Protein 4S2B (pdb70)

InterPro domains:
  IPR001585 Transaldolase/Fructose-6-phosphate aldolase [PF00923] (14-313)
  IPR001585 Transaldolase/Fructose-6-phosphate aldolase [PTHR10683] (3-314)
  IPR004730 Transaldolase type 1 [MF_00492] (2-317)
  IPR004730 Transaldolase type 1 [TIGR00874] (4-316)
  IPR004730 Transaldolase type 1 [cd00957] (4-313)
  IPR013785 Aldolase-type TIM barrel [G3DSA:3.20.20.70] (2-316)
  IPR018225 Transaldolase, active site [PS00958] (129-146)
  IPR018225 Transaldolase, active site [PS01054] (31-39)

CATH classification: 3.20.20.70

Nearest PDB structures (foldseek):
  4rz5-assembly1_B  TM=1.002E+00  e=4.740E-56  Escherichia coli K-12
  4rz6-assembly1_B  TM=1.001E+00  e=9.661E-56  Escherichia coli K-12
  3cwn-assembly1_A  TM=1.000E+00  e=1.078E-55  Escherichia coli
  1i2o-assembly1_B  TM=1.001E+00  e=2.321E-55  Escherichia coli
  1i2r-assembly1_B  TM=1.001E+00  e=3.800E-55  Escherichia coli

GO terms:
  GO:0004801 transaldolase activity (F, IDA)
  GO:0004801 transaldolase activity (F, EXP)
  GO:0005829 cytosol (C, IDA)
  GO:0016744 transketolase or transaldolase activity (F, IDA)
  GO:0009052 pentose-phosphate shunt, non-oxidative branch (P, IDA)
  GO:0005829 cytosol (C, HDA)
  GO:0016020 membrane (C, HDA)

B-factor: mean 24.67, std 10.68, range [11.76, 97.44]

Secondary structure (DSSP, 8-state):
-BHHHHHTTTSEEEEESS-HHHHHHH--SEEE--HHHHHHHTTSGGGHHHHHHHHHHHHHH-S-HHHHHHHHHHHHHHHHHHHHHTT-SS-EEEE--GGGTT-HHHHHHHHHHHHHHHHHTT--GGGEEEEEE-SHHHHHHHHHHHHTT--EEEEEE-SHHHHHHHHHTT-SEEEEBSHHHHHHHHHHSS-----GGG-HHHHHHHHHHHHHHHTT---EEEEB--SSHHHHHTTTTSSEEEE-HHHHHHHHT-BS---------SPPPPP-PPPPHHHHHHHHHT-HHHHHHHHHHHHHHHHHHHHHHHHHHTT-/-BHHHHHTTTSEEEEESS-HHHHHHH--SEEE--HHHHHHHTTSGGGHHHHHHHHHHHHHH-S-HHHHHHHHHHHHHHHHHHHHHTT-SS-EEEE--GGGTT-HHHHHHHHHHHHHHHHHTT--GGGEEEEEE-SHHHHHHHHHHHHTT--EEEEEE-SHHHHHHHHHTT-SEEEEBSHHHHHHHHHHSS-----GGG-HHHHHHHHHHHHHHHTT---EEEEB--SSHHHHHTTTTSSEEEE-HHHHHHHHT-BS---------SPPPPP-PPPPHHHHHHHHHT-HHHHHHHHHHHHHHHHHHHHHHHHHHTT-

Foldseek 3Di:
DFQLVQLVVFAQEEAEALDLVLCQVSVGQEYEYALLRLLVVCPVPVCVVLLVVLLVVLVVVDVDLVSSLVSSLLSSQLSSLVSSVVRHVFAYEGEFQLVCQQPLVVLLVRLVVSQVSCVVVPHHQRHYAYEGELDVSVLVSQLVCVVVVHAYEYELADFVLSLQSNLVSLHQAYAYEQALLLVVCCVPDVDNDDQLCRRVSLVVLLVSLQVCVQQVRNYAYEYEYDDAVSVVLLQRNRHHYHDYSVRSV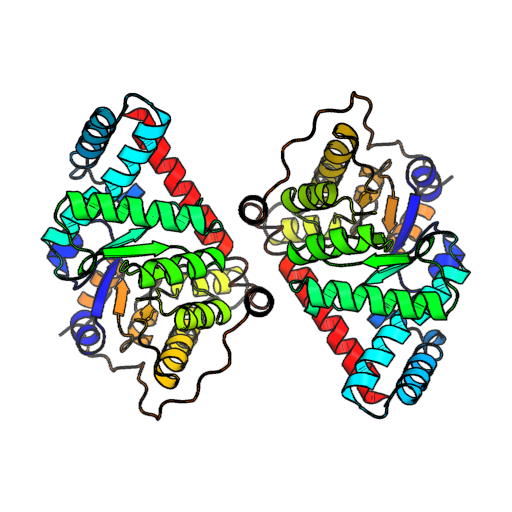VRRVHDDRGDHNHDDDDHHDHDDPRQDSVNSVVRQVVDVSSVVRSVVVSVVSNVSSVVSSVVSSVVD/DFQLVQLVVFAQEEAEALDLVLLQVSVGQEYEYALLRLLVVCPVPVCVVLLVVLLVVLVVVDVDLVSSLVSSLLSSQLSSLVSSVVRHVFAYEGEFQLVCQQPQVVLLVRLVVSQVSCVVVPHHQRHYAYEGELDVSVLNNQLVCVVVVHAHEYELDDFVLSLQSNLVSLHQAYAYEQALLLVCCCVPDVDNDDQLCRRVSLVVLLVSLQVCVQQVRNYAYEYEYDDAVSVVLLQRNRHHYHDYSVRSVVRRPHDDHGDHNHDDDDDHDHDDPRQDSVNSVVRQVVDVSSVVSSVVVSVVSNVSSVVSSVVSSVVD

Structure (mmCIF, N/CA/C/O backbone):
data_4S2B
#
_entry.id   4S2B
#
_cell.length_a   67.308
_cell.length_b   91.699
_cell.length_c   130.987
_cell.angle_alpha   90.00
_cell.angle_beta   90.00
_cell.angle_gamma   90.00
#
_symmetry.space_group_name_H-M   'P 21 21 21'
#
loop_
_entity.id
_entity.type
_entity.pdbx_description
1 polymer 'Transaldolase B'
2 non-polymer 2-deoxy-6-O-phosphono-beta-D-lyxo-hexofuranose
3 non-polymer 'SULFATE ION'
4 water water
#
loop_
_atom_site.group_PDB
_atom_site.id
_atom_site.type_symbol
_atom_site.label_atom_id
_atom_site.label_alt_id
_atom_site.label_comp_id
_atom_site.label_asym_id
_atom_site.label_entity_id
_atom_site.label_seq_id
_atom_site.pdbx_PDB_ins_code
_atom_site.Cartn_x
_atom_site.Cartn_y
_atom_site.Cartn_z
_atom_site.occupancy
_atom_site.B_iso_or_equiv
_atom_site.auth_seq_id
_atom_site.auth_comp_id
_atom_site.auth_asym_id
_atom_site.auth_atom_id
_atom_site.pdbx_PDB_model_num
ATOM 1 N N . THR A 1 22 ? 43.894 -23.292 0.446 1.00 76.05 2 THR A N 1
ATOM 2 C CA . THR A 1 22 ? 42.559 -22.935 -0.124 1.00 59.26 2 THR A CA 1
ATOM 3 C C . THR A 1 22 ? 42.457 -23.232 -1.649 1.00 31.75 2 THR A C 1
ATOM 4 O O . THR A 1 22 ? 43.087 -24.133 -2.216 1.00 37.00 2 THR A O 1
ATOM 8 N N . ASP A 1 23 ? 41.622 -22.468 -2.310 1.00 26.41 3 ASP A N 1
ATOM 9 C CA . ASP A 1 23 ? 41.096 -22.837 -3.611 1.00 23.19 3 ASP A CA 1
ATOM 10 C C . ASP A 1 23 ? 41.595 -21.858 -4.659 1.00 22.22 3 ASP A C 1
ATOM 11 O O . ASP A 1 23 ? 42.146 -20.808 -4.335 1.00 21.42 3 ASP A O 1
ATOM 16 N N . LYS A 1 24 ? 41.350 -22.187 -5.924 1.00 19.41 4 LYS A N 1
ATOM 17 C CA . LYS A 1 24 ? 41.915 -21.395 -7.006 1.00 20.70 4 LYS A CA 1
ATOM 18 C C . LYS A 1 24 ? 41.239 -20.033 -7.163 1.00 18.01 4 LYS A C 1
ATOM 19 O O . LYS A 1 24 ? 41.863 -19.100 -7.636 1.00 20.29 4 LYS A O 1
ATOM 25 N N . LEU A 1 25 ? 39.957 -19.907 -6.768 1.00 17.42 5 LEU A N 1
ATOM 26 C CA . LEU A 1 25 ? 39.306 -18.602 -6.845 1.00 18.80 5 LEU A CA 1
ATOM 27 C C . LEU A 1 25 ? 39.933 -17.641 -5.836 1.00 18.18 5 LEU A C 1
ATOM 28 O O . LEU A 1 25 ? 40.292 -16.513 -6.164 1.00 17.46 5 LEU A O 1
ATOM 33 N N . THR A 1 26 ? 40.076 -18.103 -4.602 1.00 18.64 6 THR A N 1
ATOM 34 C CA . THR A 1 26 ? 40.770 -17.310 -3.604 1.00 20.46 6 THR A CA 1
ATOM 35 C C . THR A 1 26 ? 42.187 -16.950 -4.065 1.00 19.37 6 THR A C 1
ATOM 36 O O . THR A 1 26 ? 42.607 -15.794 -3.961 1.00 21.98 6 THR A O 1
ATOM 40 N N . SER A 1 27 ? 42.894 -17.922 -4.631 1.00 17.80 7 SER A N 1
ATOM 41 C CA . SER A 1 27 ? 44.267 -17.699 -5.077 1.00 17.39 7 SER A CA 1
ATOM 42 C C . SER A 1 27 ? 44.326 -16.665 -6.225 1.00 19.42 7 SER A C 1
ATOM 43 O O . SER A 1 27 ? 45.157 -15.760 -6.221 1.00 19.09 7 SER A O 1
ATOM 46 N N . LEU A 1 28 ? 43.410 -16.788 -7.180 1.00 18.73 8 LEU A N 1
ATOM 47 C CA . LEU A 1 28 ? 43.306 -15.837 -8.286 1.00 16.72 8 LEU A CA 1
ATOM 48 C C . LEU A 1 28 ? 43.108 -14.401 -7.797 1.00 16.44 8 LEU A C 1
ATOM 49 O O . LEU A 1 28 ? 43.649 -13.443 -8.358 1.00 17.59 8 LEU A O 1
ATOM 54 N N . ARG A 1 29 ? 42.326 -14.268 -6.733 1.00 15.67 9 ARG A N 1
ATOM 55 C CA . ARG A 1 29 ? 41.951 -12.969 -6.217 1.00 17.87 9 ARG A CA 1
ATOM 56 C C . ARG A 1 29 ? 43.101 -12.231 -5.531 1.00 19.39 9 ARG A C 1
ATOM 57 O O . ARG A 1 29 ? 42.998 -11.033 -5.263 1.00 19.20 9 ARG A O 1
ATOM 65 N N . GLN A 1 30 ? 44.217 -12.927 -5.304 1.00 18.23 10 GLN A N 1
ATOM 66 C CA . GLN A 1 30 ? 45.438 -12.252 -4.887 1.00 18.68 10 GLN A CA 1
ATOM 67 C C . GLN A 1 30 ? 45.971 -11.310 -5.952 1.00 17.56 10 GLN A C 1
ATOM 68 O O . GLN A 1 30 ? 46.639 -10.312 -5.639 1.00 19.82 10 GLN A O 1
ATOM 74 N N . TYR A 1 31 ? 45.701 -11.659 -7.201 1.00 17.06 11 TYR A N 1
ATOM 75 C CA . TYR A 1 31 ? 46.338 -11.050 -8.356 1.00 17.77 11 TYR A CA 1
ATOM 76 C C . TYR A 1 31 ? 45.418 -10.191 -9.214 1.00 16.84 11 TYR A C 1
ATOM 77 O O . TYR A 1 31 ? 45.880 -9.298 -9.924 1.00 17.75 11 TYR A O 1
ATOM 86 N N . THR A 1 32 ? 44.122 -10.467 -9.135 1.00 16.60 12 THR A N 1
ATOM 87 C CA . THR A 1 32 ? 43.160 -10.002 -10.110 1.00 16.05 12 THR A CA 1
ATOM 88 C C . THR A 1 32 ? 41.878 -9.678 -9.379 1.00 16.59 12 THR A C 1
ATOM 89 O O . THR A 1 32 ? 41.459 -10.434 -8.478 1.00 17.58 12 THR A O 1
ATOM 93 N N . THR A 1 33 ? 41.233 -8.587 -9.769 1.00 15.65 13 THR A N 1
ATOM 94 C CA . THR A 1 33 ? 39.899 -8.259 -9.277 1.00 15.47 13 THR A CA 1
ATOM 95 C C . THR A 1 33 ? 38.862 -9.096 -10.011 1.00 15.59 13 THR A C 1
ATOM 96 O O . THR A 1 33 ? 38.702 -8.973 -11.246 1.00 15.12 13 THR A O 1
ATOM 100 N N . VAL A 1 34 ? 38.158 -9.932 -9.270 1.00 16.05 14 VAL A N 1
ATOM 101 C CA . VAL A 1 34 ? 37.181 -10.814 -9.866 1.00 16.23 14 VAL A CA 1
ATOM 102 C C . VAL A 1 34 ? 35.830 -10.098 -9.958 1.00 15.51 14 VAL A C 1
ATOM 103 O O . VAL A 1 34 ? 35.343 -9.461 -9.010 1.00 19.01 14 VAL A O 1
ATOM 107 N N . VAL A 1 35 ? 35.268 -10.187 -11.157 1.00 14.33 15 VAL A N 1
ATOM 108 C CA . VAL A 1 35 ? 33.994 -9.604 -11.497 1.00 16.34 15 VAL A CA 1
ATOM 109 C C . VAL A 1 35 ? 33.049 -10.732 -11.895 1.00 15.75 15 VAL A C 1
ATOM 110 O O . VAL A 1 35 ? 33.463 -11.705 -12.543 1.00 16.17 15 VAL A O 1
ATOM 114 N N . ALA A 1 36 ? 31.777 -10.604 -11.518 1.00 14.13 16 ALA A N 1
ATOM 115 C CA . ALA A 1 36 ? 30.795 -11.650 -11.839 1.00 14.72 16 ALA A CA 1
ATOM 116 C C . ALA A 1 36 ? 30.039 -11.278 -13.113 1.00 14.31 16 ALA A C 1
ATOM 117 O O . ALA A 1 36 ? 29.478 -10.179 -13.203 1.00 16.13 16 ALA A O 1
ATOM 119 N N . ASP A 1 37 ? 30.007 -12.217 -14.050 1.00 15.27 17 ASP A N 1
ATOM 120 C CA . ASP A 1 37 ? 29.409 -12.002 -15.368 1.00 15.55 17 ASP A CA 1
ATOM 121 C C . ASP A 1 37 ? 28.041 -12.664 -15.400 1.00 15.21 17 ASP A C 1
ATOM 122 O O . ASP A 1 37 ? 27.910 -13.833 -15.766 1.00 16.32 17 ASP A O 1
ATOM 127 N N . THR A 1 38 ? 27.049 -11.946 -14.880 1.00 16.87 18 THR A N 1
ATOM 128 C CA . THR A 1 38 ? 25.713 -12.471 -14.705 1.00 16.93 18 THR A CA 1
ATOM 129 C C . THR A 1 38 ? 24.803 -11.361 -14.179 1.00 18.90 18 THR A C 1
ATOM 130 O O . THR A 1 38 ? 25.251 -10.412 -13.536 1.00 18.50 18 THR A O 1
ATOM 134 N N . GLY A 1 39 ? 23.521 -11.503 -14.483 1.00 20.85 19 GLY A N 1
ATOM 135 C CA . GLY A 1 39 ? 22.481 -10.631 -13.936 1.00 22.31 19 GLY A CA 1
ATOM 136 C C . GLY A 1 39 ? 21.848 -11.178 -12.672 1.00 24.59 19 GLY A C 1
ATOM 137 O O . GLY A 1 39 ? 20.986 -10.532 -12.107 1.00 27.11 19 GLY A O 1
ATOM 138 N N . ASP A 1 40 ? 22.302 -12.360 -12.237 1.00 22.63 20 ASP A N 1
ATOM 139 C CA . ASP A 1 40 ? 21.726 -13.097 -11.105 1.00 24.85 20 ASP A CA 1
ATOM 140 C C . ASP A 1 40 ? 22.312 -12.663 -9.765 1.00 23.39 20 ASP A C 1
ATOM 141 O O . ASP A 1 40 ? 23.495 -12.901 -9.493 1.00 23.68 20 ASP A O 1
ATOM 146 N N . ILE A 1 41 ? 21.468 -12.061 -8.921 1.00 23.60 21 ILE A N 1
ATOM 147 C CA . ILE A 1 41 ? 21.895 -11.628 -7.581 1.00 25.35 21 ILE A CA 1
ATOM 148 C C . ILE A 1 41 ? 22.405 -12.762 -6.681 1.00 22.30 21 ILE A C 1
ATOM 149 O O . ILE A 1 41 ? 23.243 -12.514 -5.823 1.00 26.94 21 ILE A O 1
ATOM 154 N N . ALA A 1 42 ? 21.965 -13.996 -6.913 1.00 28.12 22 ALA A N 1
ATOM 155 C CA . ALA A 1 42 ? 22.446 -15.138 -6.116 1.00 28.37 22 ALA A CA 1
ATOM 156 C C . ALA A 1 42 ? 23.971 -15.288 -6.215 1.00 25.17 22 ALA A C 1
ATOM 157 O O . ALA A 1 42 ? 24.660 -15.582 -5.236 1.00 26.75 22 ALA A O 1
ATOM 159 N N . ALA A 1 43 ? 24.498 -15.055 -7.407 1.00 23.25 23 ALA A N 1
ATOM 160 C CA . ALA A 1 43 ? 25.939 -15.111 -7.622 1.00 22.07 23 ALA A CA 1
ATOM 161 C C . ALA A 1 43 ? 26.669 -14.004 -6.878 1.00 20.31 23 ALA A C 1
ATOM 162 O O . ALA A 1 43 ? 27.813 -14.192 -6.449 1.00 21.70 23 ALA A O 1
ATOM 164 N N . MET A 1 44 ? 26.036 -12.837 -6.767 1.00 20.40 24 MET A N 1
ATOM 165 C CA . MET A 1 44 ? 26.681 -11.704 -6.098 1.00 20.57 24 MET A CA 1
ATOM 166 C C . MET A 1 44 ? 26.810 -12.024 -4.620 1.00 20.36 24 MET A C 1
ATOM 167 O O . MET A 1 44 ? 27.833 -11.741 -4.016 1.00 22.17 24 MET A O 1
ATOM 172 N N . LYS A 1 45 ? 25.779 -12.639 -4.066 1.00 20.17 25 LYS A N 1
ATOM 173 C CA . LYS A 1 45 ? 25.799 -13.036 -2.664 1.00 23.95 25 LYS A CA 1
ATOM 174 C C . LYS A 1 45 ? 26.843 -14.119 -2.409 1.00 24.89 25 LYS A C 1
ATOM 175 O O . LYS A 1 45 ? 27.536 -14.099 -1.404 1.00 27.06 25 LYS A O 1
ATOM 181 N N . LEU A 1 46 ? 26.951 -15.062 -3.337 1.00 24.86 26 LEU A N 1
ATOM 182 C CA . LEU A 1 46 ? 27.831 -16.223 -3.154 1.00 24.73 26 LEU A CA 1
ATOM 183 C C . LEU A 1 46 ? 29.314 -15.863 -3.291 1.00 24.29 26 LEU A C 1
ATOM 184 O O . LEU A 1 46 ? 30.145 -16.279 -2.470 1.00 26.31 26 LEU A O 1
ATOM 189 N N . TYR A 1 47 ? 29.642 -15.104 -4.333 1.00 20.44 27 TYR A N 1
ATOM 190 C CA . TYR A 1 47 ? 31.048 -14.826 -4.655 1.00 20.09 27 TYR A CA 1
ATOM 191 C C . TYR A 1 47 ? 31.513 -13.438 -4.209 1.00 18.47 27 TYR A C 1
ATOM 192 O O . TYR A 1 47 ? 32.705 -13.171 -4.228 1.00 22.15 27 TYR A O 1
ATOM 201 N N . GLN A 1 48 ? 30.585 -12.572 -3.789 1.00 19.61 28 GLN A N 1
ATOM 202 C CA . GLN A 1 48 ? 30.925 -11.219 -3.313 1.00 20.46 28 GLN A CA 1
ATOM 203 C C . GLN A 1 48 ? 31.956 -10.535 -4.227 1.00 18.09 28 GLN A C 1
ATOM 204 O O . GLN A 1 48 ? 33.051 -10.126 -3.803 1.00 20.21 28 GLN A O 1
ATOM 210 N N . PRO A 1 49 ? 31.611 -10.417 -5.514 1.00 18.64 29 PRO A N 1
ATOM 211 C CA . PRO A 1 49 ? 32.541 -9.803 -6.452 1.00 19.03 29 PRO A CA 1
ATOM 212 C C . PRO A 1 49 ? 32.619 -8.292 -6.251 1.00 18.09 29 PRO A C 1
ATOM 213 O O . PRO A 1 49 ? 31.688 -7.669 -5.708 1.00 17.50 29 PRO A O 1
ATOM 217 N N . GLN A 1 50 ? 33.695 -7.710 -6.747 1.00 17.44 30 GLN A N 1
ATOM 218 C CA . GLN A 1 50 ? 33.874 -6.272 -6.662 1.00 16.00 30 GLN A CA 1
ATOM 219 C C . GLN A 1 50 ? 32.935 -5.543 -7.615 1.00 15.77 30 GLN A C 1
ATOM 220 O O . GLN A 1 50 ? 32.313 -4.555 -7.248 1.00 16.04 30 GLN A O 1
ATOM 226 N N . ASP A 1 51 ? 32.894 -6.030 -8.853 1.00 16.28 31 ASP A N 1
ATOM 227 C CA . ASP A 1 51 ? 32.035 -5.500 -9.894 1.00 16.18 31 ASP A CA 1
ATOM 228 C C . ASP A 1 51 ? 31.171 -6.614 -10.455 1.00 15.81 31 ASP A C 1
ATOM 229 O O . ASP A 1 51 ? 31.408 -7.793 -10.206 1.00 16.00 31 ASP A O 1
ATOM 234 N N . ALA A 1 52 ? 30.208 -6.225 -11.301 1.00 15.51 32 ALA A N 1
ATOM 235 C CA . ALA A 1 52 ? 29.454 -7.178 -12.075 1.00 14.48 32 ALA A CA 1
ATOM 236 C C . ALA A 1 52 ? 29.324 -6.671 -13.500 1.00 14.55 32 ALA A C 1
ATOM 237 O O . ALA A 1 52 ? 29.300 -5.446 -13.743 1.00 16.10 32 ALA A O 1
ATOM 239 N N . THR A 1 53 ? 29.163 -7.606 -14.426 1.00 14.67 33 THR A N 1
ATOM 240 C CA . THR A 1 53 ? 28.834 -7.259 -15.818 1.00 14.70 33 THR A CA 1
ATOM 241 C C . THR A 1 53 ? 27.528 -7.921 -16.225 1.00 16.11 33 THR A C 1
ATOM 242 O O . THR A 1 53 ? 27.261 -9.082 -15.871 1.00 15.85 33 THR A O 1
ATOM 246 N N . THR A 1 54 ? 26.736 -7.167 -16.992 1.00 17.17 34 THR A N 1
ATOM 247 C CA . THR A 1 54 ? 25.611 -7.703 -17.714 1.00 17.00 34 THR A CA 1
ATOM 248 C C . THR A 1 54 ? 25.796 -7.429 -19.219 1.00 17.80 34 THR A C 1
ATOM 249 O O . THR A 1 54 ? 26.766 -6.782 -19.640 1.00 17.15 34 THR A O 1
ATOM 253 N N . ASN A 1 55 ? 24.887 -7.995 -20.003 1.00 18.35 35 ASN A N 1
ATOM 254 C CA . ASN A 1 55 ? 24.836 -7.767 -21.433 1.00 15.51 35 ASN A CA 1
ATOM 255 C C . ASN A 1 55 ? 23.399 -8.082 -21.854 1.00 17.46 35 ASN A C 1
ATOM 256 O O . ASN A 1 55 ? 22.614 -8.605 -21.049 1.00 18.97 35 ASN A O 1
ATOM 261 N N . PRO A 1 56 ? 23.041 -7.750 -23.098 1.00 17.85 36 PRO A N 1
ATOM 262 C CA . PRO A 1 56 ? 21.644 -7.908 -23.503 1.00 19.42 36 PRO A CA 1
ATOM 263 C C . PRO A 1 56 ? 21.139 -9.352 -23.400 1.00 18.89 36 PRO A C 1
ATOM 264 O O . PRO A 1 56 ? 19.966 -9.569 -23.097 1.00 23.90 36 PRO A O 1
ATOM 268 N N . SER A 1 57 ? 21.999 -10.316 -23.705 1.00 19.70 37 SER A N 1
ATOM 269 C CA A SER A 1 57 ? 21.659 -11.732 -23.554 0.50 21.56 37 SER A CA 1
ATOM 270 C CA B SER A 1 57 ? 21.661 -11.725 -23.577 0.50 21.27 37 SER A CA 1
ATOM 271 C C . SER A 1 57 ? 21.423 -12.089 -22.112 1.00 21.52 37 SER A C 1
ATOM 272 O O . SER A 1 57 ? 20.480 -12.797 -21.797 1.00 25.97 37 SER A O 1
ATOM 277 N N . LEU A 1 58 ? 22.304 -11.619 -21.225 1.00 20.78 38 LEU A N 1
ATOM 278 C CA . LEU A 1 58 ? 22.137 -11.881 -19.789 1.00 23.06 38 LEU A CA 1
ATOM 279 C C . LEU A 1 58 ? 20.906 -11.211 -19.239 1.00 22.93 38 LEU A C 1
ATOM 280 O O . LEU A 1 58 ? 20.292 -11.735 -18.313 1.00 26.88 38 LEU A O 1
ATOM 285 N N . ILE A 1 59 ? 20.564 -10.034 -19.762 1.00 22.59 39 ILE A N 1
ATOM 286 C CA . ILE A 1 59 ? 19.346 -9.349 -19.324 1.00 25.23 39 ILE A CA 1
ATOM 287 C C . ILE A 1 59 ? 18.123 -10.157 -19.750 1.00 25.49 39 ILE A C 1
ATOM 288 O O . ILE A 1 59 ? 17.202 -10.350 -18.957 1.00 27.90 39 ILE A O 1
ATOM 293 N N . LEU A 1 60 ? 18.132 -10.635 -20.991 1.00 25.84 40 LEU A N 1
ATOM 294 C CA . LEU A 1 60 ? 17.059 -11.483 -21.501 1.00 28.41 40 LEU A CA 1
ATOM 295 C C . LEU A 1 60 ? 16.921 -12.753 -20.653 1.00 27.62 40 LEU A C 1
ATOM 296 O O . LEU A 1 60 ? 15.808 -13.143 -20.292 1.00 33.22 40 LEU A O 1
ATOM 301 N N . ASN A 1 61 ? 18.047 -13.362 -20.289 1.00 27.50 41 ASN A N 1
ATOM 302 C CA . ASN A 1 61 ? 18.024 -14.580 -19.453 1.00 30.90 41 ASN A CA 1
ATOM 303 C C . ASN A 1 61 ? 17.567 -14.295 -18.014 1.00 28.24 41 ASN A C 1
ATOM 304 O O . ASN A 1 61 ? 16.785 -15.055 -17.429 1.00 34.46 41 ASN A O 1
ATOM 309 N N . ALA A 1 62 ? 18.052 -13.194 -17.444 1.00 32.33 42 ALA A N 1
ATOM 310 C CA . ALA A 1 62 ? 17.710 -12.825 -16.056 1.00 31.22 42 ALA A CA 1
ATOM 311 C C . ALA A 1 62 ? 16.235 -12.480 -15.946 1.00 37.35 42 ALA A C 1
ATOM 312 O O . ALA A 1 62 ? 15.619 -12.685 -14.894 1.00 42.51 42 ALA A O 1
ATOM 314 N N . ALA A 1 63 ? 15.670 -11.970 -17.041 1.00 39.40 43 ALA A N 1
ATOM 315 C CA . ALA A 1 63 ? 14.225 -11.716 -17.113 1.00 40.54 43 ALA A CA 1
ATOM 316 C C . ALA A 1 63 ? 13.398 -12.977 -16.924 1.00 42.72 43 ALA A C 1
ATOM 317 O O . ALA A 1 63 ? 12.220 -12.892 -16.574 1.00 60.96 43 ALA A O 1
ATOM 319 N N . GLN A 1 64 ? 13.991 -14.137 -17.185 1.00 43.72 44 GLN A N 1
ATOM 320 C CA . GLN A 1 64 ? 13.291 -15.424 -17.031 1.00 45.20 44 GLN A CA 1
ATOM 321 C C . GLN A 1 64 ? 13.373 -15.993 -15.597 1.00 47.21 44 GLN A C 1
ATOM 322 O O . GLN A 1 64 ? 12.696 -16.948 -15.291 1.00 41.51 44 GLN A O 1
ATOM 328 N N . ILE A 1 65 ? 14.214 -15.401 -14.746 1.00 51.65 45 ILE A N 1
ATOM 329 C CA . ILE A 1 65 ? 14.303 -15.791 -13.339 1.00 44.19 45 ILE A CA 1
ATOM 330 C C . ILE A 1 65 ? 12.966 -15.412 -12.685 1.00 44.88 45 ILE A C 1
ATOM 331 O O . ILE A 1 65 ? 12.622 -14.230 -12.631 1.00 48.70 45 ILE A O 1
ATOM 336 N N . PRO A 1 66 ? 12.207 -16.406 -12.183 1.00 49.14 46 PRO A N 1
ATOM 337 C CA . PRO A 1 66 ? 10.890 -16.093 -11.612 1.00 43.06 46 PRO A CA 1
ATOM 338 C C . PRO A 1 66 ? 10.901 -14.924 -10.613 1.00 41.18 46 PRO A C 1
ATOM 339 O O . PRO A 1 66 ? 10.012 -14.079 -10.654 1.00 44.94 46 PRO A O 1
ATOM 343 N N . GLU A 1 67 ? 11.928 -14.867 -9.763 1.00 40.07 47 GLU A N 1
ATOM 344 C CA A GLU A 1 67 ? 12.020 -13.836 -8.717 0.50 39.78 47 GLU A CA 1
ATOM 345 C CA B GLU A 1 67 ? 12.039 -13.845 -8.717 0.50 39.26 47 GLU A CA 1
ATOM 346 C C . GLU A 1 67 ? 12.249 -12.426 -9.279 1.00 39.62 47 GLU A C 1
ATOM 347 O O . GLU A 1 67 ? 12.117 -11.421 -8.554 1.00 44.22 47 GLU A O 1
ATOM 358 N N . TYR A 1 68 ? 12.582 -12.348 -10.566 1.00 34.72 48 TYR A N 1
ATOM 359 C CA . TYR A 1 68 ? 12.750 -11.066 -11.259 1.00 32.98 48 TYR A CA 1
ATOM 360 C C . TYR A 1 68 ? 11.470 -10.579 -11.956 1.00 32.44 48 TYR A C 1
ATOM 361 O O . TYR A 1 68 ? 11.494 -9.519 -12.587 1.00 35.09 48 TYR A O 1
ATOM 370 N N . ARG A 1 69 ? 10.361 -11.315 -11.845 1.00 33.83 49 ARG A N 1
ATOM 371 C CA . ARG A 1 69 ? 9.101 -10.849 -12.442 1.00 33.90 49 ARG A CA 1
ATOM 372 C C . ARG A 1 69 ? 8.720 -9.450 -11.927 1.00 29.89 49 ARG A C 1
ATOM 373 O O . ARG A 1 69 ? 8.266 -8.613 -12.704 1.00 30.19 49 ARG A O 1
ATOM 381 N N . LYS A 1 70 ? 8.968 -9.197 -10.639 1.00 30.76 50 LYS A N 1
ATOM 382 C CA A LYS A 1 70 ? 8.756 -7.881 -10.035 0.50 34.73 50 LYS A CA 1
ATOM 383 C CA B LYS A 1 70 ? 8.750 -7.879 -10.043 0.50 34.23 50 LYS A CA 1
ATOM 384 C C . LYS A 1 70 ? 9.528 -6.782 -10.766 1.00 31.78 50 LYS A C 1
ATOM 385 O O . LYS A 1 70 ? 9.016 -5.689 -10.966 1.00 31.11 50 LYS A O 1
ATOM 396 N N . LEU A 1 71 ? 10.770 -7.067 -11.152 1.00 30.20 51 LEU A N 1
ATOM 397 C CA . LEU A 1 71 ? 11.587 -6.059 -11.829 1.00 27.52 51 LEU A CA 1
ATOM 398 C C . LEU A 1 71 ? 11.017 -5.724 -13.196 1.00 23.85 51 LEU A C 1
ATOM 399 O O . LEU A 1 71 ? 11.050 -4.561 -13.620 1.00 26.78 51 LEU A O 1
ATOM 404 N N . ILE A 1 72 ? 10.519 -6.754 -13.882 1.00 25.58 52 ILE A N 1
ATOM 405 C CA . ILE A 1 72 ? 9.910 -6.585 -15.193 1.00 26.30 52 ILE A CA 1
ATOM 406 C C . ILE A 1 72 ? 8.627 -5.774 -15.061 1.00 27.95 52 ILE A C 1
ATOM 407 O O . ILE A 1 72 ? 8.410 -4.820 -15.807 1.00 28.60 52 ILE A O 1
ATOM 412 N N . ASP A 1 73 ? 7.777 -6.157 -14.110 1.00 27.03 53 ASP A N 1
ATOM 413 C CA . ASP A 1 73 ? 6.484 -5.496 -13.940 1.00 28.83 53 ASP A CA 1
ATOM 414 C C . ASP A 1 73 ? 6.712 -4.055 -13.515 1.00 27.39 53 ASP A C 1
ATOM 415 O O . ASP A 1 73 ? 6.023 -3.143 -13.968 1.00 28.61 53 ASP A O 1
ATOM 420 N N . ASP A 1 74 ? 7.728 -3.831 -12.685 1.00 25.52 54 ASP A N 1
ATOM 421 C CA . ASP A 1 74 ? 8.050 -2.469 -12.283 1.00 27.42 54 ASP A CA 1
ATOM 422 C C . ASP A 1 74 ? 8.562 -1.636 -13.464 1.00 25.43 54 ASP A C 1
ATOM 423 O O . ASP A 1 74 ? 8.210 -0.459 -13.586 1.00 25.88 54 ASP A O 1
ATOM 428 N N . ALA A 1 75 ? 9.376 -2.234 -14.331 1.00 27.23 55 ALA A N 1
ATOM 429 C CA . ALA A 1 75 ? 9.868 -1.529 -15.528 1.00 24.50 55 ALA A CA 1
ATOM 430 C C . ALA A 1 75 ? 8.721 -1.134 -16.451 1.00 25.14 55 ALA A C 1
ATOM 431 O O . ALA A 1 75 ? 8.689 -0.014 -16.980 1.00 27.64 55 ALA A O 1
ATOM 433 N N . VAL A 1 76 ? 7.784 -2.058 -16.637 1.00 26.66 56 VAL A N 1
ATOM 434 C CA . VAL A 1 76 ? 6.612 -1.836 -17.480 1.00 26.46 56 VAL A CA 1
ATOM 435 C C . VAL A 1 76 ? 5.719 -0.755 -16.870 1.00 28.31 56 VAL A C 1
ATOM 436 O O . VAL A 1 76 ? 5.280 0.172 -17.556 1.00 31.03 56 VAL A O 1
ATOM 440 N N . ALA A 1 77 ? 5.460 -0.856 -15.575 1.00 29.04 57 ALA A N 1
ATOM 441 C CA . ALA A 1 77 ? 4.604 0.136 -14.919 1.00 31.73 57 ALA A CA 1
ATOM 442 C C . ALA A 1 77 ? 5.242 1.529 -14.993 1.00 31.38 57 ALA A C 1
ATOM 443 O O . ALA A 1 77 ? 4.574 2.505 -15.276 1.00 31.10 57 ALA A O 1
ATOM 445 N N . TRP A 1 78 ? 6.551 1.610 -14.773 1.00 29.38 58 TRP A N 1
ATOM 446 C CA . TRP A 1 78 ? 7.278 2.877 -14.890 1.00 30.43 58 TRP A CA 1
ATOM 447 C C . TRP A 1 78 ? 7.186 3.442 -16.302 1.00 25.97 58 TRP A C 1
ATOM 448 O O . TRP A 1 78 ? 6.882 4.626 -16.481 1.00 31.85 58 TRP A O 1
ATOM 459 N N . ALA A 1 79 ? 7.420 2.590 -17.300 1.00 26.25 59 ALA A N 1
ATOM 460 C CA . ALA A 1 79 ? 7.325 2.984 -18.723 1.00 27.55 59 ALA A CA 1
ATOM 461 C C . ALA A 1 79 ? 5.946 3.549 -19.074 1.00 32.73 59 ALA A C 1
ATOM 462 O O . ALA A 1 79 ? 5.823 4.582 -19.771 1.00 34.80 59 ALA A O 1
ATOM 464 N N . LYS A 1 80 ? 4.906 2.878 -18.584 1.00 30.07 60 LYS A N 1
ATOM 465 C CA . LYS A 1 80 ? 3.543 3.296 -18.869 1.00 32.24 60 LYS A CA 1
ATOM 466 C C . LYS A 1 80 ? 3.244 4.668 -18.253 1.00 25.66 60 LYS A C 1
ATOM 467 O O . LYS A 1 80 ? 2.376 5.377 -18.739 1.00 36.28 60 LYS A O 1
ATOM 473 N N . GLN A 1 81 ? 3.977 5.040 -17.205 1.00 32.04 61 GLN A N 1
ATOM 474 C CA . GLN A 1 81 ? 3.859 6.374 -16.613 1.00 35.73 61 GLN A CA 1
ATOM 475 C C . GLN A 1 81 ? 4.695 7.461 -17.302 1.00 34.40 61 GLN A C 1
ATOM 476 O O . GLN A 1 81 ? 4.453 8.645 -17.084 1.00 37.35 61 GLN A O 1
ATOM 482 N N . GLN A 1 82 ? 5.647 7.070 -18.145 1.00 34.29 62 GLN A N 1
ATOM 483 C CA . GLN A 1 82 ? 6.467 8.044 -18.865 1.00 34.59 62 GLN A CA 1
ATOM 484 C C . GLN A 1 82 ? 5.789 8.567 -20.116 1.00 34.84 62 GLN A C 1
ATOM 485 O O . GLN A 1 82 ? 6.039 9.696 -20.519 1.00 45.14 62 GLN A O 1
ATOM 491 N N . SER A 1 83 ? 4.953 7.746 -20.741 1.00 36.46 63 SER A N 1
ATOM 492 C CA . SER A 1 83 ? 4.298 8.134 -21.991 1.00 36.93 63 SER A CA 1
ATOM 493 C C . SER A 1 83 ? 3.132 7.212 -22.296 1.00 46.53 63 SER A C 1
ATOM 494 O O . SER A 1 83 ? 2.994 6.154 -21.668 1.00 47.77 63 SER A O 1
ATOM 497 N N . ASN A 1 84 ? 2.320 7.623 -23.274 1.00 42.84 64 ASN A N 1
ATOM 498 C CA . ASN A 1 84 ? 1.222 6.819 -23.794 1.00 39.25 64 ASN A CA 1
ATOM 499 C C . ASN A 1 84 ? 1.527 6.268 -25.173 1.00 44.13 64 ASN A C 1
ATOM 500 O O . ASN A 1 84 ? 0.619 5.835 -25.888 1.00 51.83 64 ASN A O 1
ATOM 505 N N . ASP A 1 85 ? 2.806 6.277 -25.542 1.00 41.76 65 ASP A N 1
ATOM 506 C CA . ASP A 1 85 ? 3.238 5.809 -26.847 1.00 43.04 65 ASP A CA 1
ATOM 507 C C . ASP A 1 85 ? 3.839 4.410 -26.726 1.00 34.78 65 ASP A C 1
ATOM 508 O O . ASP A 1 85 ? 4.836 4.224 -26.045 1.00 38.94 65 ASP A O 1
ATOM 513 N N . ARG A 1 86 ? 3.231 3.442 -27.406 1.00 37.31 66 ARG A N 1
ATOM 514 C CA . ARG A 1 86 ? 3.680 2.053 -27.353 1.00 36.25 66 ARG A CA 1
ATOM 515 C C . ARG A 1 86 ? 5.173 1.911 -27.694 1.00 36.28 66 ARG A C 1
ATOM 516 O O . ARG A 1 86 ? 5.886 1.254 -26.979 1.00 40.91 66 ARG A O 1
ATOM 524 N N . ALA A 1 87 ? 5.623 2.523 -28.787 1.00 30.98 67 ALA A N 1
ATOM 525 C CA . ALA A 1 87 ? 7.026 2.368 -29.207 1.00 36.88 67 ALA A CA 1
ATOM 526 C C . ALA A 1 87 ? 7.955 2.883 -28.116 1.00 33.05 67 ALA A C 1
ATOM 527 O O . ALA A 1 87 ? 8.953 2.247 -27.762 1.00 36.73 67 ALA A O 1
ATOM 529 N N . GLN A 1 88 ? 7.604 4.039 -27.565 1.00 29.22 68 GLN A N 1
ATOM 530 C CA . GLN A 1 88 ? 8.415 4.628 -26.503 1.00 31.61 68 GLN A CA 1
ATOM 531 C C . GLN A 1 88 ? 8.342 3.827 -25.198 1.00 30.69 68 GLN A C 1
ATOM 532 O O . GLN A 1 88 ? 9.331 3.704 -24.484 1.00 33.75 68 GLN A O 1
ATOM 538 N N . GLN A 1 89 ? 7.173 3.294 -24.879 1.00 35.07 69 GLN A N 1
ATOM 539 C CA . GLN A 1 89 ? 7.023 2.437 -23.697 1.00 28.59 69 GLN A CA 1
ATOM 540 C C . GLN A 1 89 ? 7.913 1.210 -23.814 1.00 30.32 69 GLN A C 1
ATOM 541 O O . GLN A 1 89 ? 8.492 0.760 -22.825 1.00 30.89 69 GLN A O 1
ATOM 547 N N . ILE A 1 90 ? 8.024 0.668 -25.026 1.00 32.14 70 ILE A N 1
ATOM 548 C CA . ILE A 1 90 ? 8.848 -0.512 -25.245 1.00 32.06 70 ILE A CA 1
ATOM 549 C C . ILE A 1 90 ? 10.292 -0.169 -24.908 1.00 32.09 70 ILE A C 1
ATOM 550 O O . ILE A 1 90 ? 10.937 -0.897 -24.150 1.00 32.18 70 ILE A O 1
ATOM 555 N N . VAL A 1 91 ? 10.774 0.954 -25.447 1.00 23.19 71 VAL A N 1
ATOM 556 C CA . VAL A 1 91 ? 12.167 1.352 -25.179 1.00 24.86 71 VAL A CA 1
ATOM 557 C C . VAL A 1 91 ? 12.376 1.702 -23.707 1.00 26.52 71 VAL A C 1
ATOM 558 O O . VAL A 1 91 ? 13.375 1.313 -23.094 1.00 25.81 71 VAL A O 1
ATOM 562 N N . ASP A 1 92 ? 11.431 2.435 -23.141 1.00 26.48 72 ASP A N 1
ATOM 563 C CA . ASP A 1 92 ? 11.529 2.825 -21.736 1.00 27.50 72 ASP A CA 1
ATOM 564 C C . ASP A 1 92 ? 11.530 1.603 -20.807 1.00 24.00 72 ASP A C 1
ATOM 565 O O . ASP A 1 92 ? 12.354 1.519 -19.892 1.00 24.34 72 ASP A O 1
ATOM 570 N N . ALA A 1 93 ? 10.625 0.654 -21.057 1.00 23.73 73 ALA A N 1
ATOM 571 C CA . ALA A 1 93 ? 10.546 -0.544 -20.232 1.00 25.37 73 ALA A CA 1
ATOM 572 C C . ALA A 1 93 ? 11.797 -1.407 -20.346 1.00 25.34 73 ALA A C 1
ATOM 573 O O . ALA A 1 93 ? 12.259 -1.930 -19.349 1.00 24.95 73 ALA A O 1
ATOM 575 N N . THR A 1 94 ? 12.342 -1.566 -21.554 1.00 22.90 74 THR A N 1
ATOM 576 C CA . THR A 1 94 ? 13.519 -2.395 -21.725 1.00 22.19 74 THR A CA 1
ATOM 577 C C . THR A 1 94 ? 14.709 -1.746 -21.040 1.00 22.31 74 THR A C 1
ATOM 578 O O . THR A 1 94 ? 15.467 -2.413 -20.348 1.00 24.12 74 THR A O 1
ATOM 582 N N . ASP A 1 95 ? 14.859 -0.437 -21.204 1.00 21.17 75 ASP A N 1
ATOM 583 C CA . ASP A 1 95 ? 15.964 0.271 -20.554 1.00 22.37 75 ASP A CA 1
ATOM 584 C C . ASP A 1 95 ? 15.806 0.207 -19.034 1.00 21.46 75 ASP A C 1
ATOM 585 O O . ASP A 1 95 ? 16.757 -0.038 -18.310 1.00 22.16 75 ASP A O 1
ATOM 590 N N . LYS A 1 96 ? 14.595 0.427 -18.556 1.00 23.00 76 LYS A N 1
ATOM 591 C CA . LYS A 1 96 ? 14.364 0.412 -17.114 1.00 21.57 76 LYS A CA 1
ATOM 592 C C . LYS A 1 96 ? 14.593 -0.961 -16.523 1.00 21.90 76 LYS A C 1
ATOM 593 O O . LYS A 1 96 ? 15.048 -1.067 -15.389 1.00 22.18 76 LYS A O 1
ATOM 599 N N . LEU A 1 97 ? 14.284 -2.010 -17.277 1.00 21.36 77 LEU A N 1
ATOM 600 C CA . LEU A 1 97 ? 14.531 -3.370 -16.797 1.00 21.85 77 LEU A CA 1
ATOM 601 C C . LEU A 1 97 ? 16.019 -3.586 -16.603 1.00 20.67 77 LEU A C 1
ATOM 602 O O . LEU A 1 97 ? 16.468 -4.124 -15.602 1.00 20.44 77 LEU A O 1
ATOM 607 N N . ALA A 1 98 ? 16.795 -3.182 -17.593 1.00 19.43 78 ALA A N 1
ATOM 608 C CA . ALA A 1 98 ? 18.258 -3.364 -17.508 1.00 17.94 78 ALA A CA 1
ATOM 609 C C . ALA A 1 98 ? 18.828 -2.623 -16.310 1.00 18.72 78 ALA A C 1
ATOM 610 O O . ALA A 1 98 ? 19.702 -3.119 -15.588 1.00 20.34 78 ALA A O 1
ATOM 612 N N . VAL A 1 99 ? 18.328 -1.416 -16.115 1.00 17.68 79 VAL A N 1
ATOM 613 C CA . VAL A 1 99 ? 18.758 -0.579 -15.007 1.00 19.05 79 VAL A CA 1
ATOM 614 C C . VAL A 1 99 ? 18.276 -1.153 -13.684 1.00 19.02 79 VAL A C 1
ATOM 615 O O . VAL A 1 99 ? 19.042 -1.190 -12.720 1.00 18.54 79 VAL A O 1
ATOM 619 N N . ASN A 1 100 ? 17.033 -1.625 -13.644 1.00 19.36 80 ASN A N 1
ATOM 620 C CA . ASN A 1 100 ? 16.478 -2.242 -12.413 1.00 19.94 80 ASN A CA 1
ATOM 621 C C . ASN A 1 100 ? 17.302 -3.439 -11.960 1.00 19.88 80 ASN A C 1
ATOM 622 O O . ASN A 1 100 ? 17.520 -3.651 -10.770 1.00 20.75 80 ASN A O 1
ATOM 627 N N . ILE A 1 101 ? 17.729 -4.248 -12.933 1.00 19.14 81 ILE A N 1
ATOM 628 C CA . ILE A 1 101 ? 18.586 -5.383 -12.652 1.00 17.88 81 ILE A CA 1
ATOM 629 C C . ILE A 1 101 ? 19.926 -4.862 -12.113 1.00 17.32 81 ILE A C 1
ATOM 630 O O . ILE A 1 101 ? 20.419 -5.343 -11.092 1.00 19.88 81 ILE A O 1
ATOM 635 N N . GLY A 1 102 ? 20.474 -3.831 -12.750 1.00 19.35 82 GLY A N 1
ATOM 636 C CA . GLY A 1 102 ? 21.711 -3.212 -12.272 1.00 17.28 82 GLY A CA 1
ATOM 637 C C . GLY A 1 102 ? 21.589 -2.690 -10.836 1.00 17.83 82 GLY A C 1
ATOM 638 O O . GLY A 1 102 ? 22.497 -2.870 -10.028 1.00 19.12 82 GLY A O 1
ATOM 639 N N . LEU A 1 103 ? 20.452 -2.061 -10.525 1.00 18.13 83 LEU A N 1
ATOM 640 C CA . LEU A 1 103 ? 20.197 -1.499 -9.191 1.00 19.00 83 LEU A CA 1
ATOM 641 C C . LEU A 1 103 ? 20.181 -2.603 -8.139 1.00 19.31 83 LEU A C 1
ATOM 642 O O . LEU A 1 103 ? 20.740 -2.445 -7.054 1.00 21.25 83 LEU A O 1
ATOM 647 N N . GLU A 1 104 ? 19.576 -3.739 -8.472 1.00 17.22 84 GLU A N 1
ATOM 648 C CA . GLU A 1 104 ? 19.555 -4.891 -7.531 1.00 19.09 84 GLU A CA 1
ATOM 649 C C . GLU A 1 104 ? 20.961 -5.394 -7.274 1.00 18.09 84 GLU A C 1
ATOM 650 O O . GLU A 1 104 ? 21.334 -5.716 -6.152 1.00 21.11 84 GLU A O 1
ATOM 656 N N . ILE A 1 105 ? 21.761 -5.414 -8.336 1.00 17.68 85 ILE A N 1
ATOM 657 C CA . ILE A 1 105 ? 23.136 -5.867 -8.222 1.00 17.64 85 ILE A CA 1
ATOM 658 C C . ILE A 1 105 ? 23.972 -4.917 -7.378 1.00 15.58 85 ILE A C 1
ATOM 659 O O . ILE A 1 105 ? 24.769 -5.362 -6.571 1.00 19.24 85 ILE A O 1
ATOM 664 N N . LEU A 1 106 ? 23.816 -3.621 -7.595 1.00 16.41 86 LEU A N 1
ATOM 665 C CA . LEU A 1 106 ? 24.579 -2.621 -6.879 1.00 18.01 86 LEU A CA 1
ATOM 666 C C . LEU A 1 106 ? 24.324 -2.646 -5.379 1.00 20.13 86 LEU A C 1
ATOM 667 O O . LEU A 1 106 ? 25.151 -2.201 -4.616 1.00 22.95 86 LEU A O 1
ATOM 672 N N . LYS A 1 107 ? 23.173 -3.167 -4.969 1.00 17.47 87 LYS A N 1
ATOM 673 C CA . LYS A 1 107 ? 22.889 -3.346 -3.542 1.00 18.52 87 LYS A CA 1
ATOM 674 C C . LYS A 1 107 ? 23.837 -4.353 -2.920 1.00 18.83 87 LYS A C 1
ATOM 675 O O . LYS A 1 107 ? 23.995 -4.371 -1.696 1.00 23.46 87 LYS A O 1
ATOM 681 N N . LEU A 1 108 ? 24.451 -5.197 -3.754 1.00 20.48 88 LEU A N 1
ATOM 682 C CA . LEU A 1 108 ? 25.230 -6.353 -3.322 1.00 20.24 88 LEU A CA 1
ATOM 683 C C . LEU A 1 108 ? 26.692 -6.326 -3.770 1.00 21.96 88 LEU A C 1
ATOM 684 O O . LEU A 1 108 ? 27.453 -7.198 -3.368 1.00 25.33 88 LEU A O 1
ATOM 689 N N . VAL A 1 109 ? 27.064 -5.375 -4.634 1.00 19.28 89 VAL A N 1
ATOM 690 C CA . VAL A 1 109 ? 28.447 -5.252 -5.105 1.00 20.00 89 VAL A CA 1
ATOM 691 C C . VAL A 1 109 ? 28.884 -3.823 -4.898 1.00 21.29 89 VAL A C 1
ATOM 692 O O . VAL A 1 109 ? 28.162 -2.893 -5.220 1.00 27.21 89 VAL A O 1
ATOM 696 N N . PRO A 1 110 ? 30.084 -3.636 -4.358 1.00 17.45 90 PRO A N 1
ATOM 697 C CA . PRO A 1 110 ? 30.537 -2.308 -3.980 1.00 21.80 90 PRO A CA 1
ATOM 698 C C . PRO A 1 110 ? 31.100 -1.463 -5.112 1.00 17.85 90 PRO A C 1
ATOM 699 O O . PRO A 1 110 ? 31.293 -0.267 -4.936 1.00 18.39 90 PRO A O 1
ATOM 703 N N . GLY A 1 111 ? 31.395 -2.102 -6.242 1.00 16.43 91 GLY A N 1
ATOM 704 C CA . GLY A 1 111 ? 32.061 -1.438 -7.357 1.00 16.35 91 GLY A CA 1
ATOM 705 C C . GLY A 1 111 ? 31.094 -1.115 -8.469 1.00 16.06 91 GLY A C 1
ATOM 706 O O . GLY A 1 111 ? 30.027 -0.545 -8.243 1.00 18.27 91 GLY A O 1
ATOM 707 N N . ARG A 1 112 ? 31.478 -1.509 -9.671 1.00 14.76 92 ARG A N 1
ATOM 708 C CA . ARG A 1 112 ? 30.734 -1.155 -10.881 1.00 16.17 92 ARG A CA 1
ATOM 709 C C . ARG A 1 112 ? 29.694 -2.160 -11.292 1.00 14.28 92 ARG A C 1
ATOM 710 O O . ARG A 1 112 ? 29.865 -3.381 -11.100 1.00 15.37 92 ARG A O 1
ATOM 718 N N . ILE A 1 113 ? 28.634 -1.642 -11.921 1.00 15.16 93 ILE A N 1
ATOM 719 C CA . ILE A 1 113 ? 27.795 -2.456 -12.799 1.00 14.20 93 ILE A CA 1
ATOM 720 C C . ILE A 1 113 ? 28.054 -2.017 -14.244 1.00 14.21 93 ILE A C 1
ATOM 721 O O . ILE A 1 113 ? 28.086 -0.828 -14.521 1.00 15.33 93 ILE A O 1
ATOM 726 N N . SER A 1 114 ? 28.264 -2.981 -15.131 1.00 14.44 94 SER A N 1
ATOM 727 C CA . SER A 1 114 ? 28.261 -2.719 -16.565 1.00 14.78 94 SER A CA 1
ATOM 728 C C . SER A 1 114 ? 26.888 -3.019 -17.152 1.00 14.73 94 SER A C 1
ATOM 729 O O . SER A 1 114 ? 26.384 -4.129 -17.008 1.00 16.90 94 SER A O 1
ATOM 732 N N . THR A 1 115 ? 26.344 -2.021 -17.844 1.00 14.11 95 THR A N 1
ATOM 733 C CA . THR A 1 115 ? 25.056 -2.112 -18.515 1.00 14.42 95 THR A CA 1
ATOM 734 C C . THR A 1 115 ? 25.294 -1.713 -19.969 1.00 14.54 95 THR A C 1
ATOM 735 O O . THR A 1 115 ? 25.819 -0.647 -20.253 1.00 15.63 95 THR A O 1
ATOM 739 N N . GLU A 1 116 ? 24.887 -2.596 -20.862 1.00 16.51 96 GLU A N 1
ATOM 740 C CA . GLU A 1 116 ? 25.173 -2.477 -22.268 1.00 15.43 96 GLU A CA 1
ATOM 741 C C . GLU A 1 116 ? 24.081 -1.747 -23.058 1.00 15.27 96 GLU A C 1
ATOM 742 O O . GLU A 1 116 ? 22.867 -2.024 -22.905 1.00 18.10 96 GLU A O 1
ATOM 748 N N . VAL A 1 117 ? 24.521 -0.823 -23.913 1.00 17.24 97 VAL A N 1
ATOM 749 C CA . VAL A 1 117 ? 23.628 -0.135 -24.837 1.00 16.71 97 VAL A CA 1
ATOM 750 C C . VAL A 1 117 ? 23.106 -1.073 -25.910 1.00 19.73 97 VAL A C 1
ATOM 751 O O . VAL A 1 117 ? 23.733 -2.085 -26.244 1.00 19.44 97 VAL A O 1
ATOM 755 N N . ASP A 1 118 ? 21.920 -0.730 -26.406 1.00 17.44 98 ASP A N 1
ATOM 756 C CA . ASP A 1 118 ? 21.304 -1.348 -27.557 1.00 17.35 98 ASP A CA 1
ATOM 757 C C . ASP A 1 118 ? 22.336 -1.577 -28.667 1.00 16.41 98 ASP A C 1
ATOM 758 O O . ASP A 1 118 ? 22.862 -0.631 -29.238 1.00 17.43 98 ASP A O 1
ATOM 763 N N . ALA A 1 119 ? 22.624 -2.839 -28.951 1.00 15.69 99 ALA A N 1
ATOM 764 C CA . ALA A 1 119 ? 23.680 -3.169 -29.915 1.00 16.18 99 ALA A CA 1
ATOM 765 C C . ALA A 1 119 ? 23.318 -2.735 -31.325 1.00 15.13 99 ALA A C 1
ATOM 766 O O . ALA A 1 119 ? 24.187 -2.682 -32.192 1.00 16.90 99 ALA A O 1
ATOM 768 N N . ARG A 1 120 ? 22.036 -2.472 -31.579 1.00 15.97 100 ARG A N 1
ATOM 769 C CA . ARG A 1 120 ? 21.642 -1.973 -32.905 1.00 16.73 100 ARG A CA 1
ATOM 770 C C . ARG A 1 120 ? 22.274 -0.614 -33.221 1.00 15.61 100 ARG A C 1
ATOM 771 O O . ARG A 1 120 ? 22.298 -0.199 -34.370 1.00 16.33 100 ARG A O 1
ATOM 779 N N . LEU A 1 121 ? 22.761 0.073 -32.197 1.00 15.54 101 LEU A N 1
ATOM 780 C CA . LEU A 1 121 ? 23.367 1.391 -32.311 1.00 15.14 101 LEU A CA 1
ATOM 781 C C . LEU A 1 121 ? 24.902 1.339 -32.517 1.00 15.10 101 LEU A C 1
ATOM 782 O O . LEU A 1 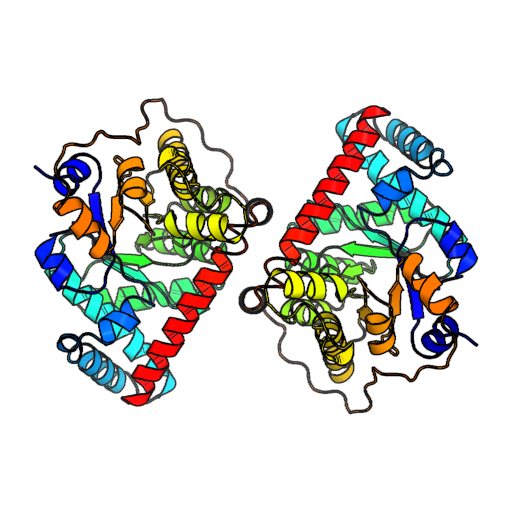121 ? 25.555 2.374 -32.553 1.00 15.68 101 LEU A O 1
ATOM 787 N N . SER A 1 122 ? 25.442 0.140 -32.709 1.00 14.11 102 SER A N 1
ATOM 788 C CA . SER A 1 122 ? 26.892 -0.077 -32.636 1.00 14.64 102 SER A CA 1
ATOM 789 C C . SER A 1 122 ? 27.715 0.674 -33.681 1.00 14.64 102 SER A C 1
ATOM 790 O O . SER A 1 122 ? 28.902 0.915 -33.463 1.00 16.53 102 SER A O 1
ATOM 793 N N . TYR A 1 123 ? 27.083 1.024 -34.810 1.00 15.76 103 TYR A N 1
ATOM 794 C CA . TYR A 1 123 ? 27.795 1.742 -35.866 1.00 15.51 103 TYR A CA 1
ATOM 795 C C . TYR A 1 123 ? 27.344 3.185 -35.965 1.00 16.49 103 TYR A C 1
ATOM 796 O O . TYR A 1 123 ? 27.576 3.826 -36.979 1.00 16.89 103 TYR A O 1
ATOM 805 N N . ASP A 1 124 ? 26.747 3.701 -34.882 1.00 15.33 104 ASP A N 1
ATOM 806 C CA . ASP A 1 124 ? 26.201 5.048 -34.828 1.00 16.05 104 ASP A CA 1
ATOM 807 C C . ASP A 1 124 ? 26.700 5.750 -33.581 1.00 16.37 104 ASP A C 1
ATOM 808 O O . ASP A 1 124 ? 26.205 5.534 -32.462 1.00 17.92 104 ASP A O 1
ATOM 813 N N . THR A 1 125 ? 27.723 6.569 -33.758 1.00 16.82 105 THR A N 1
ATOM 814 C CA . THR A 1 125 ? 28.332 7.262 -32.642 1.00 17.75 105 THR A CA 1
ATOM 815 C C . THR A 1 125 ? 27.316 8.135 -31.896 1.00 17.53 105 THR A C 1
ATOM 816 O O . THR A 1 125 ? 27.226 8.065 -30.666 1.00 16.88 105 THR A O 1
ATOM 820 N N . GLU A 1 126 ? 26.570 8.970 -32.614 1.00 18.01 106 GLU A N 1
ATOM 821 C CA . GLU A 1 126 ? 25.658 9.913 -31.958 1.00 19.85 106 GLU A CA 1
ATOM 822 C C . GLU A 1 126 ? 24.547 9.210 -31.222 1.00 18.84 106 GLU A C 1
ATOM 823 O O . GLU A 1 126 ? 24.220 9.574 -30.082 1.00 19.57 106 GLU A O 1
ATOM 829 N N . ALA A 1 127 ? 23.997 8.165 -31.825 1.00 18.45 107 ALA A N 1
ATOM 830 C CA . ALA A 1 127 ? 22.917 7.417 -31.183 1.00 20.16 107 ALA A CA 1
ATOM 831 C C . ALA A 1 127 ? 23.444 6.694 -29.954 1.00 17.35 107 ALA A C 1
ATOM 832 O O . ALA A 1 127 ? 22.746 6.564 -28.954 1.00 19.28 107 ALA A O 1
ATOM 834 N N . SER A 1 128 ? 24.689 6.240 -30.022 1.00 16.73 108 SER A N 1
ATOM 835 C CA . SER A 1 128 ? 25.310 5.501 -28.907 1.00 16.40 108 SER A CA 1
ATOM 836 C C . SER A 1 128 ? 25.592 6.429 -27.733 1.00 16.05 108 SER A C 1
ATOM 837 O O . SER A 1 128 ? 25.355 6.072 -26.584 1.00 16.55 108 SER A O 1
ATOM 840 N N . ILE A 1 129 ? 26.055 7.636 -28.028 1.00 15.10 109 ILE A N 1
ATOM 841 C CA . ILE A 1 129 ? 26.256 8.652 -26.984 1.00 16.06 109 ILE A CA 1
ATOM 842 C C . ILE A 1 129 ? 24.918 8.967 -26.300 1.00 17.75 109 ILE A C 1
ATOM 843 O O . ILE A 1 129 ? 24.829 9.020 -25.065 1.00 18.16 109 ILE A O 1
ATOM 848 N N . ALA A 1 130 ? 23.866 9.155 -27.091 1.00 16.11 110 ALA A N 1
ATOM 849 C CA . ALA A 1 130 ? 22.550 9.462 -26.542 1.00 19.00 110 ALA A CA 1
ATOM 850 C C . ALA A 1 130 ? 22.042 8.327 -25.678 1.00 17.36 110 ALA A C 1
ATOM 851 O O . ALA A 1 130 ? 21.499 8.561 -24.582 1.00 18.40 110 ALA A O 1
ATOM 853 N N . LYS A 1 131 ? 22.196 7.101 -26.140 1.00 16.66 111 LYS A N 1
ATOM 854 C CA . LYS A 1 131 ? 21.706 5.958 -25.359 1.00 17.96 111 LYS A CA 1
ATOM 855 C C . LYS A 1 131 ? 22.476 5.836 -24.055 1.00 16.24 111 LYS A C 1
ATOM 856 O O . LYS A 1 131 ? 21.885 5.578 -22.998 1.00 18.42 111 LYS A O 1
ATOM 862 N N . ALA A 1 132 ? 23.793 6.029 -24.119 1.00 15.54 112 ALA A N 1
ATOM 863 C CA . ALA A 1 132 ? 24.598 6.003 -22.894 1.00 16.08 112 ALA A CA 1
ATOM 864 C C . ALA A 1 132 ? 24.119 7.037 -21.902 1.00 16.98 112 ALA A C 1
ATOM 865 O O . ALA A 1 132 ? 23.985 6.758 -20.691 1.00 18.19 112 ALA A O 1
ATOM 867 N N . LYS A 1 133 ? 23.868 8.249 -22.396 1.00 17.33 113 LYS A N 1
ATOM 868 C CA . LYS A 1 133 ? 23.402 9.292 -21.507 1.00 19.86 113 LYS A CA 1
ATOM 869 C C . LYS A 1 133 ? 22.033 8.993 -20.929 1.00 19.02 113 LYS A C 1
ATOM 870 O O . LYS A 1 133 ? 21.766 9.354 -19.786 1.00 20.53 113 LYS A O 1
ATOM 876 N N . ARG A 1 134 ? 21.188 8.331 -21.697 1.00 19.09 114 ARG A N 1
ATOM 877 C CA . ARG A 1 134 ? 19.853 7.970 -21.253 1.00 19.10 114 ARG A CA 1
ATOM 878 C C . ARG A 1 134 ? 19.954 6.963 -20.108 1.00 18.17 114 ARG A C 1
ATOM 879 O O . ARG A 1 134 ? 19.294 7.116 -19.066 1.00 20.24 114 ARG A O 1
ATOM 887 N N . LEU A 1 135 ? 20.798 5.956 -20.280 1.00 17.74 115 LEU A N 1
ATOM 888 C CA . LEU A 1 135 ? 20.970 4.930 -19.241 1.00 16.81 115 LEU A CA 1
ATOM 889 C C . LEU A 1 135 ? 21.576 5.546 -17.986 1.00 16.73 115 LEU A C 1
ATOM 890 O O . LEU A 1 135 ? 21.141 5.254 -16.864 1.00 18.12 115 LEU A O 1
ATOM 895 N N . ILE A 1 136 ? 22.558 6.419 -18.167 1.00 17.69 116 ILE A N 1
ATOM 896 C CA . ILE A 1 136 ? 23.136 7.167 -17.053 1.00 18.81 116 ILE A CA 1
ATOM 897 C C . ILE A 1 136 ? 22.085 8.000 -16.316 1.00 19.11 116 ILE A C 1
ATOM 898 O O . ILE A 1 136 ? 22.067 8.043 -15.070 1.00 18.87 116 ILE A O 1
ATOM 903 N N . LYS A 1 137 ? 21.200 8.645 -17.057 1.00 18.55 117 LYS A N 1
ATOM 904 C CA . LYS A 1 137 ? 20.128 9.405 -16.445 1.00 19.48 117 LYS A CA 1
ATOM 905 C C . LYS A 1 137 ? 19.246 8.524 -15.567 1.00 19.17 117 LYS A C 1
ATOM 906 O O . LYS A 1 137 ? 18.900 8.912 -14.448 1.00 21.40 117 LYS A O 1
ATOM 912 N N . LEU A 1 138 ? 18.893 7.340 -16.076 1.00 18.03 118 LEU A N 1
ATOM 913 C CA . LEU A 1 138 ? 18.032 6.423 -15.334 1.00 21.79 118 LEU A CA 1
ATOM 914 C C . LEU A 1 138 ? 18.721 6.021 -14.035 1.00 18.78 118 LEU A C 1
ATOM 915 O O . LEU A 1 138 ? 18.100 6.027 -12.969 1.00 21.95 118 LEU A O 1
ATOM 920 N N . TYR A 1 139 ? 20.016 5.742 -14.108 1.00 17.85 119 TYR A N 1
ATOM 921 C CA . TYR A 1 139 ? 20.760 5.392 -12.895 1.00 17.57 119 TYR A CA 1
ATOM 922 C C . TYR A 1 139 ? 20.853 6.560 -11.919 1.00 17.53 119 TYR A C 1
ATOM 923 O O . TYR A 1 139 ? 20.600 6.405 -10.716 1.00 21.39 119 TYR A O 1
ATOM 932 N N . ASN A 1 140 ? 21.195 7.727 -12.439 1.00 17.79 120 ASN A N 1
ATOM 933 C CA . ASN A 1 140 ? 21.307 8.920 -11.617 1.00 19.22 120 ASN A CA 1
ATOM 934 C C . ASN A 1 140 ? 19.969 9.243 -10.940 1.00 18.15 120 ASN A C 1
ATOM 935 O O . ASN A 1 140 ? 19.922 9.582 -9.746 1.00 20.00 120 ASN A O 1
ATOM 940 N N . ASP A 1 141 ? 18.880 9.124 -11.684 1.00 18.61 121 ASP A N 1
ATOM 941 C CA . ASP A 1 141 ? 17.544 9.403 -11.136 1.00 18.94 121 ASP A CA 1
ATOM 942 C C . ASP A 1 141 ? 17.142 8.416 -10.033 1.00 19.38 121 ASP A C 1
ATOM 943 O O . ASP A 1 141 ? 16.347 8.750 -9.167 1.00 21.16 121 ASP A O 1
ATOM 948 N N . ALA A 1 142 ? 17.695 7.211 -10.094 1.00 18.38 122 ALA A N 1
ATOM 949 C CA . ALA A 1 142 ? 17.549 6.194 -9.061 1.00 19.52 122 ALA A CA 1
ATOM 950 C C . ALA A 1 142 ? 18.528 6.381 -7.885 1.00 19.69 122 ALA A C 1
ATOM 951 O O . ALA A 1 142 ? 18.511 5.580 -6.946 1.00 27.24 122 ALA A O 1
ATOM 953 N N . GLY A 1 143 ? 19.375 7.411 -7.945 1.00 20.45 123 GLY A N 1
ATOM 954 C CA . GLY A 1 143 ? 20.300 7.727 -6.864 1.00 21.93 123 GLY A CA 1
ATOM 955 C C . GLY A 1 143 ? 21.702 7.180 -6.990 1.00 23.86 123 GLY A C 1
ATOM 956 O O . GLY A 1 143 ? 22.487 7.253 -6.045 1.00 26.34 123 GLY A O 1
ATOM 957 N N . ILE A 1 144 ? 22.047 6.667 -8.168 1.00 18.35 124 ILE A N 1
ATOM 958 C CA . ILE A 1 144 ? 23.363 6.083 -8.386 1.00 19.53 124 ILE A CA 1
ATOM 959 C C . ILE A 1 144 ? 24.236 7.046 -9.175 1.00 18.20 124 ILE A C 1
ATOM 960 O O . ILE A 1 144 ? 23.841 7.503 -10.245 1.00 21.20 124 ILE A O 1
ATOM 965 N N . SER A 1 145 ? 25.436 7.295 -8.670 1.00 19.59 125 SER A N 1
ATOM 966 C CA A SER A 1 145 ? 26.387 8.180 -9.322 0.50 21.94 125 SER A CA 1
ATOM 967 C CA B SER A 1 145 ? 26.381 8.183 -9.334 0.50 21.23 125 SER A CA 1
ATOM 968 C C . SER A 1 145 ? 27.174 7.448 -10.401 1.00 18.92 125 SER A C 1
ATOM 969 O O . SER A 1 145 ? 27.257 6.207 -10.417 1.00 17.70 125 SER A O 1
ATOM 974 N N . ASN A 1 146 ? 27.776 8.229 -11.272 1.00 18.08 126 ASN A N 1
ATOM 975 C CA . ASN A 1 146 ? 28.523 7.682 -12.402 1.00 18.26 126 ASN A CA 1
ATOM 976 C C . ASN A 1 146 ? 29.720 6.802 -12.047 1.00 18.81 126 ASN A C 1
ATOM 977 O O . ASN A 1 146 ? 30.130 5.951 -12.847 1.00 18.50 126 ASN A O 1
ATOM 982 N N . ASP A 1 147 ? 30.273 7.000 -10.849 1.00 18.08 127 ASP A N 1
ATOM 983 C CA . ASP A 1 147 ? 31.416 6.228 -10.401 1.00 20.38 127 ASP A CA 1
ATOM 984 C C . ASP A 1 147 ? 31.062 4.760 -10.097 1.00 16.68 127 ASP A C 1
ATOM 985 O O . ASP A 1 147 ? 31.945 3.972 -9.829 1.00 18.43 127 ASP A O 1
ATOM 990 N N . ARG A 1 148 ? 29.776 4.411 -10.153 1.00 17.35 128 ARG A N 1
ATOM 991 C CA . ARG A 1 148 ? 29.320 3.038 -9.972 1.00 17.20 128 ARG A CA 1
ATOM 992 C C . ARG A 1 148 ? 28.909 2.337 -11.271 1.00 14.22 128 ARG A C 1
ATOM 993 O O . ARG A 1 148 ? 28.543 1.169 -11.248 1.00 14.90 128 ARG A O 1
ATOM 1001 N N . ILE A 1 149 ? 28.994 3.030 -12.396 1.00 14.15 129 ILE A N 1
ATOM 1002 C CA . ILE A 1 149 ? 28.413 2.539 -13.657 1.00 16.77 129 ILE A CA 1
ATOM 1003 C C . ILE A 1 149 ? 29.501 2.498 -14.723 1.00 15.20 129 ILE A C 1
ATOM 1004 O O . ILE A 1 149 ? 30.319 3.407 -14.826 1.00 17.26 129 ILE A O 1
ATOM 1009 N N . LEU A 1 150 ? 29.492 1.422 -15.517 1.00 14.98 130 LEU A N 1
ATOM 1010 C CA . LEU A 1 150 ? 30.161 1.426 -16.810 1.00 15.45 130 LEU A CA 1
ATOM 1011 C C . LEU A 1 150 ? 29.104 1.205 -17.879 1.00 15.39 130 LEU A C 1
ATOM 1012 O O . LEU A 1 150 ? 28.332 0.244 -17.812 1.00 14.64 130 LEU A O 1
ATOM 1017 N N . ILE A 1 151 ? 29.083 2.101 -18.857 1.00 15.15 131 ILE A N 1
ATOM 1018 C CA . ILE A 1 151 ? 28.250 1.905 -20.037 1.00 15.63 131 ILE A CA 1
ATOM 1019 C C . ILE A 1 151 ? 29.034 1.071 -21.021 1.00 15.55 131 ILE A C 1
ATOM 1020 O O . ILE A 1 151 ? 30.144 1.426 -21.433 1.00 15.56 131 ILE A O 1
ATOM 1025 N N . LYS A 1 152 ? 28.453 -0.074 -21.346 1.00 15.13 132 LYS A N 1
ATOM 1026 C CA . LYS A 1 152 ? 29.150 -1.101 -22.112 1.00 14.47 132 LYS A CA 1
ATOM 1027 C C . LYS A 1 152 ? 28.695 -0.982 -23.557 1.00 14.06 132 LYS A C 1
ATOM 1028 O O . LYS A 1 152 ? 27.506 -0.856 -23.845 1.00 15.19 132 LYS A O 1
ATOM 1034 N N . LEU A 1 153 ? 29.643 -1.019 -24.470 1.00 14.17 133 LEU A N 1
ATOM 1035 C CA . LEU A 1 153 ? 29.304 -0.857 -25.888 1.00 15.61 133 LEU A CA 1
ATOM 1036 C C . LEU A 1 153 ? 30.383 -1.488 -26.746 1.00 13.38 133 LEU A C 1
ATOM 1037 O O . LEU A 1 153 ? 31.534 -1.671 -26.316 1.00 14.88 133 LEU A O 1
ATOM 1042 N N . ALA A 1 154 ? 30.000 -1.798 -27.984 1.00 14.27 134 ALA A N 1
ATOM 1043 C CA . ALA A 1 154 ? 30.880 -2.501 -28.894 1.00 14.67 134 ALA A CA 1
ATOM 1044 C C . ALA A 1 154 ? 32.006 -1.581 -29.385 1.00 15.04 134 ALA A C 1
ATOM 1045 O O . ALA A 1 154 ? 31.779 -0.431 -29.728 1.00 15.16 134 ALA A O 1
ATOM 1047 N N . SER A 1 155 ? 33.199 -2.150 -29.467 1.00 13.86 135 SER A N 1
ATOM 1048 C CA A SER A 1 155 ? 34.396 -1.411 -29.876 0.50 14.49 135 SER A CA 1
ATOM 1049 C CA B SER A 1 155 ? 34.408 -1.455 -29.891 0.50 14.40 135 SER A CA 1
ATOM 1050 C C . SER A 1 155 ? 34.560 -1.383 -31.407 1.00 13.52 135 SER A C 1
ATOM 1051 O O . SER A 1 155 ? 35.630 -1.681 -31.971 1.00 14.41 135 SER A O 1
ATOM 1056 N N . THR A 1 156 ? 33.500 -0.993 -32.069 1.00 13.92 136 THR A N 1
ATOM 1057 C CA . THR A 1 156 ? 33.624 -0.571 -33.448 1.00 12.98 136 THR A CA 1
ATOM 1058 C C . THR A 1 156 ? 34.297 0.816 -33.402 1.00 14.16 136 THR A C 1
ATOM 1059 O O . THR A 1 156 ? 34.353 1.468 -32.367 1.00 15.61 136 THR A O 1
ATOM 1063 N N . TRP A 1 157 ? 34.741 1.316 -34.546 1.00 13.69 137 TRP A N 1
ATOM 1064 C CA . TRP A 1 157 ? 35.265 2.670 -34.585 1.00 14.25 137 TRP A CA 1
ATOM 1065 C C . TRP A 1 157 ? 34.264 3.645 -33.993 1.00 14.90 137 TRP A C 1
ATOM 1066 O O . TRP A 1 157 ? 34.631 4.545 -33.224 1.00 15.50 137 TRP A O 1
ATOM 1077 N N . GLN A 1 158 ? 33.000 3.477 -34.382 1.00 13.98 138 GLN A N 1
ATOM 1078 C CA . GLN A 1 158 ? 31.954 4.384 -33.964 1.00 15.38 138 GLN A CA 1
ATOM 1079 C C . GLN A 1 158 ? 31.741 4.335 -32.451 1.00 15.80 138 GLN A C 1
ATOM 1080 O O . GLN A 1 158 ? 31.498 5.365 -31.838 1.00 15.38 138 GLN A O 1
ATOM 1086 N N . GLY A 1 159 ? 31.837 3.138 -31.880 1.00 14.70 139 GLY A N 1
ATOM 1087 C CA . GLY A 1 159 ? 31.703 2.963 -30.431 1.00 15.94 139 GLY A CA 1
ATOM 1088 C C . GLY A 1 159 ? 32.865 3.555 -29.668 1.00 14.52 139 GLY A C 1
ATOM 1089 O O . GLY A 1 159 ? 32.695 4.142 -28.596 1.00 15.23 139 GLY A O 1
ATOM 1090 N N . ILE A 1 160 ? 34.059 3.377 -30.209 1.00 14.07 140 ILE A N 1
ATOM 1091 C CA . ILE A 1 160 ? 35.270 3.919 -29.597 1.00 14.89 140 ILE A CA 1
ATOM 1092 C C . ILE A 1 160 ? 35.197 5.451 -29.579 1.00 15.03 140 ILE A C 1
ATOM 1093 O O . ILE A 1 160 ? 35.489 6.078 -28.563 1.00 15.76 140 ILE A O 1
ATOM 1098 N N . ARG A 1 161 ? 34.758 6.052 -30.681 1.00 15.59 141 ARG A N 1
ATOM 1099 C CA . ARG A 1 161 ? 34.563 7.491 -30.737 1.00 16.99 141 ARG A CA 1
ATOM 1100 C C . ARG A 1 161 ? 33.471 7.941 -29.747 1.00 16.78 141 ARG A C 1
ATOM 1101 O O . ARG A 1 161 ? 33.599 8.986 -29.109 1.00 17.69 141 ARG A O 1
ATOM 1109 N N . ALA A 1 162 ? 32.381 7.182 -29.650 1.00 15.76 142 ALA A N 1
ATOM 1110 C CA . ALA A 1 162 ? 31.347 7.502 -28.668 1.00 16.07 142 ALA A CA 1
ATOM 1111 C C . ALA A 1 162 ? 31.945 7.498 -27.270 1.00 15.68 142 ALA A C 1
ATOM 1112 O O . ALA A 1 162 ? 31.752 8.443 -26.514 1.00 16.68 142 ALA A O 1
ATOM 1114 N N . ALA A 1 163 ? 32.699 6.449 -26.954 1.00 15.28 143 ALA A N 1
ATOM 1115 C CA . ALA A 1 163 ? 33.307 6.348 -25.632 1.00 15.48 143 ALA A CA 1
ATOM 1116 C C . ALA A 1 163 ? 34.266 7.482 -25.338 1.00 16.68 143 ALA A C 1
ATOM 1117 O O . ALA A 1 163 ? 34.301 8.000 -24.213 1.00 17.23 143 ALA A O 1
ATOM 1119 N N . GLU A 1 164 ? 35.046 7.872 -26.338 1.00 15.70 144 GLU A N 1
ATOM 1120 C CA . GLU A 1 164 ? 36.006 8.942 -26.140 1.00 18.13 144 GLU A CA 1
ATOM 1121 C C . GLU A 1 164 ? 35.268 10.198 -25.651 1.00 18.02 144 GLU A C 1
ATOM 1122 O O . GLU A 1 164 ? 35.735 10.873 -24.726 1.00 17.39 144 GLU A O 1
ATOM 1128 N N . GLN A 1 165 ? 34.115 10.492 -26.263 1.00 19.38 145 GLN A N 1
ATOM 1129 C CA . GLN A 1 165 ? 33.343 11.689 -25.934 1.00 18.67 145 GLN A CA 1
ATOM 1130 C C . GLN A 1 165 ? 32.693 11.495 -24.572 1.00 19.00 145 GLN A C 1
ATOM 1131 O O . GLN A 1 165 ? 32.738 12.383 -23.727 1.00 21.53 145 GLN A O 1
ATOM 1137 N N . LEU A 1 166 ? 32.118 10.314 -24.354 1.00 17.34 146 LEU A N 1
ATOM 1138 C CA . LEU A 1 166 ? 31.459 10.038 -23.084 1.00 15.85 146 LEU A CA 1
ATOM 1139 C C . LEU A 1 166 ? 32.422 10.204 -21.900 1.00 16.14 146 LEU A C 1
ATOM 1140 O O . LEU A 1 166 ? 32.054 10.787 -20.876 1.00 18.35 146 LEU A O 1
ATOM 1145 N N . GLU A 1 167 ? 33.656 9.725 -22.040 1.00 17.27 147 GLU A N 1
ATOM 1146 C CA . GLU A 1 167 ? 34.625 9.846 -20.941 1.00 17.24 147 GLU A CA 1
ATOM 1147 C C . GLU A 1 167 ? 34.905 11.313 -20.634 1.00 18.77 147 GLU A C 1
ATOM 1148 O O . GLU A 1 167 ? 35.044 11.694 -19.469 1.00 20.78 147 GLU A O 1
ATOM 1154 N N . LYS A 1 168 ? 34.968 12.142 -21.672 1.00 19.72 148 LYS A N 1
ATOM 1155 C CA . LYS A 1 168 ? 35.186 13.573 -21.481 1.00 20.94 148 LYS A CA 1
ATOM 1156 C C . LYS A 1 168 ? 34.048 14.247 -20.730 1.00 21.23 148 LYS A C 1
ATOM 1157 O O . LYS A 1 168 ? 34.258 15.282 -20.075 1.00 26.65 148 LYS A O 1
ATOM 1163 N N . GLU A 1 169 ? 32.856 13.660 -20.835 1.00 21.94 149 GLU A N 1
ATOM 1164 C CA . GLU A 1 169 ? 31.672 14.146 -20.162 1.00 25.21 149 GLU A CA 1
ATOM 1165 C C . GLU A 1 169 ? 31.391 13.415 -18.847 1.00 24.22 149 GLU A C 1
ATOM 1166 O O . GLU A 1 169 ? 30.312 13.533 -18.306 1.00 28.60 149 GLU A O 1
ATOM 1172 N N . GLY A 1 170 ? 32.371 12.675 -18.336 1.00 22.44 150 GLY A N 1
ATOM 1173 C CA . GLY A 1 170 ? 32.264 12.045 -17.014 1.00 21.91 150 GLY A CA 1
ATOM 1174 C C . GLY A 1 170 ? 31.504 10.738 -16.950 1.00 20.42 150 GLY A C 1
ATOM 1175 O O . GLY A 1 170 ? 31.080 10.303 -15.867 1.00 22.48 150 GLY A O 1
ATOM 1176 N N . ILE A 1 171 ? 31.328 10.102 -18.103 1.00 18.85 151 ILE A N 1
ATOM 1177 C CA . ILE A 1 171 ? 30.656 8.816 -18.197 1.00 17.74 151 ILE A CA 1
ATOM 1178 C C . ILE A 1 171 ? 31.712 7.769 -18.537 1.00 18.30 151 ILE A C 1
ATOM 1179 O O . ILE A 1 171 ? 32.330 7.815 -19.597 1.00 18.54 151 ILE A O 1
ATOM 1184 N N . ASN A 1 172 ? 31.899 6.817 -17.616 1.00 16.51 152 ASN A N 1
ATOM 1185 C CA . ASN A 1 172 ? 32.899 5.786 -17.776 1.00 15.97 152 ASN A CA 1
ATOM 1186 C C . ASN A 1 172 ? 32.305 4.628 -18.579 1.00 15.55 152 ASN A C 1
ATOM 1187 O O . ASN A 1 172 ? 31.152 4.216 -18.344 1.00 15.09 152 ASN A O 1
ATOM 1192 N N . CYS A 1 173 ? 33.105 4.115 -19.504 1.00 14.86 153 CYS A N 1
ATOM 1193 C CA . CYS A 1 173 ? 32.681 3.069 -20.426 1.00 15.42 153 CYS A CA 1
ATOM 1194 C C . CYS A 1 173 ? 33.486 1.771 -20.326 1.00 14.66 153 CYS A C 1
ATOM 1195 O O . CYS A 1 173 ? 34.649 1.735 -19.884 1.00 16.25 153 CYS A O 1
ATOM 1198 N N . ASN A 1 174 ? 32.817 0.711 -20.768 1.00 14.40 154 ASN A N 1
ATOM 1199 C CA . ASN A 1 174 ? 33.370 -0.625 -20.894 1.00 13.75 154 ASN A CA 1
ATOM 1200 C C . ASN A 1 174 ? 33.296 -0.958 -22.390 1.00 13.32 154 ASN A C 1
ATOM 1201 O O . ASN A 1 174 ? 32.222 -1.221 -22.925 1.00 13.92 154 ASN A O 1
ATOM 1206 N N . LEU A 1 175 ? 34.432 -0.860 -23.059 1.00 13.35 155 LEU A N 1
ATOM 1207 C CA . LEU A 1 175 ? 34.495 -1.149 -24.501 1.00 13.34 155 LEU A CA 1
ATOM 1208 C C . LEU A 1 175 ? 34.697 -2.638 -24.655 1.00 13.49 155 LEU A C 1
ATOM 1209 O O . LEU A 1 175 ? 35.690 -3.193 -24.178 1.00 15.53 155 LEU A O 1
ATOM 1214 N N . THR A 1 176 ? 33.766 -3.263 -25.355 1.00 14.27 156 THR A N 1
ATOM 1215 C CA . THR A 1 176 ? 33.719 -4.694 -25.425 1.00 13.55 156 THR A CA 1
ATOM 1216 C C . THR A 1 176 ? 33.728 -5.182 -26.884 1.00 13.81 156 THR A C 1
ATOM 1217 O O . THR A 1 176 ? 33.854 -4.401 -27.808 1.00 14.83 156 THR A O 1
ATOM 1221 N N . LEU A 1 177 ? 33.625 -6.488 -27.055 1.00 14.91 157 LEU A N 1
ATOM 1222 C CA . LEU A 1 177 ? 33.669 -7.108 -28.403 1.00 15.53 157 LEU A CA 1
ATOM 1223 C C . LEU A 1 177 ? 34.969 -6.717 -29.087 1.00 16.29 157 LEU A C 1
ATOM 1224 O O . LEU A 1 177 ? 35.023 -6.381 -30.248 1.00 17.98 157 LEU A O 1
ATOM 1229 N N . LEU A 1 178 ? 36.018 -6.808 -28.301 1.00 16.89 158 LEU A N 1
ATOM 1230 C CA . LEU A 1 178 ? 37.341 -6.424 -28.686 1.00 16.63 158 LEU A CA 1
ATOM 1231 C C . LEU A 1 178 ? 38.141 -7.688 -29.052 1.00 14.81 158 LEU A C 1
ATOM 1232 O O . LEU A 1 178 ? 38.441 -8.543 -28.216 1.00 16.47 158 LEU A O 1
ATOM 1237 N N . PHE A 1 179 ? 38.418 -7.793 -30.356 1.00 14.36 159 PHE A N 1
ATOM 1238 C CA . PHE A 1 179 ? 39.031 -8.964 -30.984 1.00 14.57 159 PHE A CA 1
ATOM 1239 C C . PHE A 1 179 ? 40.386 -8.713 -31.635 1.00 14.90 159 PHE A C 1
ATOM 1240 O O . PHE A 1 179 ? 41.242 -9.561 -31.588 1.00 20.63 159 PHE A O 1
ATOM 1248 N N . SER A 1 180 ? 40.534 -7.565 -32.305 1.00 15.51 160 SER A N 1
ATOM 1249 C CA . SER A 1 180 ? 41.744 -7.240 -33.020 1.00 16.49 160 SER A CA 1
ATOM 1250 C C . SER A 1 180 ? 42.625 -6.301 -32.219 1.00 14.69 160 SER A C 1
ATOM 1251 O O . SER A 1 180 ? 42.156 -5.536 -31.365 1.00 16.50 160 SER A O 1
ATOM 1254 N N . PHE A 1 181 ? 43.916 -6.355 -32.515 1.00 16.98 161 PHE A N 1
ATOM 1255 C CA . PHE A 1 181 ? 44.815 -5.444 -31.899 1.00 16.84 161 PHE A CA 1
ATOM 1256 C C . PHE A 1 181 ? 44.461 -3.991 -32.257 1.00 16.02 161 PHE A C 1
ATOM 1257 O O . PHE A 1 181 ? 44.576 -3.082 -31.417 1.00 17.22 161 PHE A O 1
ATOM 1265 N N . ALA A 1 182 ? 44.024 -3.764 -33.495 1.00 15.57 162 ALA A N 1
ATOM 1266 C CA . ALA A 1 182 ? 43.598 -2.420 -33.890 1.00 14.65 162 ALA A CA 1
ATOM 1267 C C . ALA A 1 182 ? 42.545 -1.886 -32.923 1.00 14.37 162 ALA A C 1
ATOM 1268 O O . ALA A 1 182 ? 42.578 -0.718 -32.549 1.00 15.12 162 ALA A O 1
ATOM 1270 N N . GLN A 1 183 ? 41.596 -2.732 -32.555 1.00 15.45 163 GLN A N 1
ATOM 1271 C CA . GLN A 1 183 ? 40.587 -2.342 -31.563 1.00 15.10 163 GLN A CA 1
ATOM 1272 C C . GLN A 1 183 ? 41.225 -2.002 -30.219 1.00 14.25 163 GLN A C 1
ATOM 1273 O O . GLN A 1 183 ? 40.903 -0.961 -29.626 1.00 14.87 163 GLN A O 1
ATOM 1279 N N . ALA A 1 184 ? 42.118 -2.873 -29.757 1.00 15.48 164 ALA A N 1
ATOM 1280 C CA . ALA A 1 184 ? 42.813 -2.635 -28.476 1.00 14.42 164 ALA A CA 1
ATOM 1281 C C . ALA A 1 184 ? 43.539 -1.289 -28.491 1.00 14.52 164 ALA A C 1
ATOM 1282 O O . ALA A 1 184 ? 43.431 -0.486 -27.562 1.00 15.73 164 ALA A O 1
ATOM 1284 N N . ARG A 1 185 ? 44.288 -1.051 -29.558 1.00 13.89 165 ARG A N 1
ATOM 1285 C CA . ARG A 1 185 ? 45.056 0.175 -29.663 1.00 15.26 165 ARG A CA 1
ATOM 1286 C C . ARG A 1 185 ? 44.147 1.397 -29.692 1.00 15.53 165 ARG A C 1
ATOM 1287 O O . ARG A 1 185 ? 44.366 2.367 -28.964 1.00 14.79 165 ARG A O 1
ATOM 1295 N N . ALA A 1 186 ? 43.112 1.348 -30.535 1.00 14.73 166 ALA A N 1
ATOM 1296 C CA . ALA A 1 186 ? 42.200 2.480 -30.629 1.00 14.90 166 ALA A CA 1
ATOM 1297 C C . ALA A 1 186 ? 41.468 2.781 -29.305 1.00 14.02 166 ALA A C 1
ATOM 1298 O O . ALA A 1 186 ? 41.277 3.945 -28.941 1.00 15.04 166 ALA A O 1
ATOM 1300 N N . CYS A 1 187 ? 41.124 1.731 -28.569 1.00 13.26 167 CYS A N 1
ATOM 1301 C CA . CYS A 1 187 ? 40.460 1.922 -27.274 1.00 14.63 167 CYS A CA 1
ATOM 1302 C C . CYS A 1 187 ? 41.391 2.616 -26.281 1.00 15.80 167 CYS A C 1
ATOM 1303 O O . CYS A 1 187 ? 40.982 3.533 -25.569 1.00 15.43 167 CYS A O 1
ATOM 1306 N N . ALA A 1 188 ? 42.658 2.195 -26.247 1.00 15.14 168 ALA A N 1
ATOM 1307 C CA . ALA A 1 188 ? 43.644 2.827 -25.341 1.00 17.14 168 ALA A CA 1
ATOM 1308 C C . ALA A 1 188 ? 43.838 4.300 -25.704 1.00 15.25 168 ALA A C 1
ATOM 1309 O O . ALA A 1 188 ? 43.849 5.167 -24.855 1.00 17.10 168 ALA A O 1
ATOM 1311 N N . GLU A 1 189 ? 43.937 4.569 -27.005 1.00 14.61 169 GLU A N 1
ATOM 1312 C CA . GLU A 1 189 ? 44.156 5.910 -27.486 1.00 15.20 169 GLU A CA 1
ATOM 1313 C C . GLU A 1 189 ? 42.971 6.841 -27.223 1.00 15.48 169 GLU A C 1
ATOM 1314 O O . GLU A 1 189 ? 43.150 8.062 -27.081 1.00 20.23 169 GLU A O 1
ATOM 1320 N N . ALA A 1 190 ? 41.783 6.258 -27.106 1.00 16.42 170 ALA A N 1
ATOM 1321 C CA . ALA A 1 190 ? 40.556 6.970 -26.770 1.00 16.56 170 ALA A CA 1
ATOM 1322 C C . ALA A 1 190 ? 40.405 7.261 -25.273 1.00 17.90 170 ALA A C 1
ATOM 1323 O O . ALA A 1 190 ? 39.518 8.009 -24.883 1.00 18.67 170 ALA A O 1
ATOM 1325 N N . GLY A 1 191 ? 41.284 6.685 -24.461 1.00 17.45 171 GLY A N 1
ATOM 1326 C CA . GLY A 1 191 ? 41.261 6.906 -23.009 1.00 17.53 171 GLY A CA 1
ATOM 1327 C C . GLY A 1 191 ? 40.044 6.343 -22.314 1.00 17.34 171 GLY A C 1
ATOM 1328 O O . GLY A 1 191 ? 39.593 6.880 -21.305 1.00 19.30 171 GLY A O 1
ATOM 1329 N N . VAL A 1 192 ? 39.536 5.228 -22.833 1.00 17.12 172 VAL A N 1
ATOM 1330 C CA . VAL A 1 192 ? 38.350 4.628 -22.241 1.00 16.62 172 VAL A CA 1
ATOM 1331 C C . VAL A 1 192 ? 38.662 4.077 -20.844 1.00 15.67 172 VAL A C 1
ATOM 1332 O O . VAL A 1 192 ? 39.785 3.720 -20.535 1.0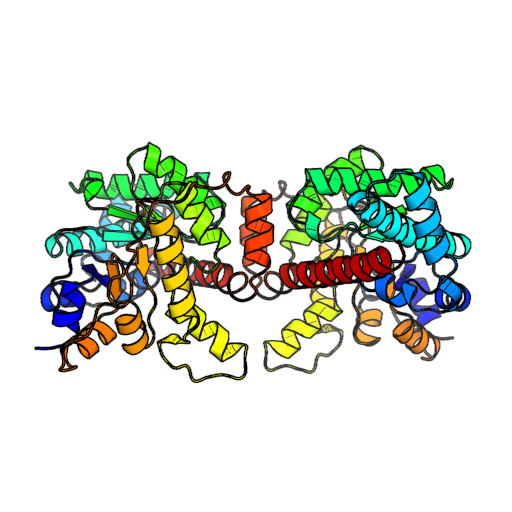0 16.33 172 VAL A O 1
ATOM 1336 N N . PHE A 1 193 ? 37.660 4.049 -19.986 1.00 15.15 173 PHE A N 1
ATOM 1337 C CA . PHE A 1 193 ? 37.913 3.615 -18.622 1.00 14.91 173 PHE A CA 1
ATOM 1338 C C . PHE A 1 193 ? 38.328 2.162 -18.560 1.00 15.56 173 PHE A C 1
ATOM 1339 O O . PHE A 1 193 ? 39.240 1.796 -17.817 1.00 14.32 173 PHE A O 1
ATOM 1347 N N . LEU A 1 194 ? 37.677 1.332 -19.363 1.00 14.49 174 LEU A N 1
ATOM 1348 C CA . LEU A 1 194 ? 37.888 -0.095 -19.275 1.00 14.26 174 LEU A CA 1
ATOM 1349 C C . LEU A 1 194 ? 37.618 -0.736 -20.620 1.00 14.57 174 LEU A C 1
ATOM 1350 O O . LEU A 1 194 ? 36.722 -0.317 -21.349 1.00 15.53 174 LEU A O 1
ATOM 1355 N N . ILE A 1 195 ? 38.373 -1.794 -20.897 1.00 13.66 175 ILE A N 1
ATOM 1356 C CA . ILE A 1 195 ? 38.074 -2.683 -22.012 1.00 14.36 175 ILE A CA 1
ATOM 1357 C C . ILE A 1 195 ? 37.785 -4.075 -21.489 1.00 14.14 175 ILE A C 1
ATOM 1358 O O . ILE A 1 195 ? 38.361 -4.508 -20.480 1.00 15.35 175 ILE A O 1
ATOM 1363 N N . SER A 1 196 ? 36.917 -4.777 -22.211 1.00 12.57 176 SER A N 1
ATOM 1364 C CA . SER A 1 196 ? 36.653 -6.173 -21.919 1.00 14.10 176 SER A CA 1
ATOM 1365 C C . SER A 1 196 ? 36.938 -7.034 -23.149 1.00 14.36 1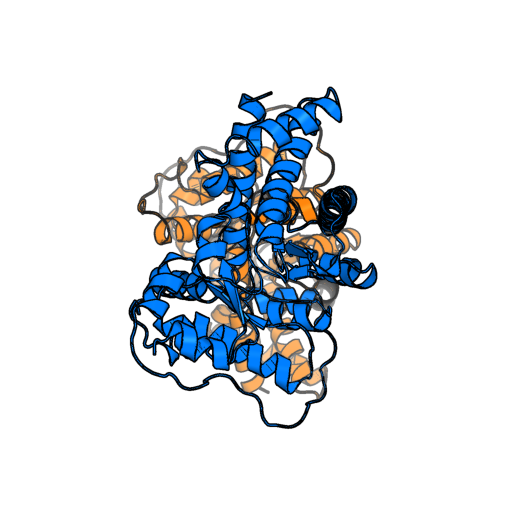76 SER A C 1
ATOM 1366 O O . SER A 1 196 ? 36.011 -7.505 -23.817 1.00 17.80 176 SER A O 1
ATOM 1369 N N . PRO A 1 197 ? 38.234 -7.256 -23.430 1.00 15.27 177 PRO A N 1
ATOM 1370 C CA . PRO A 1 197 ? 38.623 -8.064 -24.588 1.00 12.91 177 PRO A CA 1
ATOM 1371 C C . PRO A 1 197 ? 38.307 -9.522 -24.350 1.00 13.83 177 PRO A C 1
ATOM 1372 O O . PRO A 1 197 ? 38.395 -10.014 -23.223 1.00 16.54 177 PRO A O 1
ATOM 1376 N N . TYR A 1 198 ? 37.923 -10.199 -25.423 1.00 14.03 178 TYR A N 1
ATOM 1377 C CA . TYR A 1 198 ? 37.461 -11.567 -25.324 1.00 16.11 178 TYR A CA 1
ATOM 1378 C C . TYR A 1 198 ? 38.552 -12.604 -25.419 1.00 16.08 178 TYR A C 1
ATOM 1379 O O . TYR A 1 198 ? 39.543 -12.445 -26.138 1.00 17.27 178 TYR A O 1
ATOM 1388 N N . VAL A 1 199 ? 38.311 -13.695 -24.708 1.00 17.17 179 VAL A N 1
ATOM 1389 C CA . VAL A 1 199 ? 39.125 -14.882 -24.788 1.00 16.43 179 VAL A CA 1
ATOM 1390 C C . VAL A 1 199 ? 38.352 -16.005 -25.489 1.00 16.18 179 VAL A C 1
ATOM 1391 O O . VAL A 1 199 ? 38.752 -16.502 -26.548 1.00 17.43 179 VAL A O 1
ATOM 1395 N N . GLY A 1 200 ? 37.229 -16.383 -24.896 1.00 15.72 180 GLY A N 1
ATOM 1396 C CA . GLY A 1 200 ? 36.481 -17.569 -25.286 1.00 17.30 180 GLY A CA 1
ATOM 1397 C C . GLY A 1 200 ? 36.004 -17.530 -26.719 1.00 14.75 180 GLY A C 1
ATOM 1398 O O . GLY A 1 200 ? 36.072 -18.535 -27.425 1.00 17.63 180 GLY A O 1
ATOM 1399 N N . ARG A 1 201 ? 35.469 -16.398 -27.143 1.00 15.23 181 ARG A N 1
ATOM 1400 C CA . ARG A 1 201 ? 34.937 -16.332 -28.521 1.00 18.27 181 ARG A CA 1
ATOM 1401 C C . ARG A 1 201 ? 36.027 -16.467 -29.549 1.00 16.74 181 ARG A C 1
ATOM 1402 O O . ARG A 1 201 ? 35.769 -16.889 -30.666 1.00 18.40 181 ARG A O 1
ATOM 1410 N N . ILE A 1 202 ? 37.245 -16.087 -29.188 1.00 16.21 182 ILE A N 1
ATOM 1411 C CA . ILE A 1 202 ? 38.396 -16.276 -30.081 1.00 17.18 182 ILE A CA 1
ATOM 1412 C C . ILE A 1 202 ? 38.692 -17.760 -30.203 1.00 17.27 182 ILE A C 1
ATOM 1413 O O . ILE A 1 202 ? 38.832 -18.263 -31.306 1.00 17.38 182 ILE A O 1
ATOM 1418 N N . LEU A 1 203 ? 38.777 -18.461 -29.069 1.00 16.45 183 LEU A N 1
ATOM 1419 C CA . LEU A 1 203 ? 38.865 -19.924 -29.090 1.00 16.41 183 LEU A CA 1
ATOM 1420 C C . LEU A 1 203 ? 37.759 -20.537 -29.954 1.00 18.21 183 LEU A C 1
ATOM 1421 O O . LEU A 1 203 ? 38.031 -21.408 -30.792 1.00 21.02 183 LEU A O 1
ATOM 1426 N N . ASP A 1 204 ? 36.528 -20.071 -29.780 1.00 17.03 184 ASP A N 1
ATOM 1427 C CA . ASP A 1 204 ? 35.407 -20.591 -30.562 1.00 18.96 184 ASP A CA 1
ATOM 1428 C C . ASP A 1 204 ? 35.717 -20.508 -32.067 1.00 17.70 184 ASP A C 1
ATOM 1429 O O . ASP A 1 204 ? 35.525 -21.457 -32.810 1.00 19.42 184 ASP A O 1
ATOM 1434 N N . TRP A 1 205 ? 36.171 -19.348 -32.510 1.00 16.31 185 TRP A N 1
ATOM 1435 C CA . TRP A 1 205 ? 36.430 -19.154 -33.927 1.00 17.37 185 TRP A CA 1
ATOM 1436 C C . TRP A 1 205 ? 37.509 -20.100 -34.428 1.00 18.63 185 TRP A C 1
ATOM 1437 O O . TRP A 1 205 ? 37.378 -20.687 -35.514 1.00 21.66 185 TRP A O 1
ATOM 1448 N N . TYR A 1 206 ? 38.596 -20.204 -33.678 1.00 18.17 186 TYR A N 1
ATOM 1449 C CA . TYR A 1 206 ? 39.712 -21.033 -34.093 1.00 20.48 186 TYR A CA 1
ATOM 1450 C C . TYR A 1 206 ? 39.285 -22.494 -34.172 1.00 21.47 186 TYR A C 1
ATOM 1451 O O . TYR A 1 206 ? 39.683 -23.202 -35.092 1.00 24.59 186 TYR A O 1
ATOM 1460 N N . LYS A 1 207 ? 38.446 -22.936 -33.238 1.00 19.56 187 LYS A N 1
ATOM 1461 C CA . LYS A 1 207 ? 37.970 -24.321 -33.289 1.00 21.93 187 LYS A CA 1
ATOM 1462 C C . LYS A 1 207 ? 37.094 -24.561 -34.516 1.00 21.89 187 LYS A C 1
ATOM 1463 O O . LYS A 1 207 ? 37.107 -25.639 -35.066 1.00 27.60 187 LYS A O 1
ATOM 1469 N N . ALA A 1 208 ? 36.332 -23.546 -34.906 1.00 22.21 188 ALA A N 1
ATOM 1470 C CA . ALA A 1 208 ? 35.404 -23.651 -36.024 1.00 22.72 188 ALA A CA 1
ATOM 1471 C C . ALA A 1 208 ? 36.082 -23.487 -37.374 1.00 24.51 188 ALA A C 1
ATOM 1472 O O . ALA A 1 208 ? 35.588 -24.000 -38.376 1.00 30.43 188 ALA A O 1
ATOM 1474 N N . ASN A 1 209 ? 37.219 -22.804 -37.409 1.00 27.71 189 ASN A N 1
ATOM 1475 C CA . ASN A 1 209 ? 37.829 -22.400 -38.677 1.00 31.30 189 ASN A CA 1
ATOM 1476 C C . ASN A 1 209 ? 39.243 -22.929 -38.932 1.00 35.88 189 ASN A C 1
ATOM 1477 O O . ASN A 1 209 ? 39.861 -22.578 -39.931 1.00 48.63 189 ASN A O 1
ATOM 1482 N N . THR A 1 210 ? 39.747 -23.768 -38.036 1.00 32.19 190 THR A N 1
ATOM 1483 C CA . THR A 1 210 ? 41.038 -24.430 -38.221 1.00 38.61 190 THR A CA 1
ATOM 1484 C C . THR A 1 210 ? 40.895 -25.870 -37.737 1.00 34.42 190 THR A C 1
ATOM 1485 O O . THR A 1 210 ? 39.886 -26.219 -37.118 1.00 37.00 190 THR A O 1
ATOM 1489 N N . ASP A 1 211 ? 41.892 -26.710 -38.020 1.00 40.68 191 ASP A N 1
ATOM 1490 C CA . ASP A 1 211 ? 41.792 -28.118 -37.639 1.00 46.51 191 ASP A CA 1
ATOM 1491 C C . ASP A 1 211 ? 42.226 -28.387 -36.203 1.00 45.28 191 ASP A C 1
ATOM 1492 O O . ASP A 1 211 ? 42.029 -29.503 -35.702 1.00 49.96 191 ASP A O 1
ATOM 1497 N N . LYS A 1 212 ? 42.837 -27.393 -35.552 1.00 38.75 192 LYS A N 1
ATOM 1498 C CA . LYS A 1 212 ? 43.261 -27.556 -34.177 1.00 40.99 192 LYS A CA 1
ATOM 1499 C C . LYS A 1 212 ? 42.052 -27.251 -33.299 1.00 36.55 192 LYS A C 1
ATOM 1500 O O . LYS A 1 212 ? 41.573 -26.112 -33.275 1.00 43.98 192 LYS A O 1
ATOM 1506 N N . LYS A 1 213 ? 41.563 -28.267 -32.593 1.00 41.34 193 LYS A N 1
ATOM 1507 C CA . LYS A 1 213 ? 40.386 -28.124 -31.743 1.00 48.65 193 LYS A CA 1
ATOM 1508 C C . LYS A 1 213 ? 40.730 -28.294 -30.267 1.00 49.11 193 LYS A C 1
ATOM 1509 O O . LYS A 1 213 ? 39.837 -28.348 -29.422 1.00 55.15 193 LYS A O 1
ATOM 1515 N N . GLU A 1 214 ? 42.019 -28.394 -29.969 1.00 44.70 194 GLU A N 1
ATOM 1516 C CA . GLU A 1 214 ? 42.507 -28.618 -28.627 1.00 49.32 194 GLU A CA 1
ATOM 1517 C C . GLU A 1 214 ? 43.662 -27.649 -28.434 1.00 43.51 194 GLU A C 1
ATOM 1518 O O . GLU A 1 214 ? 44.580 -27.658 -29.240 1.00 42.77 194 GLU A O 1
ATOM 1524 N N . TYR A 1 215 ? 43.617 -26.822 -27.391 1.00 42.02 195 TYR A N 1
ATOM 1525 C CA . TYR A 1 215 ? 44.698 -25.865 -27.103 1.00 38.45 195 TYR A CA 1
ATOM 1526 C C . TYR A 1 215 ? 45.164 -25.976 -25.662 1.00 37.24 195 TYR A C 1
ATOM 1527 O O . TYR A 1 215 ? 44.347 -25.984 -24.752 1.00 45.09 195 TYR A O 1
ATOM 1536 N N . ALA A 1 216 ? 46.479 -26.028 -25.454 1.00 35.26 196 ALA A N 1
ATOM 1537 C CA . ALA A 1 216 ? 47.035 -25.802 -24.121 1.00 39.44 196 ALA A CA 1
ATOM 1538 C C . ALA A 1 216 ? 46.708 -24.353 -23.730 1.00 33.36 196 ALA A C 1
ATOM 1539 O O . ALA A 1 216 ? 46.648 -23.472 -24.597 1.00 35.36 196 ALA A O 1
ATOM 1541 N N . PRO A 1 217 ? 46.476 -24.099 -22.430 1.00 35.87 197 PRO A N 1
ATOM 1542 C CA . PRO A 1 217 ? 46.037 -22.768 -22.034 1.00 30.30 197 PRO A CA 1
ATOM 1543 C C . PRO A 1 217 ? 46.904 -21.615 -22.562 1.00 29.39 197 PRO A C 1
ATOM 1544 O O . PRO A 1 217 ? 46.377 -20.615 -23.043 1.00 29.35 197 PRO A O 1
ATOM 1548 N N . ALA A 1 218 ? 48.220 -21.765 -22.504 1.00 28.78 198 ALA A N 1
ATOM 1549 C CA . ALA A 1 218 ? 49.124 -20.726 -22.983 1.00 29.37 198 ALA A CA 1
ATOM 1550 C C . ALA A 1 218 ? 49.090 -20.527 -24.511 1.00 25.82 198 ALA A C 1
ATOM 1551 O O . ALA A 1 218 ? 49.517 -19.481 -25.001 1.00 31.40 198 ALA A O 1
ATOM 1553 N N . GLU A 1 219 ? 48.603 -21.513 -25.259 1.00 28.22 199 GLU A N 1
ATOM 1554 C CA . GLU A 1 219 ? 48.490 -21.379 -26.723 1.00 28.87 199 GLU A CA 1
ATOM 1555 C C . GLU A 1 219 ? 47.035 -21.086 -27.165 1.00 23.65 199 GLU A C 1
ATOM 1556 O O . GLU A 1 219 ? 46.765 -20.915 -28.356 1.00 25.93 199 GLU A O 1
ATOM 1562 N N . ASP A 1 220 ? 46.107 -20.989 -26.214 1.00 22.11 200 ASP A N 1
ATOM 1563 C CA . ASP A 1 220 ? 44.740 -20.578 -26.523 1.00 19.25 200 ASP A CA 1
ATOM 1564 C C . ASP A 1 220 ? 44.784 -19.175 -27.150 1.00 19.60 200 ASP A C 1
ATOM 1565 O O . ASP A 1 220 ? 45.349 -18.268 -26.569 1.00 20.75 200 ASP A O 1
ATOM 1570 N N . PRO A 1 221 ? 44.238 -19.008 -28.366 1.00 20.11 201 PRO A N 1
ATOM 1571 C CA . PRO A 1 221 ? 44.440 -17.737 -29.060 1.00 18.49 201 PRO A CA 1
ATOM 1572 C C . PRO A 1 221 ? 43.784 -16.548 -28.373 1.00 17.24 201 PRO A C 1
ATOM 1573 O O . PRO A 1 221 ? 44.229 -15.423 -28.527 1.00 18.75 201 PRO A O 1
ATOM 1577 N N . GLY A 1 222 ? 42.712 -16.804 -27.627 1.00 16.65 202 GLY A N 1
ATOM 1578 C CA . GLY A 1 222 ? 42.108 -15.766 -26.805 1.00 17.33 202 GLY A CA 1
ATOM 1579 C C . GLY A 1 222 ? 42.998 -15.339 -25.635 1.00 17.56 202 GLY A C 1
ATOM 1580 O O . GLY A 1 222 ? 43.128 -14.149 -25.336 1.00 16.99 202 GLY A O 1
ATOM 1581 N N . VAL A 1 223 ? 43.626 -16.318 -24.990 1.00 16.96 203 VAL A N 1
ATOM 1582 C CA . VAL A 1 223 ? 44.615 -16.028 -23.932 1.00 17.61 203 VAL A CA 1
ATOM 1583 C C . VAL A 1 223 ? 45.777 -15.213 -24.511 1.00 14.81 203 VAL A C 1
ATOM 1584 O O . VAL A 1 223 ? 46.187 -14.228 -23.939 1.00 17.82 203 VAL A O 1
ATOM 1588 N N . VAL A 1 224 ? 46.268 -15.611 -25.678 1.00 17.79 204 VAL A N 1
ATOM 1589 C CA . VAL A 1 224 ? 47.366 -14.874 -26.315 1.00 19.10 204 VAL A CA 1
ATOM 1590 C C . VAL A 1 224 ? 46.925 -13.439 -26.602 1.00 17.00 204 VAL A C 1
ATOM 1591 O O . VAL A 1 224 ? 47.653 -12.481 -26.332 1.00 18.31 204 VAL A O 1
ATOM 1595 N N . SER A 1 225 ? 45.722 -13.283 -27.143 1.00 15.63 205 SER A N 1
ATOM 1596 C CA . SER A 1 225 ? 45.218 -11.961 -27.466 1.00 16.12 205 SER A CA 1
ATOM 1597 C C . SER A 1 225 ? 45.200 -11.030 -26.257 1.00 16.71 205 SER A C 1
ATOM 1598 O O . SER A 1 225 ? 45.732 -9.912 -26.297 1.00 17.39 205 SER A O 1
ATOM 1601 N N . VAL A 1 226 ? 44.566 -11.480 -25.184 1.00 15.74 206 VAL A N 1
ATOM 1602 C CA . VAL A 1 226 ? 44.423 -10.624 -24.024 1.00 16.28 206 VAL A CA 1
ATOM 1603 C C . VAL A 1 226 ? 45.777 -10.384 -23.358 1.00 16.67 206 VAL A C 1
ATOM 1604 O O . VAL A 1 226 ? 46.029 -9.289 -22.863 1.00 16.32 206 VAL A O 1
ATOM 1608 N N . SER A 1 227 ? 46.635 -11.403 -23.351 1.00 15.94 207 SER A N 1
ATOM 1609 C CA . SER A 1 227 ? 47.987 -11.251 -22.798 1.00 17.57 207 SER A CA 1
ATOM 1610 C C . SER A 1 227 ? 48.776 -10.166 -23.535 1.00 16.90 207 SER A C 1
ATOM 1611 O O . SER A 1 227 ? 49.434 -9.324 -22.919 1.00 18.14 207 SER A O 1
ATOM 1614 N N . GLU A 1 228 ? 48.679 -10.189 -24.865 1.00 16.83 208 GLU A N 1
ATOM 1615 C CA . GLU A 1 228 ? 49.344 -9.192 -25.708 1.00 18.87 208 GLU A CA 1
ATOM 1616 C C . GLU A 1 228 ? 48.777 -7.781 -25.492 1.00 16.54 208 GLU A C 1
ATOM 1617 O O . GLU A 1 228 ? 49.517 -6.803 -25.448 1.00 17.92 208 GLU A O 1
ATOM 1623 N N . ILE A 1 229 ? 47.464 -7.704 -25.281 1.00 16.34 209 ILE A N 1
ATOM 1624 C CA . ILE A 1 229 ? 46.830 -6.442 -25.016 1.00 13.87 209 ILE A CA 1
ATOM 1625 C C . ILE A 1 229 ? 47.315 -5.867 -23.677 1.00 15.98 209 ILE A C 1
ATOM 1626 O O . ILE A 1 229 ? 47.625 -4.682 -23.570 1.00 15.92 209 ILE A O 1
ATOM 1631 N N . TYR A 1 230 ? 47.306 -6.719 -22.658 1.00 14.77 210 TYR A N 1
ATOM 1632 C CA . TYR A 1 230 ? 47.773 -6.348 -21.335 1.00 16.66 210 TYR A CA 1
ATOM 1633 C C . TYR A 1 230 ? 49.191 -5.777 -21.428 1.00 14.40 210 TYR A C 1
ATOM 1634 O O . TYR A 1 230 ? 49.456 -4.688 -20.944 1.00 17.95 210 TYR A O 1
ATOM 1643 N N . GLN A 1 231 ? 50.071 -6.491 -22.115 1.00 16.26 211 GLN A N 1
ATOM 1644 C CA . GLN A 1 231 ? 51.456 -6.054 -22.253 1.00 18.42 211 GLN A CA 1
ATOM 1645 C C . GLN A 1 231 ? 51.537 -4.695 -22.958 1.00 16.28 211 GLN A C 1
ATOM 1646 O O . GLN A 1 231 ? 52.223 -3.798 -22.499 1.00 18.42 211 GLN A O 1
ATOM 1652 N N . TYR A 1 232 ? 50.822 -4.544 -24.080 1.00 16.67 212 TYR A N 1
ATOM 1653 C CA . TYR A 1 232 ? 50.816 -3.278 -24.800 1.00 17.01 212 TYR A CA 1
ATOM 1654 C C . TYR A 1 232 ? 50.336 -2.123 -23.916 1.00 17.34 212 TYR A C 1
ATOM 1655 O O . TYR A 1 232 ? 50.936 -1.044 -23.914 1.00 17.59 212 TYR A O 1
ATOM 1664 N N . TYR A 1 233 ? 49.266 -2.356 -23.157 1.00 15.03 213 TYR A N 1
ATOM 1665 C CA . TYR A 1 233 ? 48.709 -1.298 -22.331 1.00 15.73 213 TYR A CA 1
ATOM 1666 C C . TYR A 1 233 ? 49.696 -0.860 -21.253 1.00 15.53 213 TYR A C 1
ATOM 1667 O O . TYR A 1 233 ? 49.921 0.342 -21.057 1.00 16.21 213 TYR A O 1
ATOM 1676 N N . LYS A 1 234 ? 50.299 -1.821 -20.562 1.00 16.78 214 LYS A N 1
ATOM 1677 C CA . LYS A 1 234 ? 51.165 -1.487 -19.453 1.00 17.55 214 LYS A CA 1
ATOM 1678 C C . LYS A 1 234 ? 52.489 -0.915 -19.976 1.00 17.42 214 LYS A C 1
ATOM 1679 O O . LYS A 1 234 ? 53.003 0.061 -19.443 1.00 18.60 214 LYS A O 1
ATOM 1685 N N . GLU A 1 235 ? 52.991 -1.464 -21.084 1.00 19.13 215 GLU A N 1
ATOM 1686 C CA . GLU A 1 235 ? 54.258 -0.991 -21.602 1.00 20.41 215 GLU A CA 1
ATOM 1687 C C . GLU A 1 235 ? 54.176 0.479 -22.065 1.00 19.18 215 GLU A C 1
ATOM 1688 O O . GLU A 1 235 ? 55.189 1.171 -22.045 1.00 21.64 215 GLU A O 1
ATOM 1694 N N . HIS A 1 236 ? 52.986 0.952 -22.446 1.00 18.23 216 HIS A N 1
ATOM 1695 C CA . HIS A 1 236 ? 52.811 2.344 -22.872 1.00 18.86 216 HIS A CA 1
ATOM 1696 C C . HIS A 1 236 ? 52.126 3.218 -21.848 1.00 17.85 216 HIS A C 1
ATOM 1697 O O . HIS A 1 236 ? 51.787 4.374 -22.127 1.00 21.18 216 HIS A O 1
ATOM 1704 N N . GLY A 1 237 ? 51.989 2.710 -20.631 1.00 19.69 217 GLY A N 1
ATOM 1705 C CA . GLY A 1 237 ? 51.447 3.522 -19.553 1.00 18.29 217 GLY A CA 1
ATOM 1706 C C . GLY A 1 237 ? 49.974 3.840 -19.626 1.00 17.48 217 GLY A C 1
ATOM 1707 O O . GLY A 1 237 ? 49.536 4.795 -19.010 1.00 20.52 217 GLY A O 1
ATOM 1708 N N . TYR A 1 238 ? 49.223 3.102 -20.437 1.00 16.01 218 TYR A N 1
ATOM 1709 C CA . TYR A 1 238 ? 47.808 3.378 -20.528 1.00 15.81 218 TYR A CA 1
ATOM 1710 C C . TYR A 1 238 ? 47.111 2.969 -19.238 1.00 16.54 218 TYR A C 1
ATOM 1711 O O . TYR A 1 238 ? 47.434 1.940 -18.656 1.00 20.70 218 TYR A O 1
ATOM 1720 N N . GLU A 1 239 ? 46.126 3.775 -18.828 1.00 18.49 219 GLU A N 1
ATOM 1721 C CA A GLU A 1 239 ? 45.427 3.581 -17.552 0.50 20.00 219 GLU A CA 1
ATOM 1722 C CA B GLU A 1 239 ? 45.421 3.588 -17.556 0.50 20.65 219 GLU A CA 1
ATOM 1723 C C . GLU A 1 239 ? 44.115 2.821 -17.726 1.00 17.63 219 GLU A C 1
ATOM 1724 O O . GLU A 1 239 ? 43.443 2.497 -16.745 1.00 19.47 219 GLU A O 1
ATOM 1735 N N . THR A 1 240 ? 43.721 2.563 -18.972 1.00 16.58 220 THR A N 1
ATOM 1736 C CA . THR A 1 240 ? 42.501 1.818 -19.231 1.00 16.15 220 THR A CA 1
ATOM 1737 C C . THR A 1 240 ? 42.596 0.458 -18.541 1.00 15.37 220 THR A C 1
ATOM 1738 O O . THR A 1 240 ? 43.606 -0.234 -18.651 1.00 17.39 220 THR A O 1
ATOM 1742 N N . VAL A 1 241 ? 41.563 0.111 -17.786 1.00 15.09 221 VAL A N 1
ATOM 1743 C CA . VAL A 1 241 ? 41.519 -1.169 -17.119 1.00 15.39 221 VAL A CA 1
ATOM 1744 C C . VAL A 1 241 ? 41.384 -2.282 -18.134 1.00 15.55 221 VAL A C 1
ATOM 1745 O O . VAL A 1 241 ? 40.523 -2.214 -19.008 1.00 15.31 221 VAL A O 1
ATOM 1749 N N . VAL A 1 242 ? 42.189 -3.325 -17.977 1.00 14.60 222 VAL A N 1
ATOM 1750 C CA . VAL A 1 242 ? 42.066 -4.505 -18.827 1.00 14.60 222 VAL A CA 1
ATOM 1751 C C . VAL A 1 242 ? 41.275 -5.570 -18.086 1.00 15.54 222 VAL A C 1
ATOM 1752 O O . VAL A 1 242 ? 41.734 -6.073 -17.065 1.00 16.65 222 VAL A O 1
ATOM 1756 N N . MET A 1 243 ? 40.070 -5.866 -18.579 1.00 14.12 223 MET A N 1
ATOM 1757 C CA . MET A 1 243 ? 39.210 -6.863 -17.973 1.00 15.89 223 MET A CA 1
ATOM 1758 C C . MET A 1 243 ? 38.921 -7.976 -18.971 1.00 15.93 223 MET A C 1
ATOM 1759 O O . MET A 1 243 ? 38.040 -7.844 -19.811 1.00 15.80 223 MET A O 1
ATOM 1764 N N . GLY A 1 244 ? 39.631 -9.087 -18.848 1.00 14.93 224 GLY A N 1
ATOM 1765 C CA . GLY A 1 244 ? 39.320 -10.256 -19.685 1.00 14.65 224 GLY A CA 1
ATOM 1766 C C . GLY A 1 244 ? 37.862 -10.691 -19.488 1.00 14.15 224 GLY A C 1
ATOM 1767 O O . GLY A 1 244 ? 37.349 -10.713 -18.358 1.00 15.39 224 GLY A O 1
ATOM 1768 N N . ALA A 1 245 ? 37.233 -11.083 -20.589 1.00 15.66 225 ALA A N 1
ATOM 1769 C CA . ALA A 1 245 ? 35.843 -11.536 -20.625 1.00 15.62 225 ALA A CA 1
ATOM 1770 C C . ALA A 1 245 ? 35.738 -12.696 -21.595 1.00 16.83 225 ALA A C 1
ATOM 1771 O O . ALA A 1 245 ? 36.616 -12.853 -22.465 1.00 15.89 225 ALA A O 1
ATOM 1773 N N . SER A 1 246 ? 34.645 -13.457 -21.4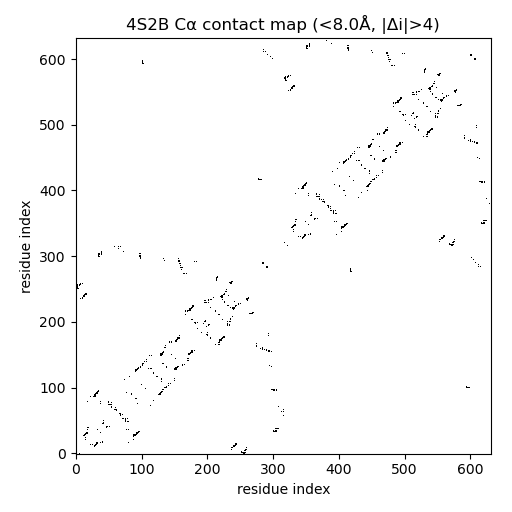68 1.00 17.54 226 SER A N 1
ATOM 1774 C CA . SER A 1 246 ? 34.329 -14.607 -22.320 1.00 17.49 226 SER A CA 1
ATOM 1775 C C . SER A 1 246 ? 35.252 -15.764 -22.019 1.00 16.69 226 SER A C 1
ATOM 1776 O O . SER A 1 246 ? 36.444 -15.761 -22.410 1.00 16.47 226 SER A O 1
ATOM 1779 N N . PHE A 1 247 ? 34.739 -16.761 -21.302 1.00 16.96 227 PHE A N 1
ATOM 1780 C CA . PHE A 1 247 ? 35.569 -17.889 -20.952 1.00 16.64 227 PHE A CA 1
ATOM 1781 C C . PHE A 1 247 ? 34.886 -19.212 -21.240 1.00 16.47 227 PHE A C 1
ATOM 1782 O O . PHE A 1 247 ? 33.678 -19.355 -21.117 1.00 18.31 227 PHE A O 1
ATOM 1790 N N . ARG A 1 248 ? 35.690 -20.165 -21.650 1.00 18.59 228 ARG A N 1
ATOM 1791 C CA . ARG A 1 248 ? 35.216 -21.491 -21.957 1.00 18.99 228 ARG A CA 1
ATOM 1792 C C . ARG A 1 248 ? 35.691 -22.536 -20.971 1.00 19.81 228 ARG A C 1
ATOM 1793 O O . ARG A 1 248 ? 35.090 -23.597 -20.874 1.00 22.35 228 ARG A O 1
ATOM 1801 N N . ASN A 1 249 ? 36.784 -22.244 -20.266 1.00 19.93 229 ASN A N 1
ATOM 1802 C CA . ASN A 1 249 ? 37.351 -23.184 -19.301 1.00 21.43 229 ASN A CA 1
ATOM 1803 C C . ASN A 1 249 ? 38.211 -22.462 -18.277 1.00 21.06 229 ASN A C 1
ATOM 1804 O O . ASN A 1 249 ? 38.590 -21.301 -18.492 1.00 19.95 229 ASN A O 1
ATOM 1809 N N . ILE A 1 250 ? 38.481 -23.114 -17.148 1.00 21.87 230 ILE A N 1
ATOM 1810 C CA . ILE A 1 250 ? 39.232 -22.441 -16.080 1.00 21.11 230 ILE A CA 1
ATOM 1811 C C . ILE A 1 250 ? 40.689 -22.244 -16.455 1.00 19.36 230 ILE A C 1
ATOM 1812 O O . ILE A 1 250 ? 41.318 -21.331 -15.961 1.00 21.19 230 ILE A O 1
ATOM 1817 N N . GLY A 1 251 ? 41.212 -23.066 -17.361 1.00 20.02 231 GLY A N 1
ATOM 1818 C CA . GLY A 1 251 ? 42.606 -22.920 -17.766 1.00 21.79 231 GLY A CA 1
ATOM 1819 C C . GLY A 1 251 ? 42.878 -21.553 -18.374 1.00 18.94 231 GLY A C 1
ATOM 1820 O O . GLY A 1 251 ? 43.916 -20.946 -18.139 1.00 21.92 231 GLY A O 1
ATOM 1821 N N . GLU A 1 252 ? 41.941 -21.083 -19.183 1.00 18.66 232 GLU A N 1
ATOM 1822 C CA . GLU A 1 252 ? 42.028 -19.762 -19.782 1.00 18.70 232 GLU A CA 1
ATOM 1823 C C . GLU A 1 252 ? 42.125 -18.687 -18.711 1.00 19.37 232 GLU A C 1
ATOM 1824 O O . GLU A 1 252 ? 42.946 -17.780 -18.796 1.00 19.13 232 GLU A O 1
ATOM 1830 N N . ILE A 1 253 ? 41.250 -18.794 -17.713 1.00 17.60 233 ILE A N 1
ATOM 1831 C CA . ILE A 1 253 ? 41.233 -17.840 -16.623 1.00 17.54 233 ILE A CA 1
ATOM 1832 C C . ILE A 1 253 ? 42.564 -17.825 -15.861 1.00 17.77 233 ILE A C 1
ATOM 1833 O O . ILE A 1 253 ? 43.120 -16.752 -15.592 1.00 19.16 233 ILE A O 1
ATOM 1838 N N . LEU A 1 254 ? 43.071 -19.012 -15.519 1.00 18.71 234 LEU A N 1
ATOM 1839 C CA . LEU A 1 254 ? 44.308 -19.130 -14.736 1.00 18.16 234 LEU A CA 1
ATOM 1840 C C . LEU A 1 254 ? 45.510 -18.577 -15.490 1.00 18.39 234 LEU A C 1
ATOM 1841 O O . LEU A 1 254 ? 46.404 -17.983 -14.873 1.00 20.17 234 LEU A O 1
ATOM 1846 N N . GLU A 1 255 ? 45.503 -18.708 -16.825 1.00 18.36 235 GLU A N 1
ATOM 1847 C CA . GLU A 1 255 ? 46.584 -18.164 -17.647 1.00 20.31 235 GLU A CA 1
ATOM 1848 C C . GLU A 1 255 ? 46.617 -16.653 -17.628 1.00 18.92 235 GLU A C 1
ATOM 1849 O O . GLU A 1 255 ? 47.603 -16.062 -18.055 1.00 18.41 235 GLU A O 1
ATOM 1855 N N . LEU A 1 256 ? 45.516 -16.040 -17.194 1.00 16.92 236 LEU A N 1
ATOM 1856 C CA . LEU A 1 256 ? 45.396 -14.586 -17.146 1.00 16.48 236 LEU A CA 1
ATOM 1857 C C . LEU A 1 256 ? 45.460 -14.011 -15.737 1.00 16.00 236 LEU A C 1
ATOM 1858 O O . LEU A 1 256 ? 45.221 -12.824 -15.534 1.00 17.89 236 LEU A O 1
ATOM 1863 N N . ALA A 1 257 ? 45.856 -14.835 -14.782 1.00 15.64 237 ALA A N 1
ATOM 1864 C CA . ALA A 1 257 ? 46.020 -14.371 -13.422 1.00 18.91 237 ALA A CA 1
ATOM 1865 C C . ALA A 1 257 ? 46.981 -13.208 -13.419 1.00 16.27 237 ALA A C 1
ATOM 1866 O O . ALA A 1 257 ? 48.100 -13.325 -13.946 1.00 16.95 237 ALA A O 1
ATOM 1868 N N . GLY A 1 258 ? 46.544 -12.094 -12.836 1.00 15.93 238 GLY A N 1
ATOM 1869 C CA . GLY A 1 258 ? 47.300 -10.837 -12.880 1.00 15.85 238 GLY A CA 1
ATOM 1870 C C . GLY A 1 258 ? 46.667 -9.802 -13.787 1.00 16.13 238 GLY A C 1
ATOM 1871 O O . GLY A 1 258 ? 46.948 -8.608 -13.669 1.00 17.40 238 GLY A O 1
ATOM 1872 N N . CYS A 1 259 ? 45.761 -10.231 -14.665 1.00 17.27 239 CYS A N 1
ATOM 1873 C CA . CYS A 1 259 ? 44.947 -9.264 -15.419 1.00 17.55 239 CYS A CA 1
ATOM 1874 C C . CYS A 1 259 ? 44.225 -8.365 -14.431 1.00 14.84 239 CYS A C 1
ATOM 1875 O O . CYS A 1 259 ? 43.835 -8.825 -13.364 1.00 18.74 239 CYS A O 1
ATOM 1878 N N . ASP A 1 260 ? 44.108 -7.081 -14.747 1.00 16.56 240 ASP A N 1
ATOM 1879 C CA . ASP A 1 260 ? 43.545 -6.113 -13.811 1.00 15.72 240 ASP A CA 1
ATOM 1880 C C . ASP A 1 260 ? 42.252 -6.620 -13.182 1.00 16.07 240 ASP A C 1
ATOM 1881 O O . ASP A 1 260 ? 42.106 -6.685 -11.947 1.00 16.35 240 ASP A O 1
ATOM 1886 N N . ARG A 1 261 ? 41.326 -6.991 -14.049 1.00 14.11 241 ARG A N 1
ATOM 1887 C CA . ARG A 1 261 ? 40.065 -7.593 -13.670 1.00 14.66 241 ARG A CA 1
ATOM 1888 C C . ARG A 1 261 ? 39.793 -8.740 -14.625 1.00 16.78 241 ARG A C 1
ATOM 1889 O O . ARG A 1 261 ? 40.370 -8.804 -15.738 1.00 14.63 241 ARG A O 1
ATOM 1897 N N . LEU A 1 262 ? 38.967 -9.664 -14.172 1.00 15.41 242 LEU A N 1
ATOM 1898 C CA . LEU A 1 262 ? 38.417 -10.734 -15.032 1.00 14.82 242 LEU A CA 1
ATOM 1899 C C . LEU A 1 262 ? 36.956 -10.891 -14.690 1.00 13.90 242 LEU A C 1
ATOM 1900 O O . LEU A 1 262 ? 36.616 -11.009 -13.517 1.00 15.62 242 LEU A O 1
ATOM 1905 N N . THR A 1 263 ? 36.101 -10.893 -15.712 1.00 12.77 243 THR A N 1
ATOM 1906 C CA . THR A 1 263 ? 34.688 -11.114 -15.526 1.00 13.36 243 THR A CA 1
ATOM 1907 C C . THR A 1 263 ? 34.367 -12.532 -15.933 1.00 15.08 243 THR A C 1
ATOM 1908 O O . THR A 1 263 ? 34.680 -12.976 -17.033 1.00 16.38 243 THR A O 1
ATOM 1912 N N . ILE A 1 264 ? 33.761 -13.243 -14.998 1.00 13.83 244 ILE A N 1
ATOM 1913 C CA . ILE A 1 264 ? 33.662 -14.691 -15.059 1.00 14.44 244 ILE A CA 1
ATOM 1914 C C . ILE A 1 264 ? 32.240 -15.090 -14.711 1.00 15.76 244 ILE A C 1
ATOM 1915 O O . ILE A 1 264 ? 31.652 -14.571 -13.748 1.00 16.18 244 ILE A O 1
ATOM 1920 N N . ALA A 1 265 ? 31.699 -16.032 -15.484 1.00 15.00 245 ALA A N 1
ATOM 1921 C CA . ALA A 1 265 ? 30.337 -16.507 -15.272 1.00 16.07 245 ALA A CA 1
ATOM 1922 C C . ALA A 1 265 ? 30.297 -17.392 -14.024 1.00 17.11 245 ALA A C 1
ATOM 1923 O O . ALA A 1 265 ? 31.300 -18.018 -13.681 1.00 16.39 245 ALA A O 1
ATOM 1925 N N . PRO A 1 266 ? 29.135 -17.456 -13.353 1.00 19.51 246 PRO A N 1
ATOM 1926 C CA . PRO A 1 266 ? 29.006 -18.294 -12.164 1.00 18.73 246 PRO A CA 1
ATOM 1927 C C . PRO A 1 266 ? 29.484 -19.733 -12.329 1.00 19.53 246 PRO A C 1
ATOM 1928 O O . PRO A 1 266 ? 30.063 -20.279 -11.396 1.00 18.45 246 PRO A O 1
ATOM 1932 N N . THR A 1 267 ? 29.243 -20.334 -13.496 1.00 19.49 247 THR A N 1
ATOM 1933 C CA . THR A 1 267 ? 29.670 -21.729 -13.751 1.00 18.52 247 THR A CA 1
ATOM 1934 C C . THR A 1 267 ? 31.167 -21.901 -13.518 1.00 17.31 247 THR A C 1
ATOM 1935 O O . THR A 1 267 ? 31.610 -22.866 -12.862 1.00 19.55 247 THR A O 1
ATOM 1939 N N . LEU A 1 268 ? 31.956 -20.980 -14.059 1.00 17.61 248 LEU A N 1
ATOM 1940 C CA . LEU A 1 268 ? 33.398 -21.070 -13.887 1.00 17.84 248 LEU A CA 1
ATOM 1941 C C . LEU A 1 268 ? 33.878 -20.517 -12.532 1.00 17.65 248 LEU A C 1
ATOM 1942 O O . LEU A 1 268 ? 34.872 -20.985 -12.027 1.00 17.97 248 LEU A O 1
ATOM 1947 N N . LEU A 1 269 ? 33.173 -19.545 -11.950 1.00 17.20 249 LEU A N 1
ATOM 1948 C CA . LEU A 1 269 ? 33.456 -19.152 -10.567 1.00 17.96 249 LEU A CA 1
ATOM 1949 C C . LEU A 1 269 ? 33.363 -20.363 -9.629 1.00 19.34 249 LEU A C 1
ATOM 1950 O O . LEU A 1 269 ? 34.246 -20.595 -8.776 1.00 18.85 249 LEU A O 1
ATOM 1955 N N . LYS A 1 270 ? 32.302 -21.132 -9.808 1.00 17.22 250 LYS A N 1
ATOM 1956 C CA . LYS A 1 270 ? 32.103 -22.365 -9.052 1.00 17.85 250 LYS A CA 1
ATOM 1957 C C . LYS A 1 270 ? 33.223 -23.370 -9.291 1.00 18.57 250 LYS A C 1
ATOM 1958 O O . LYS A 1 270 ? 33.767 -23.927 -8.336 1.00 20.78 250 LYS A O 1
ATOM 1964 N N . GLU A 1 271 ? 33.595 -23.587 -10.554 1.00 16.82 251 GLU A N 1
ATOM 1965 C CA . GLU A 1 271 ? 34.713 -24.486 -10.837 1.00 18.66 251 GLU A CA 1
ATOM 1966 C C . GLU A 1 271 ? 36.018 -24.034 -10.172 1.00 19.20 251 GLU A C 1
ATOM 1967 O O . GLU A 1 271 ? 36.753 -24.853 -9.636 1.00 20.33 251 GLU A O 1
ATOM 1973 N N . LEU A 1 272 ? 36.276 -22.730 -10.174 1.00 17.76 252 LEU A N 1
ATOM 1974 C CA . LEU A 1 272 ? 37.480 -22.204 -9.527 1.00 17.50 252 LEU A CA 1
ATOM 1975 C C . LEU A 1 272 ? 37.449 -22.411 -8.017 1.00 18.09 252 LEU A C 1
ATOM 1976 O O . LEU A 1 272 ? 38.437 -22.822 -7.418 1.00 20.48 252 LEU A O 1
ATOM 1981 N N . ALA A 1 273 ? 36.298 -22.146 -7.425 1.00 18.76 253 ALA A N 1
ATOM 1982 C CA . ALA A 1 273 ? 36.128 -22.298 -5.988 1.00 18.27 253 ALA A CA 1
ATOM 1983 C C . ALA A 1 273 ? 36.266 -23.759 -5.573 1.00 19.17 253 ALA A C 1
ATOM 1984 O O . ALA A 1 273 ? 36.664 -24.047 -4.467 1.00 24.64 253 ALA A O 1
ATOM 1986 N N . GLU A 1 274 ? 35.921 -24.671 -6.476 1.00 20.73 254 GLU A N 1
ATOM 1987 C CA . GLU A 1 274 ? 35.989 -26.114 -6.226 1.00 21.44 254 GLU A CA 1
ATOM 1988 C C . GLU A 1 274 ? 37.317 -26.753 -6.601 1.00 22.09 254 GLU A C 1
ATOM 1989 O O . GLU A 1 274 ? 37.476 -27.948 -6.467 1.00 26.85 254 GLU A O 1
ATOM 1995 N N . SER A 1 275 ? 38.250 -25.958 -7.099 1.00 21.82 255 SER A N 1
ATOM 1996 C CA . SER A 1 275 ? 39.557 -26.433 -7.485 1.00 22.90 255 SER A CA 1
ATOM 1997 C C . SER A 1 275 ? 40.548 -26.087 -6.363 1.00 20.70 255 SER A C 1
ATOM 1998 O O . SER A 1 275 ? 40.711 -24.937 -5.997 1.00 24.04 255 SER A O 1
ATOM 2001 N N . GLU A 1 276 ? 41.186 -27.095 -5.800 1.00 25.86 256 GLU A N 1
ATOM 2002 C CA . GLU A 1 276 ? 42.143 -26.866 -4.730 1.00 27.25 256 GLU A CA 1
ATOM 2003 C C . GLU A 1 276 ? 43.506 -26.563 -5.310 1.00 29.35 256 GLU A C 1
ATOM 2004 O O . GLU A 1 276 ? 43.885 -27.099 -6.348 1.00 30.34 256 GLU A O 1
ATOM 2010 N N . GLY A 1 277 ? 44.234 -25.677 -4.650 1.00 29.19 257 GLY A N 1
ATOM 2011 C CA . GLY A 1 277 ? 45.595 -25.390 -5.054 1.00 31.23 257 GLY A CA 1
ATOM 2012 C C . GLY A 1 277 ? 45.818 -23.913 -5.205 1.00 31.31 257 GLY A C 1
ATOM 2013 O O . GLY A 1 277 ? 44.886 -23.147 -5.477 1.00 41.64 257 GLY A O 1
ATOM 2014 N N . ALA A 1 278 ? 47.065 -23.517 -5.000 1.00 30.02 258 ALA A N 1
ATOM 2015 C CA . ALA A 1 278 ? 47.492 -22.155 -5.218 1.00 26.74 258 ALA A CA 1
ATOM 2016 C C . ALA A 1 278 ? 47.947 -22.018 -6.657 1.00 27.29 258 ALA A C 1
ATOM 2017 O O . ALA A 1 278 ? 48.434 -22.973 -7.266 1.00 31.53 258 ALA A O 1
ATOM 2019 N N . ILE A 1 279 ? 47.784 -20.819 -7.195 1.00 26.45 259 ILE A N 1
ATOM 2020 C CA . ILE A 1 279 ? 48.193 -20.540 -8.561 1.00 23.41 259 ILE A CA 1
ATOM 2021 C C . ILE A 1 279 ? 49.169 -19.383 -8.532 1.00 24.34 259 ILE A C 1
ATOM 2022 O O . ILE A 1 279 ? 49.201 -18.604 -7.575 1.00 27.56 259 ILE A O 1
ATOM 2027 N N . GLU A 1 280 ? 49.946 -19.276 -9.597 1.00 25.31 260 GLU A N 1
ATOM 2028 C CA . GLU A 1 280 ? 50.919 -18.211 -9.721 1.00 25.55 260 GLU A CA 1
ATOM 2029 C C . GLU A 1 280 ? 50.377 -17.110 -10.639 1.00 23.97 260 GLU A C 1
ATOM 2030 O O . GLU A 1 280 ? 49.513 -17.339 -11.494 1.00 24.19 260 GLU A O 1
ATOM 2036 N N . ARG A 1 281 ? 50.868 -15.909 -10.412 1.00 22.99 261 ARG A N 1
ATOM 2037 C CA . ARG A 1 281 ? 50.569 -14.784 -11.265 1.00 20.23 261 ARG A CA 1
ATOM 2038 C C . ARG A 1 281 ? 51.218 -15.021 -12.638 1.00 21.51 261 ARG A C 1
ATOM 2039 O O . ARG A 1 281 ? 52.362 -15.445 -12.725 1.00 23.56 261 ARG A O 1
ATOM 2047 N N . LYS A 1 282 ? 50.471 -14.742 -13.703 1.00 21.83 262 LYS A N 1
ATOM 2048 C CA . LYS A 1 282 ? 50.951 -14.965 -15.083 1.00 23.05 262 LYS A CA 1
ATOM 2049 C C . LYS A 1 282 ? 51.234 -13.696 -15.858 1.00 22.03 262 LYS A C 1
ATOM 2050 O O . LYS A 1 282 ? 52.123 -13.667 -16.697 1.00 26.08 262 LYS A O 1
ATOM 2056 N N . LEU A 1 283 ? 50.452 -12.666 -15.595 1.00 21.05 263 LEU A N 1
ATOM 2057 C CA . LEU A 1 283 ? 50.476 -11.441 -16.377 1.00 21.14 263 LEU A CA 1
ATOM 2058 C C . LEU A 1 283 ? 51.024 -10.322 -15.520 1.00 18.54 263 LEU A C 1
ATOM 2059 O O . LEU A 1 283 ? 50.401 -9.935 -14.512 1.00 18.58 263 LEU A O 1
ATOM 2064 N N . SER A 1 284 ? 52.207 -9.844 -15.896 1.00 21.01 264 SER A N 1
ATOM 2065 C CA . SER A 1 284 ? 52.872 -8.752 -15.200 1.00 23.69 264 SER A CA 1
ATOM 2066 C C . SER A 1 284 ? 53.652 -7.930 -16.210 1.00 25.34 264 SER A C 1
ATOM 2067 O O . SER A 1 284 ? 54.071 -8.448 -17.250 1.00 28.17 264 SER A O 1
ATOM 2070 N N . TYR A 1 285 ? 53.856 -6.663 -15.888 1.00 26.16 265 TYR A N 1
ATOM 2071 C CA . TYR A 1 285 ? 54.792 -5.820 -16.625 1.00 27.69 265 TYR A CA 1
ATOM 2072 C C . TYR A 1 285 ? 55.714 -5.099 -15.627 1.00 29.38 265 TYR A C 1
ATOM 2073 O O . TYR A 1 285 ? 55.254 -4.408 -14.709 1.00 34.77 265 TYR A O 1
ATOM 2082 N N . THR A 1 286 ? 57.013 -5.262 -15.833 1.00 30.36 266 THR A N 1
ATOM 2083 C CA . THR A 1 286 ? 58.028 -4.834 -14.882 1.00 33.24 266 THR A CA 1
ATOM 2084 C C . THR A 1 286 ? 59.030 -3.818 -15.494 1.00 33.53 266 THR A C 1
ATOM 2085 O O . THR A 1 286 ? 59.939 -3.321 -14.822 1.00 32.64 266 THR A O 1
ATOM 2089 N N . GLY A 1 287 ? 58.834 -3.492 -16.766 1.00 28.21 267 GLY A N 1
ATOM 2090 C CA . GLY A 1 287 ? 59.761 -2.641 -17.487 1.00 28.07 267 GLY A CA 1
ATOM 2091 C C . GLY A 1 287 ? 59.412 -1.167 -17.404 1.00 29.50 267 GLY A C 1
ATOM 2092 O O . GLY A 1 287 ? 58.633 -0.718 -16.553 1.00 29.25 267 GLY A O 1
ATOM 2093 N N . GLU A 1 288 ? 60.023 -0.424 -18.317 1.00 27.97 268 GLU A N 1
ATOM 2094 C CA . GLU A 1 288 ? 59.921 1.029 -18.404 1.00 29.53 268 GLU A CA 1
ATOM 2095 C C . GLU A 1 288 ? 58.749 1.403 -19.343 1.00 25.30 268 GLU A C 1
ATOM 2096 O O . GLU A 1 288 ? 58.336 0.600 -20.173 1.00 29.03 268 GLU A O 1
ATOM 2102 N N . VAL A 1 289 ? 58.235 2.623 -19.215 1.00 25.63 269 VAL A N 1
ATOM 2103 C CA . VAL A 1 289 ? 57.183 3.105 -20.093 1.00 25.10 269 VAL A CA 1
ATOM 2104 C C . VAL A 1 289 ? 57.811 3.470 -21.424 1.00 25.71 269 VAL A C 1
ATOM 2105 O O . VAL A 1 289 ? 58.831 4.156 -21.480 1.00 29.35 269 VAL A O 1
ATOM 2109 N N . LYS A 1 290 ? 57.200 2.986 -22.485 1.00 23.76 270 LYS A N 1
ATOM 2110 C CA . LYS A 1 290 ? 57.638 3.234 -23.841 1.00 25.75 270 LYS A CA 1
ATOM 2111 C C . LYS A 1 290 ? 56.858 4.397 -24.430 1.00 24.11 270 LYS A C 1
ATOM 2112 O O . LYS A 1 290 ? 55.679 4.591 -24.108 1.00 23.90 270 LYS A O 1
ATOM 2118 N N . ALA A 1 291 ? 57.497 5.143 -25.329 1.00 28.56 271 ALA A N 1
ATOM 2119 C CA . ALA A 1 291 ? 56.814 6.224 -26.059 1.00 26.27 271 ALA A CA 1
ATOM 2120 C C . ALA A 1 291 ? 55.697 5.670 -26.931 1.00 25.10 271 ALA A C 1
ATOM 2121 O O . ALA A 1 291 ? 55.833 4.601 -27.530 1.00 26.40 271 ALA A O 1
ATOM 2123 N N . ARG A 1 292 ? 54.587 6.400 -26.961 1.00 27.54 272 ARG A N 1
ATOM 2124 C CA . ARG A 1 292 ? 53.425 6.028 -27.736 1.00 25.24 272 ARG A CA 1
ATOM 2125 C C . ARG A 1 292 ? 53.579 6.461 -29.187 1.00 26.75 272 ARG A C 1
ATOM 2126 O O . ARG A 1 292 ? 54.211 7.473 -29.477 1.00 27.10 272 ARG A O 1
ATOM 2134 N N . PRO A 1 293 ? 52.968 5.702 -30.104 1.00 23.99 273 PRO A N 1
ATOM 2135 C CA . PRO A 1 293 ? 52.945 6.102 -31.490 1.00 22.90 273 PRO A CA 1
ATOM 2136 C C . PRO A 1 293 ? 51.979 7.254 -31.691 1.00 23.10 273 PRO A C 1
ATOM 2137 O O . PRO A 1 293 ? 51.281 7.665 -30.753 1.00 23.89 273 PRO A O 1
ATOM 2141 N N . ALA A 1 294 ? 51.912 7.764 -32.915 1.00 21.02 274 ALA A N 1
ATOM 2142 C CA . ALA A 1 294 ? 50.811 8.629 -33.293 1.00 23.52 274 ALA A CA 1
ATOM 2143 C C . ALA A 1 294 ? 49.522 7.829 -33.136 1.00 20.18 274 ALA A C 1
ATOM 2144 O O . ALA A 1 294 ? 49.538 6.604 -33.206 1.00 22.02 274 ALA A O 1
ATOM 2146 N N . ARG A 1 295 ? 48.412 8.514 -32.934 1.00 18.12 275 ARG A N 1
ATOM 2147 C CA . ARG A 1 295 ? 47.123 7.821 -32.871 1.00 19.27 275 ARG A CA 1
ATOM 2148 C C . ARG A 1 295 ? 46.823 7.103 -34.171 1.00 16.84 275 ARG A C 1
ATOM 2149 O O . ARG A 1 295 ? 47.075 7.627 -35.261 1.00 19.13 275 ARG A O 1
ATOM 2157 N N . ILE A 1 296 ? 46.268 5.909 -34.059 1.00 16.82 276 ILE A N 1
ATOM 2158 C CA . ILE A 1 296 ? 45.790 5.199 -35.237 1.00 16.41 276 ILE A CA 1
ATOM 2159 C C . ILE A 1 296 ? 44.636 5.991 -35.859 1.00 18.87 276 ILE A C 1
ATOM 2160 O O . ILE A 1 296 ? 43.752 6.490 -35.156 1.00 18.80 276 ILE A O 1
ATOM 2165 N N . THR A 1 297 ? 44.658 6.121 -37.185 1.00 17.54 277 THR A N 1
ATOM 2166 C CA . THR A 1 297 ? 43.594 6.820 -37.886 1.00 17.49 277 THR A CA 1
ATOM 2167 C C . THR A 1 297 ? 42.478 5.829 -38.156 1.00 14.87 277 THR A C 1
ATOM 2168 O O . THR A 1 297 ? 42.671 4.588 -38.105 1.00 15.14 277 THR A O 1
ATOM 2172 N N . GLU A 1 298 ? 41.311 6.349 -38.507 1.00 16.98 278 GLU A N 1
ATOM 2173 C CA . GLU A 1 298 ? 40.212 5.478 -38.870 1.00 17.30 278 GLU A CA 1
ATOM 2174 C C . GLU A 1 298 ? 40.592 4.535 -40.008 1.00 14.93 278 GLU A C 1
ATOM 2175 O O . GLU A 1 298 ? 40.338 3.327 -39.955 1.00 15.23 278 GLU A O 1
ATOM 2181 N N . SER A 1 299 ? 41.226 5.080 -41.040 1.00 15.41 279 SER A N 1
ATOM 2182 C CA . SER A 1 299 ? 41.598 4.256 -42.193 1.00 15.84 279 SER A CA 1
ATOM 2183 C C . SER A 1 299 ? 42.588 3.160 -41.821 1.00 15.50 279 SER A C 1
ATOM 2184 O O . SER A 1 299 ? 42.452 2.020 -42.268 1.00 16.23 279 SER A O 1
ATOM 2187 N N . GLU A 1 300 ? 43.563 3.502 -40.970 1.00 15.69 280 GLU A N 1
ATOM 2188 C CA . GLU A 1 300 ? 44.515 2.510 -40.495 1.00 16.64 280 GLU A CA 1
ATOM 2189 C C . GLU A 1 300 ? 43.855 1.438 -39.634 1.00 15.35 280 GLU A C 1
ATOM 2190 O O . GLU A 1 300 ? 44.142 0.255 -39.765 1.00 16.28 280 GLU A O 1
ATOM 2196 N N . PHE A 1 301 ? 42.958 1.881 -38.759 1.00 15.08 281 PHE A N 1
ATOM 2197 C CA . PHE A 1 301 ? 42.197 0.988 -37.928 1.00 15.68 281 PHE A CA 1
ATOM 2198 C C . PHE A 1 301 ? 41.405 0.001 -38.780 1.00 15.22 281 PHE A C 1
ATOM 2199 O O . PHE A 1 301 ? 41.418 -1.201 -38.541 1.00 14.15 281 PHE A O 1
ATOM 2207 N N . LEU A 1 302 ? 40.727 0.519 -39.806 1.00 13.87 282 LEU A N 1
ATOM 2208 C CA . LEU A 1 302 ? 39.910 -0.333 -40.642 1.00 16.07 282 LEU A CA 1
ATOM 2209 C C . LEU A 1 302 ? 40.793 -1.330 -41.409 1.00 15.92 282 LEU A C 1
ATOM 2210 O O . LEU A 1 302 ? 40.482 -2.523 -41.483 1.00 14.53 282 LEU A O 1
ATOM 2215 N N . TRP A 1 303 ? 41.925 -0.851 -41.920 1.00 14.86 283 TRP A N 1
ATOM 2216 C CA . TRP A 1 303 ? 42.834 -1.743 -42.627 1.00 15.60 283 TRP A CA 1
ATOM 2217 C C . TRP A 1 303 ? 43.282 -2.874 -41.693 1.00 15.17 283 TRP A C 1
ATOM 2218 O O . TRP A 1 303 ? 43.198 -4.069 -42.016 1.00 14.87 283 TRP A O 1
ATOM 2229 N N . GLN A 1 304 ? 43.726 -2.494 -40.493 1.00 14.77 284 GLN A N 1
ATOM 2230 C CA . GLN A 1 304 ? 44.312 -3.465 -39.578 1.00 15.86 284 GLN A CA 1
ATOM 2231 C C . GLN A 1 304 ? 43.284 -4.401 -38.973 1.00 14.97 284 GLN A C 1
ATOM 2232 O O . GLN A 1 304 ? 43.530 -5.580 -38.839 1.00 17.17 284 GLN A O 1
ATOM 2238 N N . HIS A 1 305 ? 42.119 -3.883 -38.598 1.00 15.35 285 HIS A N 1
ATOM 2239 C CA . HIS A 1 305 ? 41.078 -4.770 -38.084 1.00 15.04 285 HIS A CA 1
ATOM 2240 C C . HIS A 1 305 ? 40.717 -5.827 -39.124 1.00 14.95 285 HIS A C 1
ATOM 2241 O O . HIS A 1 305 ? 40.575 -7.004 -38.814 1.00 16.00 285 HIS A O 1
ATOM 2248 N N . ASN A 1 306 ? 40.585 -5.386 -40.374 1.00 14.83 286 ASN A N 1
ATOM 2249 C CA . ASN A 1 306 ? 40.164 -6.293 -41.441 1.00 15.82 286 ASN A CA 1
ATOM 2250 C C . ASN A 1 306 ? 41.249 -7.230 -41.973 1.00 16.74 286 ASN A C 1
ATOM 2251 O O . ASN A 1 306 ? 40.967 -8.100 -42.793 1.00 18.38 286 ASN A O 1
ATOM 2256 N N . GLN A 1 307 ? 42.478 -7.079 -41.464 1.00 17.03 287 GLN A N 1
ATOM 2257 C CA . GLN A 1 307 ? 43.521 -8.052 -41.667 1.00 17.12 287 GLN A CA 1
ATOM 2258 C C . GLN A 1 307 ? 43.301 -9.333 -40.885 1.00 17.42 287 GLN A C 1
ATOM 2259 O O . GLN A 1 307 ? 43.903 -10.352 -41.206 1.00 20.63 287 GLN A O 1
ATOM 2265 N N . ASP A 1 308 ? 42.434 -9.261 -39.872 1.00 15.98 288 ASP A N 1
ATOM 2266 C CA . ASP A 1 308 ? 42.237 -10.313 -38.878 1.00 18.79 288 ASP A CA 1
ATOM 2267 C C . ASP A 1 308 ? 40.874 -10.979 -39.179 1.00 16.32 288 ASP A C 1
ATOM 2268 O O . ASP A 1 308 ? 39.821 -10.458 -38.761 1.00 18.66 288 ASP A O 1
ATOM 2273 N N . PRO A 1 309 ? 40.866 -12.134 -39.918 1.00 20.57 289 PRO A N 1
ATOM 2274 C CA . PRO A 1 309 ? 39.556 -12.721 -40.295 1.00 17.61 289 PRO A CA 1
ATOM 2275 C C . PRO A 1 309 ? 38.697 -13.142 -39.109 1.00 13.90 289 PRO A C 1
ATOM 2276 O O . PRO A 1 309 ? 37.472 -13.051 -39.165 1.00 17.59 289 PRO A O 1
ATOM 2280 N N . MET A 1 310 ? 39.326 -13.526 -38.012 1.00 16.29 290 MET A N 1
ATOM 2281 C CA . MET A 1 310 ? 38.589 -13.837 -36.796 1.00 16.86 290 MET A CA 1
ATOM 2282 C C . MET A 1 310 ? 37.867 -12.589 -36.291 1.00 15.29 290 MET A C 1
ATOM 2283 O O . MET A 1 310 ? 36.665 -12.605 -36.034 1.00 15.04 290 MET A O 1
ATOM 2288 N N . ALA A 1 311 ? 38.597 -11.493 -36.177 1.00 15.31 291 ALA A N 1
ATOM 2289 C CA . ALA A 1 311 ? 38.043 -10.262 -35.636 1.00 15.44 291 ALA A CA 1
ATOM 2290 C C . ALA A 1 311 ? 36.959 -9.718 -36.529 1.00 14.40 291 ALA A C 1
ATOM 2291 O O . ALA A 1 311 ? 35.925 -9.239 -36.044 1.00 15.34 291 ALA A O 1
ATOM 2293 N N . VAL A 1 312 ? 37.167 -9.818 -37.848 1.00 15.52 292 VAL A N 1
ATOM 2294 C CA . VAL A 1 312 ? 36.137 -9.402 -38.804 1.00 15.02 292 VAL A CA 1
ATOM 2295 C C . VAL A 1 312 ? 34.805 -10.093 -38.542 1.00 13.98 292 VAL A C 1
ATOM 2296 O O . VAL A 1 312 ? 33.763 -9.441 -38.361 1.00 17.89 292 VAL A O 1
ATOM 2300 N N A ASP A 1 313 ? 34.850 -11.425 -38.501 0.50 15.95 293 ASP A N 1
ATOM 2301 N N B ASP A 1 313 ? 34.850 -11.413 -38.488 0.50 15.43 293 ASP A N 1
ATOM 2302 C CA A ASP A 1 313 ? 33.668 -12.246 -38.293 0.50 16.12 293 ASP A CA 1
ATOM 2303 C CA B ASP A 1 313 ? 33.677 -12.220 -38.273 0.50 15.27 293 ASP A CA 1
ATOM 2304 C C A ASP A 1 313 ? 33.045 -11.969 -36.909 0.50 15.87 293 ASP A C 1
ATOM 2305 C C B ASP A 1 313 ? 33.044 -11.965 -36.902 0.50 15.27 293 ASP A C 1
ATOM 2306 O O A ASP A 1 313 ? 31.844 -11.726 -36.788 0.50 17.90 293 ASP A O 1
ATOM 2307 O O B ASP A 1 313 ? 31.843 -11.728 -36.786 0.50 17.38 293 ASP A O 1
ATOM 2316 N N . LYS A 1 314 ? 33.865 -12.033 -35.861 1.00 16.36 294 LYS A N 1
ATOM 2317 C CA . LYS A 1 314 ? 33.329 -12.096 -34.508 1.00 15.47 294 LYS A CA 1
ATOM 2318 C C . LYS A 1 314 ? 32.808 -10.761 -33.992 1.00 15.24 294 LYS A C 1
ATOM 2319 O O . LYS A 1 314 ? 31.876 -10.757 -33.213 1.00 15.01 294 LYS A O 1
ATOM 2325 N N . LEU A 1 315 ? 33.396 -9.642 -34.418 1.00 15.76 295 LEU A N 1
ATOM 2326 C CA . LEU A 1 315 ? 32.861 -8.355 -34.027 1.00 15.46 295 LEU A CA 1
ATOM 2327 C C . LEU A 1 315 ? 31.468 -8.223 -34.600 1.00 14.61 295 LEU A C 1
ATOM 2328 O O . LEU A 1 315 ? 30.502 -7.909 -33.885 1.00 15.54 295 LEU A O 1
ATOM 2333 N N . ALA A 1 316 ? 31.347 -8.442 -35.920 1.00 15.22 296 ALA A N 1
ATOM 2334 C CA . ALA A 1 316 ? 30.038 -8.298 -36.528 1.00 13.25 296 ALA A CA 1
ATOM 2335 C C . ALA A 1 316 ? 29.008 -9.258 -35.957 1.00 12.84 296 ALA A C 1
ATOM 2336 O O . ALA A 1 316 ? 27.851 -8.867 -35.744 1.00 15.92 296 ALA A O 1
ATOM 2338 N N . GLU A 1 317 ? 29.418 -10.503 -35.725 1.00 16.13 297 GLU A N 1
ATOM 2339 C CA . GLU A 1 317 ? 28.551 -11.517 -35.204 1.00 15.03 297 GLU A CA 1
ATOM 2340 C C . GLU A 1 317 ? 28.061 -11.178 -33.798 1.00 15.46 297 GLU A C 1
ATOM 2341 O O . GLU A 1 317 ? 26.895 -11.334 -33.505 1.00 17.55 297 GLU A O 1
ATOM 2347 N N . GLY A 1 318 ? 28.964 -10.753 -32.922 1.00 16.45 298 GLY A N 1
ATOM 2348 C CA . GLY A 1 318 ? 28.591 -10.469 -31.534 1.00 15.52 298 GLY A CA 1
ATOM 2349 C C . GLY A 1 318 ? 27.598 -9.318 -31.478 1.00 14.43 298 GLY A C 1
ATOM 2350 O O . GLY A 1 318 ? 26.635 -9.344 -30.702 1.00 15.31 298 GLY A O 1
ATOM 2351 N N . ILE A 1 319 ? 27.788 -8.326 -32.354 1.00 15.10 299 ILE A N 1
ATOM 2352 C CA . ILE A 1 319 ? 26.823 -7.235 -32.477 1.00 16.46 299 ILE A CA 1
ATOM 2353 C C . ILE A 1 319 ? 25.471 -7.776 -32.944 1.00 15.35 299 ILE A C 1
ATOM 2354 O O . ILE A 1 319 ? 24.431 -7.465 -32.338 1.00 15.93 299 ILE A O 1
ATOM 2359 N N . ARG A 1 320 ? 25.469 -8.612 -33.989 1.00 14.96 300 ARG A N 1
ATOM 2360 C CA . ARG A 1 320 ? 24.200 -9.148 -34.500 1.00 17.12 300 ARG A CA 1
ATOM 2361 C C . ARG A 1 320 ? 23.455 -9.896 -33.386 1.00 16.85 300 ARG A C 1
ATOM 2362 O O . ARG A 1 320 ? 22.236 -9.767 -33.252 1.00 17.32 300 ARG A O 1
ATOM 2370 N N . LYS A 1 321 ? 24.181 -10.700 -32.624 1.00 16.97 301 LYS A N 1
ATOM 2371 C CA . LYS A 1 321 ? 23.582 -11.532 -31.591 1.00 18.62 301 LYS A CA 1
ATOM 2372 C C . LYS A 1 321 ? 23.000 -10.729 -30.424 1.00 17.54 301 LYS A C 1
ATOM 2373 O O . LYS A 1 321 ? 21.860 -10.960 -30.000 1.00 18.21 301 LYS A O 1
ATOM 2379 N N . PHE A 1 322 ? 23.745 -9.757 -29.936 1.00 18.19 302 PHE A N 1
ATOM 2380 C CA . PHE A 1 322 ? 23.230 -8.858 -28.899 1.00 19.73 302 PHE A CA 1
ATOM 2381 C C . PHE A 1 322 ? 22.018 -8.046 -29.385 1.00 17.59 302 PHE A C 1
ATOM 2382 O O . PHE A 1 322 ? 21.065 -7.787 -28.613 1.00 19.80 302 PHE A O 1
ATOM 2390 N N . ALA A 1 323 ? 22.024 -7.681 -30.665 1.00 17.00 303 ALA A N 1
ATOM 2391 C CA . ALA A 1 323 ? 20.884 -6.970 -31.269 1.00 19.92 303 ALA A CA 1
ATOM 2392 C C . ALA A 1 323 ? 19.647 -7.851 -31.322 1.00 19.54 303 ALA A C 1
ATOM 2393 O O . ALA A 1 323 ? 18.532 -7.409 -31.024 1.00 21.96 303 ALA A O 1
ATOM 2395 N N . ILE A 1 324 ? 19.835 -9.115 -31.673 1.00 19.15 304 ILE A N 1
ATOM 2396 C CA . ILE A 1 324 ? 18.713 -10.068 -31.682 1.00 22.21 304 ILE A CA 1
ATOM 2397 C C . ILE A 1 324 ? 18.117 -10.200 -30.281 1.00 20.70 304 ILE A C 1
ATOM 2398 O O . ILE A 1 324 ? 16.901 -10.215 -30.097 1.00 24.22 304 ILE A O 1
ATOM 2403 N N . ASP A 1 325 ? 18.974 -10.287 -29.274 1.00 19.17 305 ASP A N 1
ATOM 2404 C CA . ASP A 1 325 ? 18.475 -10.355 -27.910 1.00 21.38 305 ASP A CA 1
ATOM 2405 C C . ASP A 1 325 ? 17.768 -9.084 -27.437 1.00 22.03 305 ASP A C 1
ATOM 2406 O O . ASP A 1 325 ? 16.827 -9.162 -26.652 1.00 23.84 305 ASP A O 1
ATOM 2411 N N . GLN A 1 326 ? 18.193 -7.927 -27.939 1.00 20.65 306 GLN A N 1
ATOM 2412 C CA . GLN A 1 326 ? 17.471 -6.679 -27.700 1.00 22.84 306 GLN A CA 1
ATOM 2413 C C . GLN A 1 326 ? 16.047 -6.730 -28.275 1.00 23.68 306 GLN A C 1
ATOM 2414 O O . GLN A 1 326 ? 15.078 -6.341 -27.610 1.00 23.89 306 GLN A O 1
ATOM 2420 N N . GLU A 1 327 ? 15.930 -7.255 -29.491 1.00 23.34 307 GLU A N 1
ATOM 2421 C CA . GLU A 1 327 ? 14.632 -7.431 -30.143 1.00 27.29 307 GLU A CA 1
ATOM 2422 C C . GLU A 1 327 ? 13.779 -8.432 -29.381 1.00 27.95 307 GLU A C 1
ATOM 2423 O O . GLU A 1 327 ? 12.579 -8.223 -29.226 1.00 31.73 307 GLU A O 1
ATOM 2429 N N . LYS A 1 328 ? 14.391 -9.512 -28.890 1.00 28.00 308 LYS A N 1
ATOM 2430 C CA . LYS A 1 328 ? 13.633 -10.495 -28.109 1.00 28.22 308 LYS A CA 1
ATOM 2431 C C . LYS A 1 328 ? 13.108 -9.886 -26.816 1.00 27.33 308 LYS A C 1
ATOM 2432 O O . LYS A 1 328 ? 11.959 -10.144 -26.396 1.00 31.38 308 LYS A O 1
ATOM 2438 N N . LEU A 1 329 ? 13.923 -9.048 -26.193 1.00 25.42 309 LEU A N 1
ATOM 2439 C CA . LEU A 1 329 ? 13.506 -8.364 -24.960 1.00 26.71 309 LEU A CA 1
ATOM 2440 C C . LEU A 1 329 ? 12.342 -7.411 -25.239 1.00 26.48 309 LEU A C 1
ATOM 2441 O O . LEU A 1 329 ? 11.370 -7.355 -24.497 1.00 28.58 309 LEU A O 1
ATOM 2446 N N . GLU A 1 330 ? 12.453 -6.666 -26.334 1.00 25.49 310 GLU A N 1
ATOM 2447 C CA . GLU A 1 330 ? 11.380 -5.782 -26.761 1.00 28.38 310 GLU A CA 1
ATOM 2448 C C . GLU A 1 330 ? 10.063 -6.518 -27.029 1.00 27.47 310 GLU A C 1
ATOM 2449 O O . GLU A 1 330 ? 8.986 -5.993 -26.733 1.00 31.57 310 GLU A O 1
ATOM 2455 N N . LYS A 1 331 ? 10.160 -7.721 -27.596 1.00 30.82 311 LYS A N 1
ATOM 2456 C CA . LYS A 1 331 ? 8.979 -8.550 -27.880 1.00 30.02 311 LYS A CA 1
ATOM 2457 C C . LYS A 1 331 ? 8.315 -8.958 -26.564 1.00 30.67 311 LYS A C 1
ATOM 2458 O O . LYS A 1 331 ? 7.084 -8.854 -26.405 1.00 37.61 311 LYS A O 1
ATOM 2464 N N . MET A 1 332 ? 9.137 -9.438 -25.632 1.00 32.62 312 MET A N 1
ATOM 2465 C CA . MET A 1 332 ? 8.679 -9.775 -24.276 1.00 35.43 312 MET A CA 1
ATOM 2466 C C . MET A 1 332 ? 7.953 -8.598 -23.605 1.00 30.78 312 MET A C 1
ATOM 2467 O O . MET A 1 332 ? 6.874 -8.755 -23.069 1.00 33.38 312 MET A O 1
ATOM 2472 N N . ILE A 1 333 ? 8.574 -7.426 -23.646 1.00 33.85 313 ILE A N 1
ATOM 2473 C CA . ILE A 1 333 ? 7.998 -6.210 -23.078 1.00 33.78 313 ILE A CA 1
ATOM 2474 C C . ILE A 1 333 ? 6.723 -5.772 -23.801 1.00 32.88 313 ILE A C 1
ATOM 2475 O O . ILE A 1 333 ? 5.715 -5.505 -23.161 1.00 36.43 313 ILE A O 1
ATOM 2480 N N . GLY A 1 334 ? 6.780 -5.713 -25.131 1.00 35.63 314 GLY A N 1
ATOM 2481 C CA . GLY A 1 334 ? 5.606 -5.367 -25.929 1.00 34.03 314 GLY A CA 1
ATOM 2482 C C . GLY A 1 334 ? 4.381 -6.192 -25.561 1.00 35.85 314 GLY A C 1
ATOM 2483 O O . GLY A 1 334 ? 3.260 -5.675 -25.529 1.00 46.81 314 GLY A O 1
ATOM 2484 N N . ASP A 1 335 ? 4.597 -7.474 -25.272 1.00 40.08 315 ASP A N 1
ATOM 2485 C CA . ASP A 1 335 ? 3.509 -8.383 -24.890 1.00 39.89 315 ASP A CA 1
ATOM 2486 C C . ASP A 1 335 ? 2.872 -8.069 -23.523 1.00 42.61 315 ASP A C 1
ATOM 2487 O O . ASP A 1 335 ? 1.794 -8.536 -23.240 1.00 74.74 315 ASP A O 1
ATOM 2492 N N . LEU A 1 336 ? 3.564 -7.286 -22.697 1.00 39.98 316 LEU A N 1
ATOM 2493 C CA . LEU A 1 336 ? 3.103 -6.939 -21.350 1.00 41.79 316 LEU A CA 1
ATOM 2494 C C . LEU A 1 336 ? 2.422 -5.577 -21.240 1.00 35.88 316 LEU A C 1
ATOM 2495 O O . LEU A 1 336 ? 1.912 -5.217 -20.176 1.00 49.38 316 LEU A O 1
ATOM 2500 N N . LEU A 1 337 ? 2.445 -4.809 -22.320 1.00 40.79 317 LEU A N 1
ATOM 2501 C CA . LEU A 1 337 ? 1.880 -3.471 -22.312 1.00 40.49 317 LEU A CA 1
ATOM 2502 C C . LEU A 1 337 ? 0.371 -3.530 -22.488 1.00 48.75 317 LEU A C 1
ATOM 2503 O O . LEU A 1 337 ? -0.338 -2.629 -22.042 1.00 54.01 317 LEU A O 1
ATOM 2509 N N . THR B 1 22 ? 23.531 -21.864 -83.562 1.00 60.09 2 THR B N 1
ATOM 2510 C CA . THR B 1 22 ? 24.873 -21.531 -82.984 1.00 56.85 2 THR B CA 1
ATOM 2511 C C . THR B 1 22 ? 24.988 -21.886 -81.473 1.00 53.25 2 THR B C 1
ATOM 2512 O O . THR B 1 22 ? 24.342 -22.804 -80.947 1.00 53.19 2 THR B O 1
ATOM 2516 N N . ASP B 1 23 ? 25.812 -21.131 -80.776 1.00 45.29 3 ASP B N 1
ATOM 2517 C CA . ASP B 1 23 ? 26.345 -21.541 -79.495 1.00 46.82 3 ASP B CA 1
ATOM 2518 C C . ASP B 1 23 ? 25.848 -20.618 -78.388 1.00 40.53 3 ASP B C 1
ATOM 2519 O O . ASP B 1 23 ? 25.292 -19.553 -78.669 1.00 36.08 3 ASP B O 1
ATOM 2524 N N . LYS B 1 24 ? 26.079 -21.010 -77.132 1.00 36.67 4 LYS B N 1
ATOM 2525 C CA . LYS B 1 24 ? 25.514 -20.257 -76.012 1.00 33.81 4 LYS B CA 1
ATOM 2526 C C . LYS B 1 24 ? 26.197 -18.915 -75.787 1.00 29.40 4 LYS B C 1
ATOM 2527 O O . LYS B 1 24 ? 25.561 -17.992 -75.290 1.00 33.68 4 LYS B O 1
ATOM 2533 N N . LEU B 1 25 ? 27.461 -18.779 -76.189 1.00 29.14 5 LEU B N 1
ATOM 2534 C CA . LEU B 1 25 ? 28.113 -17.464 -76.080 1.00 24.62 5 LEU B CA 1
ATOM 2535 C C . LEU B 1 25 ? 27.489 -16.464 -77.051 1.00 29.22 5 LEU B C 1
ATOM 2536 O O . LEU B 1 25 ? 27.115 -15.363 -76.663 1.00 32.11 5 LEU B O 1
ATOM 2541 N N . THR B 1 26 ? 27.337 -16.859 -78.310 1.00 32.08 6 THR B N 1
ATOM 2542 C CA . THR B 1 26 ? 26.631 -16.036 -79.270 1.00 31.23 6 THR B CA 1
ATOM 2543 C C . THR B 1 26 ? 25.214 -15.707 -78.768 1.00 27.42 6 THR B C 1
ATOM 2544 O O . THR B 1 26 ? 24.777 -14.560 -78.828 1.00 36.14 6 THR B O 1
ATOM 2548 N N . SER B 1 27 ? 24.515 -16.706 -78.244 1.00 29.70 7 SER B N 1
ATOM 2549 C CA . SER B 1 27 ? 23.145 -16.512 -77.760 1.00 31.04 7 SER B CA 1
ATOM 2550 C C . SER B 1 27 ? 23.079 -15.529 -76.587 1.00 30.83 7 SER B C 1
ATOM 2551 O O . SER B 1 27 ? 22.236 -14.639 -76.557 1.00 29.25 7 SER B O 1
ATOM 2554 N N . LEU B 1 28 ? 23.993 -15.693 -75.638 1.00 29.86 8 LEU B N 1
ATOM 2555 C CA . LEU B 1 28 ? 24.105 -14.786 -74.491 1.00 25.40 8 LEU B CA 1
ATOM 2556 C C . LEU B 1 28 ? 24.304 -13.339 -74.934 1.00 25.07 8 LEU B C 1
ATOM 2557 O O . LEU B 1 28 ? 23.749 -12.394 -74.352 1.00 26.28 8 LEU B O 1
ATOM 2562 N N . ARG B 1 29 ? 25.087 -13.172 -75.996 1.00 29.29 9 ARG B N 1
ATOM 2563 C CA . ARG B 1 29 ? 25.445 -11.846 -76.476 1.00 25.69 9 ARG B CA 1
ATOM 2564 C C . ARG B 1 29 ? 24.274 -11.066 -77.110 1.00 25.13 9 ARG B C 1
ATOM 2565 O O . ARG B 1 29 ? 24.387 -9.863 -77.336 1.00 27.97 9 ARG B O 1
ATOM 2573 N N . GLN B 1 30 ? 23.155 -11.745 -77.357 1.00 25.13 10 GLN B N 1
ATOM 2574 C CA . GLN B 1 30 ? 21.927 -11.067 -77.743 1.00 26.08 10 GLN B CA 1
ATOM 2575 C C . GLN B 1 30 ? 21.394 -10.183 -76.627 1.00 23.36 10 GLN B C 1
ATOM 2576 O O . GLN B 1 30 ? 20.724 -9.184 -76.886 1.00 25.17 10 GLN B O 1
ATOM 2582 N N . TYR B 1 31 ? 21.670 -10.592 -75.391 1.00 20.26 11 TYR B N 1
ATOM 2583 C CA . TYR B 1 31 ? 21.032 -10.023 -74.217 1.00 21.51 11 TYR B CA 1
ATOM 2584 C C . TYR B 1 31 ? 21.949 -9.182 -73.330 1.00 20.76 11 TYR B C 1
ATOM 2585 O O . TYR B 1 31 ? 21.477 -8.321 -72.607 1.00 23.97 11 TYR B O 1
ATOM 2594 N N . THR B 1 32 ? 23.244 -9.457 -73.406 1.00 18.84 12 THR B N 1
ATOM 2595 C CA . THR B 1 32 ? 24.221 -9.007 -72.432 1.00 17.10 12 THR B CA 1
ATOM 2596 C C . THR B 1 32 ? 25.529 -8.682 -73.159 1.00 16.51 12 THR B C 1
ATOM 2597 O O . THR B 1 32 ? 25.933 -9.396 -74.094 1.00 20.91 12 THR B O 1
ATOM 2601 N N . THR B 1 33 ? 26.159 -7.589 -72.753 1.00 16.58 13 THR B N 1
ATOM 2602 C CA . THR B 1 33 ? 27.495 -7.244 -73.236 1.00 17.56 13 THR B CA 1
ATOM 2603 C C . THR B 1 33 ? 28.535 -8.099 -72.552 1.00 17.13 13 THR B C 1
ATOM 2604 O O . THR B 1 33 ? 28.678 -8.052 -71.319 1.00 18.98 13 THR B O 1
ATOM 2608 N N . VAL B 1 34 ? 29.229 -8.914 -73.338 1.00 19.52 14 VAL B N 1
ATOM 2609 C CA . VAL B 1 34 ? 30.217 -9.818 -72.788 1.00 20.45 14 VAL B CA 1
ATOM 2610 C C . VAL B 1 34 ? 31.567 -9.108 -72.660 1.00 19.93 14 VAL B C 1
ATOM 2611 O O . VAL B 1 34 ? 32.043 -8.452 -73.589 1.00 21.86 14 VAL B O 1
ATOM 2615 N N . VAL B 1 35 ? 32.137 -9.251 -71.471 1.00 17.10 15 VAL B N 1
ATOM 2616 C CA . VAL B 1 35 ? 33.411 -8.689 -71.093 1.00 17.13 15 VAL B CA 1
ATOM 2617 C C . VAL B 1 35 ? 34.363 -9.832 -70.711 1.00 16.47 15 VAL B C 1
ATOM 2618 O O . VAL B 1 35 ? 33.943 -10.827 -70.126 1.00 17.24 15 VAL B O 1
ATOM 2622 N N . ALA B 1 36 ? 35.629 -9.709 -71.099 1.00 17.02 16 ALA B N 1
ATOM 2623 C CA . ALA B 1 36 ? 36.629 -10.754 -70.812 1.00 17.54 16 ALA B CA 1
ATOM 2624 C C . ALA B 1 36 ? 37.385 -10.430 -69.546 1.00 16.23 16 ALA B C 1
ATOM 2625 O O . ALA B 1 36 ? 37.931 -9.330 -69.412 1.00 17.81 16 ALA B O 1
ATOM 2627 N N . ASP B 1 37 ? 37.380 -11.389 -68.619 1.00 16.78 17 ASP B N 1
ATOM 2628 C CA . ASP B 1 37 ? 37.975 -11.222 -67.308 1.00 18.01 17 ASP B CA 1
ATOM 2629 C C . ASP B 1 37 ? 39.344 -11.900 -67.301 1.00 18.51 17 ASP B C 1
ATOM 2630 O O . ASP B 1 37 ? 39.480 -13.076 -66.955 1.00 19.43 17 ASP B O 1
ATOM 2635 N N . THR B 1 38 ? 40.345 -11.159 -67.766 1.00 17.10 18 THR B N 1
ATOM 2636 C CA . THR B 1 38 ? 41.693 -11.673 -67.962 1.00 20.80 18 THR B CA 1
ATOM 2637 C C . THR B 1 38 ? 42.604 -10.533 -68.434 1.00 20.26 18 THR B C 1
ATOM 2638 O O . THR B 1 38 ? 42.146 -9.579 -69.059 1.00 20.50 18 THR B O 1
ATOM 2642 N N . GLY B 1 39 ? 43.893 -10.672 -68.136 1.00 23.48 19 GLY B N 1
ATOM 2643 C CA . GLY B 1 39 ? 44.929 -9.800 -68.680 1.00 23.72 19 GLY B CA 1
ATOM 2644 C C . GLY B 1 39 ? 45.555 -10.311 -69.967 1.00 24.60 19 GLY B C 1
ATOM 2645 O O . GLY B 1 39 ? 46.422 -9.650 -70.524 1.00 27.47 19 GLY B O 1
ATOM 2646 N N . ASP B 1 40 ? 45.097 -11.472 -70.432 1.00 22.14 20 ASP B N 1
ATOM 2647 C CA . ASP B 1 40 ? 45.687 -12.186 -71.569 1.00 24.29 20 ASP B CA 1
ATOM 2648 C C . ASP B 1 40 ? 45.103 -11.725 -72.894 1.00 25.16 20 ASP B C 1
ATOM 2649 O O . ASP B 1 40 ? 43.922 -11.957 -73.168 1.00 24.30 20 ASP B O 1
ATOM 2654 N N . ILE B 1 41 ? 45.941 -11.085 -73.715 1.00 25.32 21 ILE B N 1
ATOM 2655 C CA . ILE B 1 41 ? 45.494 -10.611 -75.028 1.00 26.07 21 ILE B CA 1
ATOM 2656 C C . ILE B 1 41 ? 44.978 -11.725 -75.934 1.00 25.47 21 ILE B C 1
ATOM 2657 O O . ILE B 1 41 ? 44.154 -11.457 -76.805 1.00 28.27 21 ILE B O 1
ATOM 2662 N N . ALA B 1 42 ? 45.455 -12.956 -75.748 1.00 26.40 22 ALA B N 1
ATOM 2663 C CA . ALA B 1 42 ? 44.997 -14.074 -76.598 1.00 30.57 22 ALA B CA 1
ATOM 2664 C C . ALA B 1 42 ? 43.474 -14.231 -76.505 1.00 29.14 22 ALA B C 1
ATOM 2665 O O . ALA B 1 42 ? 42.794 -14.501 -77.491 1.00 31.47 22 ALA B O 1
ATOM 2667 N N . ALA B 1 43 ? 42.943 -14.035 -75.305 1.00 25.45 23 ALA B N 1
ATOM 2668 C CA . ALA B 1 43 ? 41.502 -14.110 -75.094 1.00 25.23 23 ALA B CA 1
ATOM 2669 C C . ALA B 1 43 ? 40.748 -12.987 -75.798 1.00 23.21 23 ALA B C 1
ATOM 2670 O O . ALA B 1 43 ? 39.619 -13.179 -76.251 1.00 25.82 23 ALA B O 1
ATOM 2672 N N . MET B 1 44 ? 41.360 -11.808 -75.862 1.00 23.07 24 MET B N 1
ATOM 2673 C CA . MET B 1 44 ? 40.714 -10.666 -76.500 1.00 22.00 24 MET B CA 1
ATOM 2674 C C . MET B 1 44 ? 40.597 -10.930 -77.997 1.00 22.72 24 MET B C 1
ATOM 2675 O O . MET B 1 44 ? 39.564 -10.635 -78.600 1.00 22.87 24 MET B O 1
ATOM 2680 N N . LYS B 1 45 ? 41.635 -11.514 -78.582 1.00 25.09 25 LYS B N 1
ATOM 2681 C CA . LYS B 1 45 ? 41.605 -11.880 -80.008 1.00 24.88 25 LYS B CA 1
ATOM 2682 C C . LYS B 1 45 ? 40.581 -12.968 -80.301 1.00 25.37 25 LYS B C 1
ATOM 2683 O O . LYS B 1 45 ? 39.873 -12.904 -81.293 1.00 26.29 25 LYS B O 1
ATOM 2689 N N . LEU B 1 46 ? 40.485 -13.942 -79.407 1.00 25.67 26 LEU B N 1
ATOM 2690 C CA . LEU B 1 46 ? 39.639 -15.103 -79.635 1.00 25.83 26 LEU B CA 1
ATOM 2691 C C . LEU B 1 46 ? 38.156 -14.771 -79.480 1.00 26.58 26 LEU B C 1
ATOM 2692 O O . LEU B 1 46 ? 37.338 -15.156 -80.319 1.00 29.73 26 LEU B O 1
ATOM 2697 N N . TYR B 1 47 ? 37.813 -14.048 -78.411 1.00 23.67 27 TYR B N 1
ATOM 2698 C CA . TYR B 1 47 ? 36.405 -13.775 -78.082 1.00 22.33 27 TYR B CA 1
ATOM 2699 C C . TYR B 1 47 ? 35.904 -12.391 -78.463 1.00 20.88 27 TYR B C 1
ATOM 2700 O O . TYR B 1 47 ? 34.701 -12.153 -78.440 1.00 24.25 27 TYR B O 1
ATOM 2709 N N . GLN B 1 48 ? 36.813 -11.491 -78.826 1.00 22.00 28 GLN B N 1
ATOM 2710 C CA . GLN B 1 48 ? 36.451 -10.155 -79.261 1.00 22.66 28 GLN B CA 1
ATOM 2711 C C . GLN B 1 48 ? 35.404 -9.527 -78.333 1.00 20.79 28 GLN B C 1
ATOM 2712 O O . GLN B 1 48 ? 34.309 -9.121 -78.754 1.00 20.28 28 GLN B O 1
ATOM 2718 N N . PRO B 1 49 ? 35.750 -9.428 -77.053 1.00 17.93 29 PRO B N 1
ATOM 2719 C CA . PRO B 1 49 ? 34.830 -8.808 -76.110 1.00 18.62 29 PRO B CA 1
ATOM 2720 C C . PRO B 1 49 ? 34.736 -7.294 -76.291 1.00 17.82 29 PRO B C 1
ATOM 2721 O O . PRO B 1 49 ? 35.651 -6.653 -76.833 1.00 19.84 29 PRO B O 1
ATOM 2725 N N . GLN B 1 50 ? 33.642 -6.720 -75.799 1.00 17.39 30 GLN B N 1
ATOM 2726 C CA . GLN B 1 50 ? 33.474 -5.277 -75.840 1.00 18.01 30 GLN B CA 1
ATOM 2727 C C . GLN B 1 50 ? 34.427 -4.575 -74.879 1.00 15.38 30 GLN B C 1
ATOM 2728 O O . GLN B 1 50 ? 35.038 -3.575 -75.220 1.00 16.82 30 GLN B O 1
ATOM 2734 N N . ASP B 1 51 ? 34.485 -5.088 -73.650 1.00 16.72 31 ASP B N 1
ATOM 2735 C CA . ASP B 1 51 ? 35.345 -4.573 -72.589 1.00 16.88 31 ASP B CA 1
ATOM 2736 C C . ASP B 1 51 ? 36.213 -5.703 -72.047 1.00 16.42 31 ASP B C 1
ATOM 2737 O O . ASP B 1 51 ? 35.988 -6.870 -72.337 1.00 16.10 31 ASP B O 1
ATOM 2742 N N . ALA B 1 52 ? 37.182 -5.333 -71.206 1.00 16.59 32 ALA B N 1
ATOM 2743 C CA . ALA B 1 52 ? 37.951 -6.303 -70.441 1.00 16.79 32 ALA B CA 1
ATOM 2744 C C . ALA B 1 52 ? 38.095 -5.830 -69.014 1.00 16.48 32 ALA B C 1
ATOM 2745 O O . ALA B 1 52 ? 38.123 -4.626 -68.747 1.00 16.66 32 ALA B O 1
ATOM 2747 N N . THR B 1 53 ? 38.257 -6.789 -68.110 1.00 15.66 33 THR B N 1
ATOM 2748 C CA . THR B 1 53 ? 38.576 -6.485 -66.716 1.00 15.68 33 THR B CA 1
ATOM 2749 C C . THR B 1 53 ? 39.868 -7.150 -66.316 1.00 17.01 33 THR B C 1
ATOM 2750 O O . THR B 1 53 ? 40.138 -8.303 -66.689 1.00 18.91 33 THR B O 1
ATOM 2754 N N . THR B 1 54 ? 40.666 -6.406 -65.559 1.00 16.29 34 THR B N 1
ATOM 2755 C CA . THR B 1 54 ? 41.809 -6.977 -64.849 1.00 15.58 34 THR B CA 1
ATOM 2756 C C . THR B 1 54 ? 41.621 -6.755 -63.361 1.00 17.83 34 THR B C 1
ATOM 2757 O O . THR B 1 54 ? 40.654 -6.106 -62.919 1.00 17.56 34 THR B O 1
ATOM 2761 N N . ASN B 1 55 ? 42.536 -7.333 -62.596 1.00 18.51 35 ASN B N 1
ATOM 2762 C CA . ASN B 1 55 ? 42.590 -7.141 -61.160 1.00 17.46 35 ASN B CA 1
ATOM 2763 C C . ASN B 1 55 ? 44.018 -7.462 -60.755 1.00 17.89 35 ASN B C 1
ATOM 2764 O O . ASN B 1 55 ? 44.803 -7.961 -61.568 1.00 19.69 35 ASN B O 1
ATOM 2769 N N . PRO B 1 56 ? 44.375 -7.186 -59.503 1.00 16.83 36 PRO B N 1
ATOM 2770 C CA . PRO B 1 56 ? 45.786 -7.361 -59.107 1.00 18.14 36 PRO B CA 1
ATOM 2771 C C . PRO B 1 56 ? 46.297 -8.800 -59.245 1.00 20.43 36 PRO B C 1
ATOM 2772 O O . PRO B 1 56 ? 47.464 -9.004 -59.561 1.00 22.95 36 PRO B O 1
ATOM 2776 N N . SER B 1 57 ? 45.434 -9.771 -58.975 1.00 20.20 37 SER B N 1
ATOM 2777 C CA A SER B 1 57 ? 45.770 -11.176 -59.150 0.50 21.08 37 SER B CA 1
ATOM 2778 C CA B SER B 1 57 ? 45.785 -11.178 -59.169 0.50 21.54 37 SER B CA 1
ATOM 2779 C C . SER B 1 57 ? 46.005 -11.494 -60.629 1.00 23.86 37 SER B C 1
ATOM 2780 O O . SER B 1 57 ? 46.949 -12.180 -60.975 1.00 24.27 37 SER B O 1
ATOM 2785 N N . LEU B 1 58 ? 45.114 -10.998 -61.489 1.00 23.20 38 LEU B N 1
ATOM 2786 C CA . LEU B 1 58 ? 45.276 -11.197 -62.938 1.00 23.23 38 LEU B CA 1
ATOM 2787 C C . LEU B 1 58 ? 46.506 -10.504 -63.484 1.00 21.67 38 LEU B C 1
ATOM 2788 O O . LEU B 1 58 ? 47.116 -11.001 -64.416 1.00 26.66 38 LEU B O 1
ATOM 2793 N N . ILE B 1 59 ? 46.870 -9.358 -62.911 1.00 22.55 39 ILE B N 1
ATOM 2794 C CA . ILE B 1 59 ? 48.074 -8.656 -63.331 1.00 23.41 39 ILE B CA 1
ATOM 2795 C C . ILE B 1 59 ? 49.299 -9.477 -62.949 1.00 23.84 39 ILE B C 1
ATOM 2796 O O . ILE B 1 59 ? 50.220 -9.632 -63.746 1.00 26.94 39 ILE B O 1
ATOM 2801 N N . LEU B 1 60 ? 49.305 -9.977 -61.707 1.00 23.39 40 LEU B N 1
ATOM 2802 C CA . LEU B 1 60 ? 50.379 -10.851 -61.248 1.00 23.28 40 LEU B CA 1
ATOM 2803 C C . LEU B 1 60 ? 50.513 -12.087 -62.154 1.00 26.80 40 LEU B C 1
ATOM 2804 O O . LEU B 1 60 ? 51.627 -12.477 -62.521 1.00 31.90 40 LEU B O 1
ATOM 2809 N N . ASN B 1 61 ? 49.387 -12.690 -62.526 1.00 30.34 41 ASN B N 1
ATOM 2810 C CA . ASN B 1 61 ? 49.404 -13.895 -63.389 1.00 32.55 41 ASN B CA 1
ATOM 2811 C C . ASN B 1 61 ? 49.863 -13.571 -64.821 1.00 29.77 41 ASN B C 1
ATOM 2812 O O . ASN B 1 61 ? 50.645 -14.325 -65.426 1.00 31.55 41 ASN B O 1
ATOM 2817 N N . ALA B 1 62 ? 49.380 -12.441 -65.341 1.00 24.64 42 ALA B N 1
ATOM 2818 C CA . ALA B 1 62 ? 49.715 -12.025 -66.709 1.00 28.75 42 ALA B CA 1
ATOM 2819 C C . ALA B 1 62 ? 51.184 -11.665 -66.820 1.00 33.63 42 ALA B C 1
ATOM 2820 O O . ALA B 1 62 ? 51.792 -11.834 -67.882 1.00 33.15 42 ALA B O 1
ATOM 2822 N N . ALA B 1 63 ? 51.754 -11.177 -65.720 1.00 33.04 43 ALA B N 1
ATOM 2823 C CA . ALA B 1 63 ? 53.195 -10.928 -65.649 1.00 36.08 43 ALA B CA 1
ATOM 2824 C C . ALA B 1 63 ? 54.022 -12.187 -65.892 1.00 36.70 43 ALA B C 1
ATOM 2825 O O . ALA B 1 63 ? 55.194 -12.093 -66.251 1.00 48.88 43 ALA B O 1
ATOM 2827 N N . GLN B 1 64 ? 53.428 -13.361 -65.670 1.00 34.81 44 GLN B N 1
ATOM 2828 C CA . GLN B 1 64 ? 54.135 -14.639 -65.866 1.00 38.30 44 GLN B CA 1
ATOM 2829 C C . GLN B 1 64 ? 54.055 -15.151 -67.315 1.00 33.81 44 GLN B C 1
ATOM 2830 O O . GLN B 1 64 ? 54.733 -16.086 -67.658 1.00 39.76 44 GLN B O 1
ATOM 2836 N N . ILE B 1 65 ? 53.204 -14.533 -68.137 1.00 33.67 45 ILE B N 1
ATOM 2837 C CA . ILE B 1 65 ? 53.095 -14.885 -69.557 1.00 35.84 45 ILE B CA 1
ATOM 2838 C C . ILE B 1 65 ? 54.412 -14.478 -70.229 1.00 39.69 45 ILE B C 1
ATOM 2839 O O . ILE B 1 65 ? 54.762 -13.294 -70.243 1.00 34.25 45 ILE B O 1
ATOM 2844 N N . PRO B 1 66 ? 55.167 -15.460 -70.767 1.00 45.13 46 PRO B N 1
ATOM 2845 C CA . PRO B 1 66 ? 56.490 -15.138 -71.342 1.00 43.98 46 PRO B CA 1
ATOM 2846 C C . PRO B 1 66 ? 56.476 -13.945 -72.311 1.00 38.68 46 PRO B C 1
ATOM 2847 O O . PRO B 1 66 ? 57.366 -13.087 -72.242 1.00 42.80 46 PRO B O 1
ATOM 2851 N N . GLU B 1 67 ? 55.444 -13.862 -73.150 1.00 39.50 47 GLU B N 1
ATOM 2852 C CA . GLU B 1 67 ? 55.326 -12.776 -74.141 1.00 42.45 47 GLU B CA 1
ATOM 2853 C C . GLU B 1 67 ? 55.122 -11.376 -73.524 1.00 41.29 47 GLU B C 1
ATOM 2854 O O . GLU B 1 67 ? 55.241 -10.354 -74.215 1.00 46.32 47 GLU B O 1
ATOM 2860 N N . TYR B 1 68 ? 54.810 -11.346 -72.232 1.00 32.50 48 TYR B N 1
ATOM 2861 C CA . TYR B 1 68 ? 54.646 -10.094 -71.491 1.00 30.13 48 TYR B CA 1
ATOM 2862 C C . TYR B 1 68 ? 55.922 -9.629 -70.791 1.00 33.23 48 TYR B C 1
ATOM 2863 O O . TYR B 1 68 ? 55.909 -8.588 -70.124 1.00 30.32 48 TYR B O 1
ATOM 2872 N N . ARG B 1 69 ? 57.025 -10.363 -70.932 1.00 35.75 49 ARG B N 1
ATOM 2873 C CA . ARG B 1 69 ? 58.274 -9.916 -70.315 1.00 33.31 49 ARG B CA 1
ATOM 2874 C C . ARG B 1 69 ? 58.630 -8.495 -70.780 1.00 30.88 49 ARG B C 1
ATOM 2875 O O . ARG B 1 69 ? 59.118 -7.689 -69.989 1.00 32.54 49 ARG B O 1
ATOM 2883 N N . LYS B 1 70 ? 58.387 -8.205 -72.062 1.00 31.72 50 LYS B N 1
ATOM 2884 C CA A LYS B 1 70 ? 58.620 -6.871 -72.625 0.50 32.68 50 LYS B CA 1
ATOM 2885 C CA B LYS B 1 70 ? 58.609 -6.870 -72.622 0.50 34.22 50 LYS B CA 1
ATOM 2886 C C . LYS B 1 70 ? 57.856 -5.794 -71.858 1.00 31.15 50 LYS B C 1
ATOM 2887 O O . LYS B 1 70 ? 58.372 -4.710 -71.631 1.00 32.02 50 LYS B O 1
ATOM 2898 N N . LEU B 1 71 ? 56.625 -6.096 -71.468 1.00 29.25 51 LEU B N 1
ATOM 2899 C CA . LEU B 1 71 ? 55.810 -5.114 -70.764 1.00 27.58 51 LEU B CA 1
ATOM 2900 C C . LEU B 1 71 ? 56.396 -4.818 -69.392 1.00 25.49 51 LEU B C 1
ATOM 2901 O O . LEU B 1 71 ? 56.357 -3.666 -68.925 1.00 23.32 51 LEU B O 1
ATOM 2906 N N . ILE B 1 72 ? 56.915 -5.867 -68.755 1.00 26.74 52 ILE B N 1
ATOM 2907 C CA . ILE B 1 72 ? 57.519 -5.743 -67.436 1.00 22.29 52 ILE B CA 1
ATOM 2908 C C . ILE B 1 72 ? 58.802 -4.949 -67.525 1.00 26.88 52 ILE B C 1
ATOM 2909 O O . ILE B 1 72 ? 59.010 -4.011 -66.746 1.00 26.02 52 ILE B O 1
ATOM 2914 N N . ASP B 1 73 ? 59.647 -5.309 -68.487 1.00 27.67 53 ASP B N 1
ATOM 2915 C CA . ASP B 1 73 ? 60.927 -4.638 -68.638 1.00 30.18 53 ASP B CA 1
ATOM 2916 C C . ASP B 1 73 ? 60.695 -3.173 -69.011 1.00 26.42 53 ASP B C 1
ATOM 2917 O O . ASP B 1 73 ? 61.397 -2.275 -68.530 1.00 28.85 53 ASP B O 1
ATOM 2922 N N . ASP B 1 74 ? 59.676 -2.917 -69.829 1.00 25.50 54 ASP B N 1
ATOM 2923 C CA . ASP B 1 74 ? 59.353 -1.535 -70.175 1.00 26.73 54 ASP B CA 1
ATOM 2924 C C . ASP B 1 74 ? 58.848 -0.745 -68.957 1.00 22.73 54 ASP B C 1
ATOM 2925 O O . ASP B 1 74 ? 59.223 0.416 -68.777 1.00 23.28 54 ASP B O 1
ATOM 2930 N N . ALA B 1 75 ? 58.015 -1.371 -68.120 1.00 21.02 55 ALA B N 1
ATOM 2931 C CA . ALA B 1 75 ? 57.537 -0.714 -66.889 1.00 21.25 55 ALA B CA 1
ATOM 2932 C C . ALA B 1 75 ? 58.702 -0.358 -65.934 1.00 19.89 55 ALA B C 1
ATOM 2933 O O . ALA B 1 75 ? 58.745 0.751 -65.378 1.00 20.55 55 ALA B O 1
ATOM 2935 N N . VAL B 1 76 ? 59.648 -1.283 -65.794 1.00 22.03 56 VAL B N 1
ATOM 2936 C CA . VAL B 1 76 ? 60.821 -1.099 -64.934 1.00 23.99 56 VAL B CA 1
ATOM 2937 C C . VAL B 1 76 ? 61.734 -0.011 -65.487 1.00 22.19 56 VAL B C 1
ATOM 2938 O O . VAL B 1 76 ? 62.144 0.905 -64.767 1.00 22.82 56 VAL B O 1
ATOM 2942 N N . ALA B 1 77 ? 61.987 -0.066 -66.785 1.00 24.04 57 ALA B N 1
ATOM 2943 C CA . ALA B 1 77 ? 62.835 0.941 -67.407 1.00 26.63 57 ALA B CA 1
ATOM 2944 C C . ALA B 1 77 ? 62.199 2.340 -67.271 1.00 22.38 57 ALA B C 1
ATOM 2945 O O . ALA B 1 77 ? 62.876 3.299 -66.955 1.00 24.60 57 ALA B O 1
ATOM 2947 N N . TRP B 1 78 ? 60.885 2.439 -67.481 1.00 20.17 58 TRP B N 1
ATOM 2948 C CA . TRP B 1 78 ? 60.175 3.710 -67.326 1.00 22.42 58 TRP B CA 1
ATOM 2949 C C . TRP B 1 78 ? 60.290 4.227 -65.891 1.00 21.85 58 TRP B C 1
ATOM 2950 O O . TRP B 1 78 ? 60.575 5.399 -65.670 1.00 22.10 58 TRP B O 1
ATOM 2961 N N . ALA B 1 79 ? 60.067 3.336 -64.930 1.00 21.47 59 ALA B N 1
ATOM 2962 C CA . ALA B 1 79 ? 60.135 3.690 -63.513 1.00 21.42 59 ALA B CA 1
ATOM 2963 C C . ALA B 1 79 ? 61.507 4.236 -63.136 1.00 23.35 59 ALA B C 1
ATOM 2964 O O . ALA B 1 79 ? 61.632 5.245 -62.430 1.00 24.21 59 ALA B O 1
ATOM 2966 N N . LYS B 1 80 ? 62.536 3.580 -63.648 1.00 23.74 60 LYS B N 1
ATOM 2967 C CA . LYS B 1 80 ? 63.898 4.002 -63.352 1.00 23.85 60 LYS B CA 1
ATOM 2968 C C . LYS B 1 80 ? 64.199 5.393 -63.910 1.00 25.64 60 LYS B C 1
ATOM 2969 O O . LYS B 1 80 ? 65.078 6.086 -63.405 1.00 24.41 60 LYS B O 1
ATOM 2975 N N . GLN B 1 81 ? 63.492 5.776 -64.974 1.00 23.30 61 GLN B N 1
ATOM 2976 C CA . GLN B 1 81 ? 63.622 7.123 -65.527 1.00 24.78 61 GLN B CA 1
ATOM 2977 C C . GLN B 1 81 ? 62.806 8.185 -64.781 1.00 26.60 61 GLN B C 1
ATOM 2978 O O . GLN B 1 81 ? 63.043 9.378 -64.972 1.00 30.86 61 GLN B O 1
ATOM 2984 N N . GLN B 1 82 ? 61.842 7.775 -63.952 1.00 25.22 62 GLN B N 1
ATOM 2985 C CA . GLN B 1 82 ? 61.023 8.753 -63.219 1.00 23.77 62 GLN B CA 1
ATOM 2986 C C . GLN B 1 82 ? 61.694 9.238 -61.948 1.00 26.52 62 GLN B C 1
ATOM 2987 O O . GLN B 1 82 ? 61.460 10.356 -61.521 1.00 34.43 62 GLN B O 1
ATOM 2993 N N . SER B 1 83 ? 62.501 8.387 -61.333 1.00 29.36 63 SER B N 1
ATOM 2994 C CA . SER B 1 83 ? 63.160 8.732 -60.084 1.00 30.08 63 SER B CA 1
ATOM 2995 C C . SER B 1 83 ? 64.307 7.788 -59.815 1.00 27.72 63 SER B C 1
ATOM 2996 O O . SER B 1 83 ? 64.426 6.743 -60.470 1.00 29.45 63 SER B O 1
ATOM 2999 N N . ASN B 1 84 ? 65.124 8.160 -58.827 1.00 31.88 64 ASN B N 1
ATOM 3000 C CA . ASN B 1 84 ? 66.222 7.330 -58.343 1.00 30.66 64 ASN B CA 1
ATOM 3001 C C . ASN B 1 84 ? 65.916 6.753 -56.963 1.00 35.25 64 ASN B C 1
ATOM 3002 O O . ASN B 1 84 ? 66.813 6.291 -56.272 1.00 41.58 64 ASN B O 1
ATOM 3007 N N . ASP B 1 85 ? 64.639 6.761 -56.596 1.00 35.52 65 ASP B N 1
ATOM 3008 C CA . ASP B 1 85 ? 64.184 6.243 -55.320 1.00 34.34 65 ASP B CA 1
ATOM 3009 C C . ASP B 1 85 ? 63.578 4.848 -55.488 1.00 30.23 65 ASP B C 1
ATOM 3010 O O . ASP B 1 85 ? 62.579 4.679 -56.169 1.00 28.51 65 ASP B O 1
ATOM 3015 N N . ARG B 1 86 ? 64.175 3.861 -54.823 1.00 28.94 66 ARG B N 1
ATOM 3016 C CA . ARG B 1 86 ? 63.725 2.474 -54.944 1.00 33.26 66 ARG B CA 1
ATOM 3017 C C . ARG B 1 86 ? 62.236 2.317 -54.607 1.00 31.61 66 ARG B C 1
ATOM 3018 O O . ARG B 1 86 ? 61.512 1.687 -55.355 1.00 28.16 66 ARG B O 1
ATOM 3026 N N . ALA B 1 87 ? 61.792 2.891 -53.487 1.00 28.39 67 ALA B N 1
ATOM 3027 C CA . ALA B 1 87 ? 60.384 2.734 -53.104 1.00 26.50 67 ALA B CA 1
ATOM 3028 C C . ALA B 1 87 ? 59.454 3.285 -54.185 1.00 27.34 67 ALA B C 1
ATOM 3029 O O . ALA B 1 87 ? 58.451 2.668 -54.550 1.00 29.69 67 ALA B O 1
ATOM 3031 N N . GLN B 1 88 ? 59.804 4.459 -54.700 1.00 26.77 68 GLN B N 1
ATOM 3032 C CA . GLN B 1 88 ? 59.000 5.084 -55.741 1.00 26.37 68 GLN B CA 1
ATOM 3033 C C . GLN B 1 88 ? 59.063 4.314 -57.053 1.00 23.73 68 GLN B C 1
ATOM 3034 O O . GLN B 1 88 ? 58.073 4.226 -57.770 1.00 23.65 68 GLN B O 1
ATOM 3040 N N . GLN B 1 89 ? 60.235 3.792 -57.387 1.00 24.43 69 GLN B N 1
ATOM 3041 C CA . GLN B 1 89 ? 60.387 2.983 -58.594 1.00 25.04 69 GLN B CA 1
ATOM 3042 C C . GLN B 1 89 ? 59.505 1.752 -58.529 1.00 21.90 69 GLN B C 1
ATOM 3043 O O . GLN B 1 89 ? 58.925 1.332 -59.530 1.00 23.08 69 GLN B O 1
ATOM 3049 N N . ILE B 1 90 ? 59.392 1.172 -57.339 1.00 25.06 70 ILE B N 1
ATOM 3050 C CA . ILE B 1 90 ? 58.561 -0.019 -57.176 1.00 23.90 70 ILE B CA 1
ATOM 3051 C C . ILE B 1 90 ? 57.114 0.336 -57.506 1.00 22.59 70 ILE B C 1
ATOM 3052 O O . ILE B 1 90 ? 56.464 -0.368 -58.279 1.00 22.40 70 ILE B O 1
ATOM 3057 N N . VAL B 1 91 ? 56.631 1.437 -56.940 1.00 20.31 71 VAL B N 1
ATOM 3058 C CA . VAL B 1 91 ? 55.259 1.866 -57.198 1.00 20.48 71 VAL B CA 1
ATOM 3059 C C . VAL B 1 91 ? 55.060 2.259 -58.663 1.00 21.95 71 VAL B C 1
ATOM 3060 O O . VAL B 1 91 ? 54.046 1.905 -59.290 1.00 23.23 71 VAL B O 1
ATOM 3064 N N . ASP B 1 92 ? 56.019 2.998 -59.204 1.00 20.64 72 ASP B N 1
ATOM 3065 C CA . ASP B 1 92 ? 55.917 3.464 -60.589 1.00 21.44 72 ASP B CA 1
ATOM 3066 C C . ASP B 1 92 ? 55.900 2.272 -61.550 1.00 22.76 72 ASP B C 1
ATOM 3067 O O . ASP B 1 92 ? 55.086 2.226 -62.476 1.00 20.06 72 ASP B O 1
ATOM 3072 N N . ALA B 1 93 ? 56.772 1.297 -61.305 1.00 19.87 73 ALA B N 1
ATOM 3073 C CA . ALA B 1 93 ? 56.858 0.125 -62.168 1.00 21.25 73 ALA B CA 1
ATOM 3074 C C . ALA B 1 93 ? 55.601 -0.725 -62.081 1.00 20.00 73 ALA B C 1
ATOM 3075 O O . ALA B 1 93 ? 55.140 -1.220 -63.092 1.00 20.98 73 ALA B O 1
ATOM 3077 N N . THR B 1 94 ? 55.059 -0.924 -60.880 1.00 20.27 74 THR B N 1
ATOM 3078 C CA . THR B 1 94 ? 53.871 -1.767 -60.748 1.00 19.67 74 THR B CA 1
ATOM 3079 C C . THR B 1 94 ? 52.696 -1.087 -61.426 1.00 21.43 74 THR B C 1
ATOM 3080 O O . THR B 1 94 ? 51.929 -1.740 -62.121 1.00 20.36 74 THR B O 1
ATOM 3084 N N . ASP B 1 95 ? 52.564 0.227 -61.233 1.00 21.31 75 ASP B N 1
ATOM 3085 C CA . ASP B 1 95 ? 51.465 0.960 -61.855 1.00 21.19 75 ASP B CA 1
ATOM 3086 C C . ASP B 1 95 ? 51.616 0.942 -63.367 1.00 18.92 75 ASP B C 1
ATOM 3087 O O . ASP B 1 95 ? 50.664 0.710 -64.095 1.00 19.25 75 ASP B O 1
ATOM 3092 N N . LYS B 1 96 ? 52.835 1.161 -63.838 1.00 19.40 76 LYS B N 1
ATOM 3093 C CA . LYS B 1 96 ? 53.078 1.193 -65.275 1.00 18.63 76 LYS B CA 1
ATOM 3094 C C . LYS B 1 96 ? 52.849 -0.159 -65.915 1.00 20.25 76 LYS B C 1
ATOM 3095 O O . LYS B 1 96 ? 52.376 -0.230 -67.040 1.00 21.52 76 LYS B O 1
ATOM 3101 N N . LEU B 1 97 ? 53.150 -1.233 -65.191 1.00 17.29 77 LEU B N 1
ATOM 3102 C CA . LEU B 1 97 ? 52.897 -2.579 -65.705 1.00 18.36 77 LEU B CA 1
ATOM 3103 C C . LEU B 1 97 ? 51.392 -2.802 -65.891 1.00 17.70 77 LEU B C 1
ATOM 3104 O O . LEU B 1 97 ? 50.939 -3.305 -66.920 1.00 19.24 77 LEU B O 1
ATOM 3109 N N . ALA B 1 98 ? 50.610 -2.443 -64.890 1.00 18.63 78 ALA B N 1
ATOM 3110 C CA . ALA B 1 98 ? 49.159 -2.613 -64.983 1.00 18.03 78 ALA B CA 1
ATOM 3111 C C . ALA B 1 98 ? 48.612 -1.833 -66.156 1.00 16.29 78 ALA B C 1
ATOM 3112 O O . ALA B 1 98 ? 47.741 -2.300 -66.894 1.00 18.06 78 ALA B O 1
ATOM 3114 N N . VAL B 1 99 ? 49.092 -0.611 -66.302 1.00 17.91 79 VAL B N 1
ATOM 3115 C CA . VAL B 1 99 ? 48.646 0.247 -67.397 1.00 17.26 79 VAL B CA 1
ATOM 3116 C C . VAL B 1 99 ? 49.116 -0.305 -68.723 1.00 18.45 79 VAL B C 1
ATOM 3117 O O . VAL B 1 99 ? 48.352 -0.304 -69.694 1.00 18.77 79 VAL B O 1
ATOM 3121 N N . ASN B 1 100 ? 50.370 -0.752 -68.781 1.00 18.01 80 ASN B N 1
ATOM 3122 C CA . ASN B 1 100 ? 50.915 -1.343 -70.034 1.00 19.18 80 ASN B CA 1
ATOM 3123 C C . ASN B 1 100 ? 50.095 -2.542 -70.515 1.00 18.62 80 ASN B C 1
ATOM 3124 O O . ASN B 1 100 ? 49.866 -2.711 -71.715 1.00 20.32 80 ASN B O 1
ATOM 3129 N N . ILE B 1 101 ? 49.681 -3.380 -69.577 1.00 18.98 81 ILE B N 1
ATOM 3130 C CA . ILE B 1 101 ? 48.795 -4.496 -69.871 1.00 16.92 81 ILE B CA 1
ATOM 3131 C C . ILE B 1 101 ? 47.462 -3.967 -70.379 1.00 17.22 81 ILE B C 1
ATOM 3132 O O . ILE B 1 101 ? 46.964 -4.427 -71.401 1.00 18.01 81 ILE B O 1
ATOM 3137 N N . GLY B 1 102 ? 46.914 -2.955 -69.702 1.00 16.77 82 GLY B N 1
ATOM 3138 C CA . GLY B 1 102 ? 45.673 -2.332 -70.149 1.00 15.11 82 GLY B CA 1
ATOM 3139 C C . GLY B 1 102 ? 45.789 -1.770 -71.571 1.00 15.65 82 GLY B C 1
ATOM 3140 O O . GLY B 1 102 ? 44.897 -1.926 -72.388 1.00 17.35 82 GLY B O 1
ATOM 3141 N N . LEU B 1 103 ? 46.914 -1.140 -71.865 1.00 17.48 83 LEU B N 1
ATOM 3142 C CA . LEU B 1 103 ? 47.141 -0.561 -73.203 1.00 18.33 83 LEU B CA 1
ATOM 3143 C C . LEU B 1 103 ? 47.148 -1.635 -74.270 1.00 19.52 83 LEU B C 1
ATOM 3144 O O . LEU B 1 103 ? 46.574 -1.452 -75.354 1.00 18.61 83 LEU B O 1
ATOM 3149 N N . GLU B 1 104 ? 47.776 -2.764 -73.965 1.00 18.26 84 GLU B N 1
ATOM 3150 C CA . GLU B 1 104 ? 47.776 -3.890 -74.916 1.00 19.70 84 GLU B CA 1
ATOM 3151 C C . GLU B 1 104 ? 46.358 -4.367 -75.186 1.00 18.57 84 GLU B C 1
ATOM 3152 O O . GLU B 1 104 ? 45.992 -4.678 -76.323 1.00 20.10 84 GLU B O 1
ATOM 3158 N N . ILE B 1 105 ? 45.561 -4.428 -74.125 1.00 16.48 85 ILE B N 1
ATOM 3159 C CA . ILE B 1 105 ? 44.193 -4.905 -74.236 1.00 17.03 85 ILE B CA 1
ATOM 3160 C C . ILE B 1 105 ? 43.353 -3.928 -75.037 1.00 17.72 85 ILE B C 1
ATOM 3161 O O . ILE B 1 105 ? 42.572 -4.342 -75.881 1.00 19.04 85 ILE B O 1
ATOM 3166 N N . LEU B 1 106 ? 43.519 -2.635 -74.786 1.00 17.31 86 LEU B N 1
ATOM 3167 C CA . LEU B 1 106 ? 42.756 -1.624 -75.498 1.00 18.20 86 LEU B CA 1
ATOM 3168 C C . LEU B 1 106 ? 43.005 -1.635 -76.999 1.00 18.94 86 LEU B C 1
ATOM 3169 O O . LEU B 1 106 ? 42.175 -1.162 -77.765 1.00 20.68 86 LEU B O 1
ATOM 3174 N N . LYS B 1 107 ? 44.163 -2.135 -77.423 1.00 17.77 87 LYS B N 1
ATOM 3175 C CA . LYS B 1 107 ? 44.435 -2.287 -78.853 1.00 19.18 87 LYS B CA 1
ATOM 3176 C C . LYS B 1 107 ? 43.493 -3.284 -79.506 1.00 20.73 87 LYS B C 1
ATOM 3177 O O . LYS B 1 107 ? 43.327 -3.258 -80.727 1.00 20.76 87 LYS B O 1
ATOM 3183 N N . LEU B 1 108 ? 42.884 -4.147 -78.686 1.00 19.51 88 LEU B N 1
ATOM 3184 C CA . LEU B 1 108 ? 42.114 -5.301 -79.136 1.00 20.38 88 LEU B CA 1
ATOM 3185 C C . LEU B 1 108 ? 40.646 -5.296 -78.689 1.00 20.84 88 LEU B C 1
ATOM 3186 O O . LEU B 1 108 ? 39.888 -6.161 -79.101 1.00 22.22 88 LEU B O 1
ATOM 3191 N N . VAL B 1 109 ? 40.265 -4.335 -77.844 1.00 18.45 89 VAL B N 1
ATOM 3192 C CA . VAL B 1 109 ? 38.876 -4.201 -77.370 1.00 19.60 89 VAL B CA 1
ATOM 3193 C C . VAL B 1 109 ? 38.428 -2.765 -77.544 1.00 21.85 89 VAL B C 1
ATOM 3194 O O . VAL B 1 109 ? 39.162 -1.852 -77.199 1.00 25.23 89 VAL B O 1
ATOM 3198 N N . PRO B 1 110 ? 37.206 -2.562 -78.061 1.00 18.47 90 PRO B N 1
ATOM 3199 C CA . PRO B 1 110 ? 36.751 -1.231 -78.428 1.00 19.25 90 PRO B CA 1
ATOM 3200 C C . PRO B 1 110 ? 36.191 -0.423 -77.278 1.00 16.81 90 PRO B C 1
ATOM 3201 O O . PRO B 1 110 ? 36.011 0.778 -77.412 1.00 20.21 90 PRO B O 1
ATOM 3205 N N . GLY B 1 111 ? 35.916 -1.095 -76.166 1.00 16.76 91 GLY B N 1
ATOM 3206 C CA . GLY B 1 111 ? 35.286 -0.474 -75.017 1.00 16.17 91 GLY B CA 1
ATOM 3207 C C . GLY B 1 111 ? 36.257 -0.167 -73.902 1.00 14.97 91 GLY B C 1
ATOM 3208 O O . GLY B 1 111 ? 37.324 0.427 -74.119 1.00 16.30 91 GLY B O 1
ATOM 3209 N N . ARG B 1 112 ? 35.879 -0.571 -72.701 1.00 15.33 92 ARG B N 1
ATOM 3210 C CA . ARG B 1 112 ? 36.632 -0.235 -71.486 1.00 15.53 92 ARG B CA 1
ATOM 3211 C C . ARG B 1 112 ? 37.683 -1.265 -71.101 1.00 14.88 92 ARG B C 1
ATOM 3212 O O . ARG B 1 112 ? 37.512 -2.476 -71.331 1.00 16.06 92 ARG B O 1
ATOM 3220 N N . ILE B 1 113 ? 38.747 -0.770 -70.465 1.00 15.71 93 ILE B N 1
ATOM 3221 C CA . ILE B 1 113 ? 39.606 -1.600 -69.609 1.00 16.36 93 ILE B CA 1
ATOM 3222 C C . ILE B 1 113 ? 39.345 -1.199 -68.159 1.00 15.54 93 ILE B C 1
ATOM 3223 O O . ILE B 1 113 ? 39.318 -0.015 -67.847 1.00 15.80 93 ILE B O 1
ATOM 3228 N N . SER B 1 114 ? 39.139 -2.187 -67.301 1.00 15.75 94 SER B N 1
ATOM 3229 C CA . SER B 1 114 ? 39.163 -1.954 -65.859 1.00 15.17 94 SER B CA 1
ATOM 3230 C C . SER B 1 114 ? 40.551 -2.270 -65.312 1.00 15.95 94 SER B C 1
ATOM 3231 O O . SER B 1 114 ? 41.038 -3.383 -65.473 1.00 16.14 94 SER B O 1
ATOM 3234 N N . THR B 1 115 ? 41.112 -1.300 -64.596 1.00 14.05 95 THR B N 1
ATOM 3235 C CA . THR B 1 115 ? 42.396 -1.407 -63.945 1.00 14.60 95 THR B CA 1
ATOM 3236 C C . THR B 1 115 ? 42.168 -1.063 -62.468 1.00 15.15 95 THR B C 1
ATOM 3237 O O . THR B 1 115 ? 41.641 0.008 -62.139 1.00 14.92 95 THR B O 1
ATOM 3241 N N . GLU B 1 116 ? 42.598 -1.974 -61.605 1.00 14.82 96 GLU B N 1
ATOM 3242 C CA . GLU B 1 116 ? 42.299 -1.886 -60.188 1.00 15.92 96 GLU B CA 1
ATOM 3243 C C . GLU B 1 116 ? 43.389 -1.190 -59.379 1.00 16.87 96 GLU B C 1
ATOM 3244 O O . GLU B 1 116 ? 44.597 -1.449 -59.551 1.00 18.15 96 GLU B O 1
ATOM 3250 N N . VAL B 1 117 ? 42.950 -0.304 -58.484 1.00 15.40 97 VAL B N 1
ATOM 3251 C CA . VAL B 1 117 ? 43.862 0.370 -57.570 1.00 16.72 97 VAL B CA 1
ATOM 3252 C C . VAL B 1 117 ? 44.408 -0.598 -56.520 1.00 16.80 97 VAL B C 1
ATOM 3253 O O . VAL B 1 117 ? 43.797 -1.613 -56.203 1.00 18.44 97 VAL B O 1
ATOM 3257 N N . ASP B 1 118 ? 45.615 -0.284 -56.054 1.00 17.62 98 ASP B N 1
ATOM 3258 C CA . ASP B 1 118 ? 46.222 -0.939 -54.899 1.00 16.53 98 ASP B CA 1
ATOM 3259 C C . ASP B 1 118 ? 45.151 -1.200 -53.798 1.00 15.29 98 ASP B C 1
ATOM 3260 O O . ASP B 1 118 ? 44.640 -0.263 -53.192 1.00 15.58 98 ASP B O 1
ATOM 3265 N N . ALA B 1 119 ? 44.860 -2.472 -53.531 1.00 16.52 99 ALA B N 1
ATOM 3266 C CA . ALA B 1 119 ? 43.822 -2.835 -52.567 1.00 15.89 99 ALA B CA 1
ATOM 3267 C C . ALA B 1 119 ? 44.190 -2.461 -51.149 1.00 15.24 99 ALA B C 1
ATOM 3268 O O . ALA B 1 119 ? 43.320 -2.417 -50.279 1.00 16.41 99 ALA B O 1
ATOM 3270 N N . ARG B 1 120 ? 45.463 -2.192 -50.895 1.00 14.58 100 ARG B N 1
ATOM 3271 C CA . ARG B 1 120 ? 45.845 -1.717 -49.561 1.00 15.26 100 ARG B CA 1
ATOM 3272 C C . ARG B 1 120 ? 45.244 -0.353 -49.209 1.00 14.97 100 ARG B C 1
ATOM 3273 O O . ARG B 1 120 ? 45.241 0.033 -48.044 1.00 16.18 100 ARG B O 1
ATOM 3281 N N . LEU B 1 121 ? 44.764 0.374 -50.224 1.00 13.93 101 LEU B N 1
ATOM 3282 C CA . LEU B 1 121 ? 44.136 1.670 -50.059 1.00 14.89 101 LEU B CA 1
ATOM 3283 C C . LEU B 1 121 ? 42.606 1.596 -49.828 1.00 14.21 101 LEU B C 1
ATOM 3284 O O . LEU B 1 121 ? 41.931 2.625 -49.781 1.00 15.31 101 LEU B O 1
ATOM 3289 N N . SER B 1 122 ? 42.066 0.391 -49.679 1.00 13.15 102 SER B N 1
ATOM 3290 C CA . SER B 1 122 ? 40.626 0.178 -49.784 1.00 12.86 102 SER B CA 1
ATOM 3291 C C . SER B 1 122 ? 39.795 0.903 -48.715 1.00 12.84 102 SER B C 1
ATOM 3292 O O . SER B 1 122 ? 38.592 1.150 -48.916 1.00 14.82 102 SER B O 1
ATOM 3295 N N . TYR B 1 123 ? 40.413 1.185 -47.564 1.00 14.01 103 TYR B N 1
ATOM 3296 C CA . TYR B 1 123 ? 39.706 1.893 -46.491 1.00 15.58 103 TYR B CA 1
ATOM 3297 C C . TYR B 1 123 ? 40.189 3.339 -46.350 1.00 15.74 103 TYR B C 1
ATOM 3298 O O . TYR B 1 123 ? 39.978 3.951 -45.317 1.00 17.00 103 TYR B O 1
ATOM 3307 N N . ASP B 1 124 ? 40.768 3.897 -47.424 1.00 14.48 104 ASP B N 1
ATOM 3308 C CA . ASP B 1 124 ? 41.336 5.235 -47.431 1.00 14.95 104 ASP B CA 1
ATOM 3309 C C . ASP B 1 124 ? 40.827 5.989 -48.655 1.00 14.02 104 ASP B C 1
ATOM 3310 O O . ASP B 1 124 ? 41.326 5.819 -49.787 1.00 15.04 104 ASP B O 1
ATOM 3315 N N . THR B 1 125 ? 39.815 6.808 -48.444 1.00 14.25 105 THR B N 1
ATOM 3316 C CA . THR B 1 125 ? 39.203 7.541 -49.552 1.00 15.63 105 THR B CA 1
ATOM 3317 C C . THR B 1 125 ? 40.216 8.441 -50.266 1.00 14.81 105 THR B C 1
ATOM 3318 O O . THR B 1 125 ? 40.307 8.412 -51.497 1.00 15.45 105 THR B O 1
ATOM 3322 N N . GLU B 1 126 ? 40.960 9.250 -49.517 1.00 15.13 106 GLU B N 1
ATOM 3323 C CA . GLU B 1 126 ? 41.869 10.205 -50.131 1.00 17.41 106 GLU B CA 1
ATOM 3324 C C . GLU B 1 126 ? 42.981 9.532 -50.913 1.00 15.49 106 GLU B C 1
ATOM 3325 O O . GLU B 1 126 ? 43.281 9.933 -52.048 1.00 16.83 106 GLU B O 1
ATOM 3331 N N . ALA B 1 127 ? 43.530 8.459 -50.363 1.00 15.66 107 ALA B N 1
ATOM 3332 C CA . ALA B 1 127 ? 44.613 7.732 -51.055 1.00 17.35 107 ALA B CA 1
ATOM 3333 C C . ALA B 1 127 ? 44.066 7.057 -52.316 1.00 15.02 107 ALA B C 1
ATOM 3334 O O . ALA B 1 127 ? 44.745 6.966 -53.317 1.00 15.83 107 ALA B O 1
ATOM 3336 N N . SER B 1 128 ? 42.834 6.589 -52.241 1.00 14.82 108 SER B N 1
ATOM 3337 C CA . SER B 1 128 ? 42.206 5.916 -53.366 1.00 14.33 108 SER B CA 1
ATOM 3338 C C . SER B 1 128 ? 41.934 6.899 -54.491 1.00 13.96 108 SER B C 1
ATOM 3339 O O . SER B 1 128 ? 42.162 6.577 -55.667 1.00 14.77 108 SER B O 1
ATOM 3342 N N . ILE B 1 129 ? 41.468 8.097 -54.152 1.00 13.58 109 ILE B N 1
ATOM 3343 C CA . ILE B 1 129 ? 41.263 9.139 -55.161 1.00 14.27 109 ILE B CA 1
ATOM 3344 C C . ILE B 1 129 ? 42.583 9.484 -55.858 1.00 15.66 109 ILE B C 1
ATOM 3345 O O . ILE B 1 129 ? 42.664 9.565 -57.101 1.00 15.92 109 ILE B O 1
ATOM 3350 N N . ALA B 1 130 ? 43.630 9.649 -55.064 1.00 13.69 110 ALA B N 1
ATOM 3351 C CA . ALA B 1 130 ? 44.952 9.960 -55.607 1.00 15.74 110 ALA B CA 1
ATOM 3352 C C . ALA B 1 130 ? 45.458 8.851 -56.515 1.00 14.92 110 ALA B C 1
ATOM 3353 O O . ALA B 1 130 ? 45.979 9.120 -57.590 1.00 15.98 110 ALA B O 1
ATOM 3355 N N . LYS B 1 131 ? 45.298 7.602 -56.102 1.00 14.14 111 LYS B N 1
ATOM 3356 C CA . LYS B 1 131 ? 45.781 6.486 -56.920 1.00 16.09 111 LYS B CA 1
ATOM 3357 C C . LYS B 1 131 ? 45.011 6.430 -58.228 1.00 14.47 111 LYS B C 1
ATOM 3358 O O . LYS B 1 131 ? 45.598 6.179 -59.293 1.00 16.34 111 LYS B O 1
ATOM 3364 N N . ALA B 1 132 ? 43.703 6.635 -58.160 1.00 14.48 112 ALA B N 1
ATOM 3365 C CA . ALA B 1 132 ? 42.898 6.620 -59.359 1.00 15.19 112 ALA B CA 1
ATOM 3366 C C . ALA B 1 132 ? 43.355 7.683 -60.336 1.00 13.11 112 ALA B C 1
ATOM 3367 O O . ALA B 1 132 ? 43.497 7.431 -61.534 1.00 16.19 112 ALA B O 1
ATOM 3369 N N . LYS B 1 133 ? 43.592 8.880 -59.833 1.00 14.16 113 LYS B N 1
ATOM 3370 C CA . LYS B 1 133 ? 44.071 9.944 -60.679 1.00 15.96 113 LYS B CA 1
ATOM 3371 C C . LYS B 1 133 ? 45.455 9.655 -61.259 1.00 13.92 113 LYS B C 1
ATOM 3372 O O . LYS B 1 133 ? 45.728 10.024 -62.414 1.00 15.49 113 LYS B O 1
ATOM 3378 N N . ARG B 1 134 ? 46.295 8.985 -60.493 1.00 14.25 114 ARG B N 1
ATOM 3379 C CA . ARG B 1 134 ? 47.637 8.627 -60.958 1.00 15.95 114 ARG B CA 1
ATOM 3380 C C . ARG B 1 134 ? 47.526 7.675 -62.145 1.00 16.11 114 ARG B C 1
ATOM 3381 O O . ARG B 1 134 ? 48.196 7.848 -63.183 1.00 17.19 114 ARG B O 1
ATOM 3389 N N . LEU B 1 135 ? 46.700 6.651 -62.001 1.00 14.99 115 LEU B N 1
ATOM 3390 C CA . LEU B 1 135 ? 46.532 5.666 -63.077 1.00 15.97 115 LEU B CA 1
ATOM 3391 C C . LEU B 1 135 ? 45.926 6.335 -64.312 1.00 16.08 115 LEU B C 1
ATOM 3392 O O . LEU B 1 135 ? 46.333 6.060 -65.437 1.00 15.75 115 LEU B O 1
ATOM 3397 N N . ILE B 1 136 ? 44.937 7.191 -64.099 1.00 15.56 116 ILE B N 1
ATOM 3398 C CA . ILE B 1 136 ? 44.328 7.960 -65.194 1.00 17.16 116 ILE B CA 1
ATOM 3399 C C . ILE B 1 136 ? 45.377 8.802 -65.917 1.00 16.35 116 ILE B C 1
ATOM 3400 O O . ILE B 1 136 ? 45.388 8.866 -67.151 1.00 17.52 116 ILE B O 1
ATOM 3405 N N . LYS B 1 137 ? 46.283 9.427 -65.170 1.00 15.38 117 LYS B N 1
ATOM 3406 C CA . LYS B 1 137 ? 47.349 10.226 -65.768 1.00 17.45 117 LYS B CA 1
ATOM 3407 C C . LYS B 1 137 ? 48.234 9.357 -66.667 1.00 17.58 117 LYS B C 1
ATOM 3408 O O . LYS B 1 137 ? 48.568 9.751 -67.793 1.00 19.11 117 LYS B O 1
ATOM 3414 N N . LEU B 1 138 ? 48.576 8.158 -66.197 1.00 16.56 118 LEU B N 1
ATOM 3415 C CA . LEU B 1 138 ? 49.419 7.253 -66.971 1.00 19.46 118 LEU B CA 1
ATOM 3416 C C . LEU B 1 138 ? 48.706 6.880 -68.282 1.00 18.24 118 LEU B C 1
ATOM 3417 O O . LEU B 1 138 ? 49.316 6.904 -69.354 1.00 19.29 118 LEU B O 1
ATOM 3422 N N . TYR B 1 139 ? 47.410 6.589 -68.204 1.00 17.30 119 TYR B N 1
ATOM 3423 C CA . TYR B 1 139 ? 46.661 6.265 -69.403 1.00 17.40 119 TYR B CA 1
ATOM 3424 C C . TYR B 1 139 ? 46.559 7.452 -70.334 1.00 16.28 119 TYR B C 1
ATOM 3425 O O . TYR B 1 139 ? 46.759 7.324 -71.551 1.00 17.13 119 TYR B O 1
ATOM 3434 N N . ASN B 1 140 ? 46.239 8.607 -69.782 1.00 16.50 120 ASN B N 1
ATOM 3435 C CA . ASN B 1 140 ? 46.108 9.814 -70.585 1.00 19.08 120 ASN B CA 1
ATOM 3436 C C . ASN B 1 140 ? 47.413 10.165 -71.282 1.00 17.95 120 ASN B C 1
ATOM 3437 O O . ASN B 1 140 ? 47.419 10.543 -72.467 1.00 19.19 120 ASN B O 1
ATOM 3442 N N . ASP B 1 141 ? 48.531 10.031 -70.562 1.00 17.68 121 ASP B N 1
ATOM 3443 C CA . ASP B 1 141 ? 49.851 10.307 -71.163 1.00 17.21 121 ASP B CA 1
ATOM 3444 C C . ASP B 1 141 ? 50.179 9.352 -72.311 1.00 17.53 121 ASP B C 1
ATOM 3445 O O . ASP B 1 141 ? 50.939 9.707 -73.210 1.00 18.57 121 ASP B O 1
ATOM 3450 N N . ALA B 1 142 ? 49.629 8.146 -72.252 1.00 17.21 122 ALA B N 1
ATOM 3451 C CA . ALA B 1 142 ? 49.749 7.155 -73.331 1.00 19.84 122 ALA B CA 1
ATOM 3452 C C . ALA B 1 142 ? 48.733 7.381 -74.449 1.00 18.22 122 ALA B C 1
ATOM 3453 O O . ALA B 1 142 ? 48.739 6.634 -75.439 1.00 23.15 122 ALA B O 1
ATOM 3455 N N . GLY B 1 143 ? 47.898 8.411 -74.321 1.00 19.79 123 GLY B N 1
ATOM 3456 C CA . GLY B 1 143 ? 46.953 8.796 -75.378 1.00 20.78 123 GLY B CA 1
ATOM 3457 C C . GLY B 1 143 ? 45.561 8.244 -75.242 1.00 20.51 123 GLY B C 1
ATOM 3458 O O . GLY B 1 143 ? 44.776 8.313 -76.195 1.00 24.34 123 GLY B O 1
ATOM 3459 N N . ILE B 1 144 ? 45.252 7.690 -74.068 1.00 18.77 124 ILE B N 1
ATOM 3460 C CA . ILE B 1 144 ? 43.971 7.064 -73.841 1.00 17.76 124 ILE B CA 1
ATOM 3461 C C . ILE B 1 144 ? 43.097 7.993 -73.022 1.00 19.41 124 ILE B C 1
ATOM 3462 O O . ILE B 1 144 ? 43.498 8.439 -71.950 1.00 20.31 124 ILE B O 1
ATOM 3467 N N . SER B 1 145 ? 41.898 8.258 -73.527 1.00 18.42 125 SER B N 1
ATOM 3468 C CA A SER B 1 145 ? 40.943 9.121 -72.853 0.50 20.40 125 SER B CA 1
ATOM 3469 C CA B SER B 1 145 ? 40.969 9.128 -72.826 0.50 19.41 125 SER B CA 1
ATOM 3470 C C . SER B 1 145 ? 40.157 8.359 -71.789 1.00 16.58 125 SER B C 1
ATOM 3471 O O . SER B 1 145 ? 40.084 7.112 -71.802 1.00 16.50 125 SER B O 1
ATOM 3476 N N . ASN B 1 146 ? 39.559 9.112 -70.884 1.00 17.61 126 ASN B N 1
ATOM 3477 C CA . ASN B 1 146 ? 38.846 8.527 -69.751 1.00 18.06 126 ASN B CA 1
ATOM 3478 C C . ASN B 1 146 ? 37.646 7.671 -70.126 1.00 18.20 126 ASN B C 1
ATOM 3479 O O . ASN B 1 146 ? 37.256 6.797 -69.364 1.00 18.12 126 ASN B O 1
ATOM 3484 N N . ASP B 1 147 ? 37.092 7.899 -71.321 1.00 16.27 127 ASP B N 1
ATOM 3485 C CA . ASP B 1 147 ? 35.938 7.152 -71.762 1.00 17.29 127 ASP B CA 1
ATOM 3486 C C . ASP B 1 147 ? 36.277 5.690 -72.103 1.00 15.34 127 ASP B C 1
ATOM 3487 O O . ASP B 1 147 ? 35.400 4.919 -72.405 1.00 17.76 127 ASP B O 1
ATOM 3492 N N . ARG B 1 148 ? 37.562 5.336 -72.064 1.00 16.10 128 ARG B N 1
ATOM 3493 C CA . ARG B 1 148 ? 38.020 3.969 -72.295 1.00 15.96 128 ARG B CA 1
ATOM 3494 C C . ARG B 1 148 ? 38.460 3.229 -71.030 1.00 14.17 128 ARG B C 1
ATOM 3495 O O . ARG B 1 148 ? 38.835 2.067 -71.097 1.00 17.12 128 ARG B O 1
ATOM 3503 N N . ILE B 1 149 ? 38.381 3.894 -69.883 1.00 15.37 129 ILE B N 1
ATOM 3504 C CA . ILE B 1 149 ? 38.978 3.376 -68.654 1.00 16.09 129 ILE B CA 1
ATOM 3505 C C . ILE B 1 149 ? 37.922 3.297 -67.565 1.00 15.16 129 ILE B C 1
ATOM 3506 O O . ILE B 1 149 ? 37.092 4.200 -67.426 1.00 16.73 129 ILE B O 1
ATOM 3511 N N . LEU B 1 150 ? 37.952 2.206 -66.805 1.00 14.07 130 LEU B N 1
ATOM 3512 C CA . LEU B 1 150 ? 37.283 2.166 -65.500 1.00 13.95 130 LEU B CA 1
ATOM 3513 C C . LEU B 1 150 ? 38.344 1.918 -64.443 1.00 14.58 130 LEU B C 1
ATOM 3514 O O . LEU B 1 150 ? 39.114 0.967 -64.528 1.00 15.13 130 LEU B O 1
ATOM 3519 N N . ILE B 1 151 ? 38.377 2.802 -63.462 1.00 14.82 131 ILE B N 1
ATOM 3520 C CA . ILE B 1 151 ? 39.222 2.588 -62.296 1.00 13.72 131 ILE B CA 1
ATOM 3521 C C . ILE B 1 151 ? 38.453 1.715 -61.327 1.00 14.40 131 ILE B C 1
ATOM 3522 O O . ILE B 1 151 ? 37.342 2.061 -60.908 1.00 14.27 131 ILE B O 1
ATOM 3527 N N . LYS B 1 152 ? 39.020 0.548 -61.048 1.00 14.10 132 LYS B N 1
ATOM 3528 C CA . LYS B 1 152 ? 38.338 -0.490 -60.293 1.00 15.37 132 LYS B CA 1
ATOM 3529 C C . LYS B 1 152 ? 38.804 -0.424 -58.838 1.00 13.40 132 LYS B C 1
ATOM 3530 O O . LYS B 1 152 ? 39.984 -0.302 -58.556 1.00 14.04 132 LYS B O 1
ATOM 3536 N N . LEU B 1 153 ? 37.861 -0.477 -57.916 1.00 13.80 133 LEU B N 1
ATOM 3537 C CA . LEU B 1 153 ? 38.197 -0.366 -56.505 1.00 14.11 133 LEU B CA 1
ATOM 3538 C C . LEU B 1 153 ? 37.113 -1.007 -55.660 1.00 12.49 133 LEU B C 1
ATOM 3539 O O . LEU B 1 153 ? 35.957 -1.175 -56.092 1.00 15.58 133 LEU B O 1
ATOM 3544 N N . ALA B 1 154 ? 37.498 -1.356 -54.438 1.00 14.27 134 ALA B N 1
ATOM 3545 C CA . ALA B 1 154 ? 36.612 -2.084 -53.540 1.00 14.94 134 ALA B CA 1
ATOM 3546 C C . ALA B 1 154 ? 35.489 -1.192 -53.018 1.00 13.54 134 ALA B C 1
ATOM 3547 O O . ALA B 1 154 ? 35.705 -0.045 -52.655 1.00 13.13 134 ALA B O 1
ATOM 3549 N N . SER B 1 155 ? 34.294 -1.770 -52.969 1.00 13.88 135 SER B N 1
ATOM 3550 C CA A SER B 1 155 ? 33.106 -1.033 -52.537 0.50 13.41 135 SER B CA 1
ATOM 3551 C CA B SER B 1 155 ? 33.083 -1.117 -52.522 0.50 13.54 135 SER B CA 1
ATOM 3552 C C . SER B 1 155 ? 32.937 -1.046 -51.010 1.00 12.89 135 SER B C 1
ATOM 3553 O O . SER B 1 155 ? 31.859 -1.365 -50.461 1.00 14.79 135 SER B O 1
ATOM 3558 N N . THR B 1 156 ? 34.006 -0.664 -50.324 1.00 13.00 136 THR B N 1
ATOM 3559 C CA . THR B 1 156 ? 33.882 -0.271 -48.939 1.00 12.03 136 THR B CA 1
ATOM 3560 C C . THR B 1 156 ? 33.226 1.109 -48.932 1.00 13.97 136 THR B C 1
ATOM 3561 O O . THR B 1 156 ? 33.154 1.780 -49.963 1.00 13.63 136 THR B O 1
ATOM 3565 N N . TRP B 1 157 ? 32.785 1.576 -47.757 1.00 12.79 137 TRP B N 1
ATOM 3566 C CA . TRP B 1 157 ? 32.262 2.929 -47.687 1.00 13.15 137 TRP B CA 1
ATOM 3567 C C . TRP B 1 157 ? 33.264 3.924 -48.253 1.00 13.48 137 TRP B C 1
ATOM 3568 O O . TRP B 1 157 ? 32.913 4.832 -49.010 1.00 13.96 137 TRP B O 1
ATOM 3579 N N . GLN B 1 158 ? 34.529 3.732 -47.883 1.00 13.38 138 GLN B N 1
ATOM 3580 C CA . GLN B 1 158 ? 35.584 4.648 -48.281 1.00 14.20 138 GLN B CA 1
ATOM 3581 C C . GLN B 1 158 ? 35.803 4.633 -49.783 1.00 13.79 138 GLN B C 1
ATOM 3582 O O . GLN B 1 158 ? 36.042 5.686 -50.386 1.00 15.13 138 GLN B O 1
ATOM 3588 N N . GLY B 1 159 ? 35.675 3.456 -50.382 1.00 12.21 139 GLY B N 1
ATOM 3589 C CA . GLY B 1 159 ? 35.791 3.329 -51.852 1.00 13.03 139 GLY B CA 1
ATOM 3590 C C . GLY B 1 159 ? 34.635 3.934 -52.600 1.00 14.95 139 GLY B C 1
ATOM 3591 O O . GLY B 1 159 ? 34.822 4.572 -53.663 1.00 14.41 139 GLY B O 1
ATOM 3592 N N . ILE B 1 160 ? 33.439 3.748 -52.062 1.00 14.22 140 ILE B N 1
ATOM 3593 C CA . ILE B 1 160 ? 32.262 4.336 -52.681 1.00 13.54 140 ILE B CA 1
ATOM 3594 C C . ILE B 1 160 ? 32.359 5.864 -52.637 1.00 12.33 140 ILE B C 1
ATOM 3595 O O . ILE B 1 160 ? 32.059 6.527 -53.604 1.00 14.86 140 ILE B O 1
ATOM 3600 N N . ARG B 1 161 ? 32.802 6.414 -51.493 1.00 13.07 141 ARG B N 1
ATOM 3601 C CA . ARG B 1 161 ? 32.996 7.860 -51.379 1.00 14.04 141 ARG B CA 1
ATOM 3602 C C . ARG B 1 161 ? 34.074 8.345 -52.366 1.00 15.45 141 ARG B C 1
ATOM 3603 O O . ARG B 1 161 ? 33.945 9.406 -52.974 1.00 15.82 141 ARG B O 1
ATOM 3611 N N . ALA B 1 162 ? 35.143 7.581 -52.512 1.00 14.28 142 ALA B N 1
ATOM 3612 C CA . ALA B 1 162 ? 36.190 7.929 -53.492 1.00 14.36 142 ALA B CA 1
ATOM 3613 C C . ALA B 1 162 ? 35.607 7.970 -54.896 1.00 15.07 142 ALA B C 1
ATOM 3614 O O . ALA B 1 162 ? 35.804 8.929 -55.620 1.00 14.49 142 ALA B O 1
ATOM 3616 N N . ALA B 1 163 ? 34.844 6.932 -55.233 1.00 13.80 143 ALA B N 1
ATOM 3617 C CA . ALA B 1 163 ? 34.226 6.854 -56.567 1.00 13.65 143 ALA B CA 1
ATOM 3618 C C . ALA B 1 163 ? 33.263 7.996 -56.825 1.00 14.22 143 ALA B C 1
ATOM 3619 O O . ALA B 1 163 ? 33.229 8.546 -57.925 1.00 14.74 143 ALA B O 1
ATOM 3621 N N . GLU B 1 164 ? 32.461 8.345 -55.819 1.00 13.68 144 GLU B N 1
ATOM 3622 C CA . GLU B 1 164 ? 31.515 9.440 -55.961 1.00 15.29 144 GLU B CA 1
ATOM 3623 C C . GLU B 1 164 ? 32.234 10.711 -56.411 1.00 14.80 144 GLU B C 1
ATOM 3624 O O . GLU B 1 164 ? 31.776 11.410 -57.312 1.00 16.38 144 GLU B O 1
ATOM 3630 N N . GLN B 1 165 ? 33.397 10.966 -55.808 1.00 14.62 145 GLN B N 1
ATOM 3631 C CA . GLN B 1 165 ? 34.169 12.155 -56.107 1.00 14.75 145 GLN B CA 1
ATOM 3632 C C . GLN B 1 165 ? 34.831 12.017 -57.470 1.00 15.15 145 GLN B C 1
ATOM 3633 O O . GLN B 1 165 ? 34.836 12.942 -58.282 1.00 15.38 145 GLN B O 1
ATOM 3639 N N . LEU B 1 166 ? 35.397 10.850 -57.715 1.00 12.14 146 LEU B N 1
ATOM 3640 C CA . LEU B 1 166 ? 36.074 10.614 -59.000 1.00 13.29 146 LEU B CA 1
ATOM 3641 C C . LEU B 1 166 ? 35.115 10.834 -60.182 1.00 13.05 146 LEU B C 1
ATOM 3642 O O . LEU B 1 166 ? 35.482 11.454 -61.185 1.00 14.66 146 LEU B O 1
ATOM 3647 N N . GLU B 1 167 ? 33.875 10.368 -60.045 1.00 12.66 147 GLU B N 1
ATOM 3648 C CA . GLU B 1 167 ? 32.888 10.528 -61.127 1.00 15.09 147 GLU B CA 1
ATOM 3649 C C . GLU B 1 167 ? 32.604 12.009 -61.384 1.00 16.13 147 GLU B C 1
ATOM 3650 O O . GLU B 1 167 ? 32.465 12.431 -62.532 1.00 17.59 147 GLU B O 1
ATOM 3656 N N . LYS B 1 168 ? 32.583 12.802 -60.319 1.00 14.61 148 LYS B N 1
ATOM 3657 C CA . LYS B 1 168 ? 32.379 14.249 -60.455 1.00 17.16 148 LYS B CA 1
ATOM 3658 C C . LYS B 1 168 ? 33.508 14.926 -61.218 1.00 15.94 148 LYS B C 1
ATOM 3659 O O . LYS B 1 168 ? 33.295 15.979 -61.840 1.00 23.73 148 LYS B O 1
ATOM 3665 N N . GLU B 1 169 ? 34.694 14.314 -61.171 1.00 16.64 149 GLU B N 1
ATOM 3666 C CA . GLU B 1 169 ? 35.871 14.805 -61.874 1.00 19.21 149 GLU B CA 1
ATOM 3667 C C . GLU B 1 169 ? 36.121 14.099 -63.206 1.00 19.36 149 GLU B C 1
ATOM 3668 O O . GLU B 1 169 ? 37.179 14.232 -63.782 1.00 21.90 149 GLU B O 1
ATOM 3674 N N . GLY B 1 170 ? 35.126 13.372 -63.691 1.00 17.27 150 GLY B N 1
ATOM 3675 C CA . GLY B 1 170 ? 35.188 12.769 -65.030 1.00 18.44 150 GLY B CA 1
ATOM 3676 C C . GLY B 1 170 ? 35.951 11.469 -65.127 1.00 16.44 150 GLY B C 1
ATOM 3677 O O . GLY B 1 170 ? 36.350 11.047 -66.218 1.00 18.80 150 GLY B O 1
ATOM 3678 N N . ILE B 1 171 ? 36.167 10.827 -63.983 1.00 15.35 151 ILE B N 1
ATOM 3679 C CA . ILE B 1 171 ? 36.838 9.519 -63.922 1.00 15.34 151 ILE B CA 1
ATOM 3680 C C . ILE B 1 171 ? 35.796 8.480 -63.592 1.00 15.42 151 ILE B C 1
ATOM 3681 O O . ILE B 1 171 ? 35.169 8.507 -62.530 1.00 16.75 151 ILE B O 1
ATOM 3686 N N . ASN B 1 172 ? 35.614 7.550 -64.518 1.00 14.37 152 ASN B N 1
ATOM 3687 C CA . ASN B 1 172 ? 34.588 6.522 -64.388 1.00 14.55 152 ASN B CA 1
ATOM 3688 C C . ASN B 1 172 ? 35.168 5.330 -63.662 1.00 14.10 152 ASN B C 1
ATOM 3689 O O . ASN B 1 172 ? 36.315 4.923 -63.917 1.00 15.14 152 ASN B O 1
ATOM 3694 N N . CYS B 1 173 ? 34.379 4.799 -62.735 1.00 14.42 153 CYS B N 1
ATOM 3695 C CA . CYS B 1 173 ? 34.817 3.742 -61.850 1.00 13.78 153 CYS B CA 1
ATOM 3696 C C . CYS B 1 173 ? 33.995 2.447 -61.995 1.00 13.06 153 CYS B C 1
ATOM 3697 O O . CYS B 1 173 ? 32.822 2.429 -62.439 1.00 15.30 153 CYS B O 1
ATOM 3700 N N . ASN B 1 174 ? 34.641 1.377 -61.570 1.00 14.12 154 ASN B N 1
ATOM 3701 C CA . ASN B 1 174 ? 34.102 0.049 -61.460 1.00 13.60 154 ASN B CA 1
ATOM 3702 C C . ASN B 1 174 ? 34.190 -0.326 -59.983 1.00 12.31 154 ASN B C 1
ATOM 3703 O O . ASN B 1 174 ? 35.263 -0.604 -59.474 1.00 13.58 154 ASN B O 1
ATOM 3708 N N . LEU B 1 175 ? 33.049 -0.233 -59.299 1.00 13.48 155 LEU B N 1
ATOM 3709 C CA A LEU B 1 175 ? 32.973 -0.576 -57.891 0.50 13.85 155 LEU B CA 1
ATOM 3710 C CA B LEU B 1 175 ? 32.986 -0.568 -57.885 0.50 14.34 155 LEU B CA 1
ATOM 3711 C C . LEU B 1 175 ? 32.764 -2.070 -57.770 1.00 13.77 155 LEU B C 1
ATOM 3712 O O . LEU B 1 175 ? 31.773 -2.616 -58.279 1.00 15.56 155 LEU B O 1
ATOM 3721 N N . THR B 1 176 ? 33.695 -2.714 -57.089 1.00 13.63 156 THR B N 1
ATOM 3722 C CA . THR B 1 176 ? 33.730 -4.152 -57.057 1.00 14.14 156 THR B CA 1
ATOM 3723 C C . THR B 1 176 ? 33.741 -4.699 -55.628 1.00 13.46 156 THR B C 1
ATOM 3724 O O . THR B 1 176 ? 33.604 -3.947 -54.681 1.00 14.10 156 THR B O 1
ATOM 3728 N N . LEU B 1 177 ? 33.868 -6.013 -55.502 1.00 16.42 157 LEU B N 1
ATOM 3729 C CA . LEU B 1 177 ? 33.808 -6.672 -54.185 1.00 17.29 157 LEU B CA 1
ATOM 3730 C C . LEU B 1 177 ? 32.508 -6.304 -53.486 1.00 17.25 157 LEU B C 1
ATOM 3731 O O . LEU B 1 177 ? 32.446 -6.012 -52.305 1.00 17.09 157 LEU B O 1
ATOM 3736 N N . LEU B 1 178 ? 31.455 -6.381 -54.268 1.00 18.33 158 LEU B N 1
ATOM 3737 C CA . LEU B 1 178 ? 30.126 -6.007 -53.854 1.00 17.02 158 LEU B CA 1
ATOM 3738 C C . LEU B 1 178 ? 29.337 -7.283 -53.516 1.00 15.48 158 LEU B C 1
ATOM 3739 O O . LEU B 1 178 ? 29.020 -8.088 -54.381 1.00 16.08 158 LEU B O 1
ATOM 3744 N N . PHE B 1 179 ? 29.057 -7.441 -52.215 1.00 15.02 159 PHE B N 1
ATOM 3745 C CA . PHE B 1 179 ? 28.435 -8.614 -51.640 1.00 13.98 159 PHE B CA 1
ATOM 3746 C C . PHE B 1 179 ? 27.087 -8.379 -50.967 1.00 16.47 159 PHE B C 1
ATOM 3747 O O . PHE B 1 179 ? 26.228 -9.225 -51.038 1.00 21.82 159 PHE B O 1
ATOM 3755 N N . SER B 1 180 ? 26.931 -7.235 -50.294 1.00 15.26 160 SER B N 1
ATOM 3756 C CA . SER B 1 180 ? 25.728 -6.929 -49.576 1.00 15.29 160 SER B CA 1
ATOM 3757 C C . SER B 1 180 ? 24.848 -5.967 -50.355 1.00 13.55 160 SER B C 1
ATOM 3758 O O . SER B 1 180 ? 25.316 -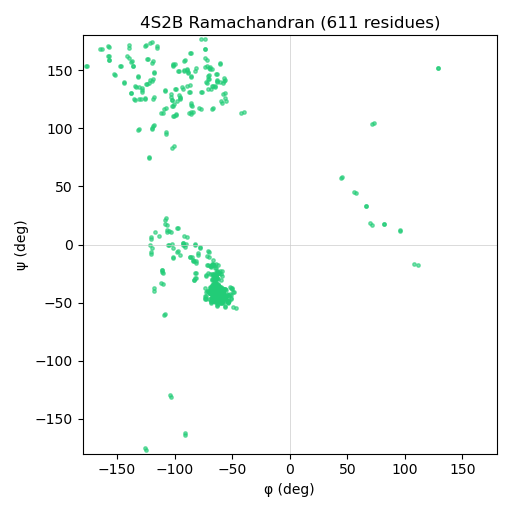5.178 -51.184 1.00 15.35 160 SER B O 1
ATOM 3761 N N . PHE B 1 181 ? 23.559 -6.019 -50.050 1.00 16.69 161 PHE B N 1
ATOM 3762 C CA . PHE B 1 181 ? 22.656 -5.075 -50.651 1.00 17.49 161 PHE B CA 1
ATOM 3763 C C . PHE B 1 181 ? 22.999 -3.638 -50.255 1.00 15.06 161 PHE B C 1
ATOM 3764 O O . PHE B 1 181 ? 22.885 -2.708 -51.061 1.00 17.43 161 PHE B O 1
ATOM 3772 N N . ALA B 1 182 ? 23.468 -3.455 -49.028 1.00 15.56 162 ALA B N 1
ATOM 3773 C CA . ALA B 1 182 ? 23.889 -2.123 -48.581 1.00 16.60 162 ALA B CA 1
ATOM 3774 C C . ALA B 1 182 ? 24.939 -1.558 -49.523 1.00 14.25 162 ALA B C 1
ATOM 3775 O O . ALA B 1 182 ? 24.920 -0.382 -49.857 1.00 14.89 162 ALA B O 1
ATOM 3777 N N . GLN B 1 183 ? 25.892 -2.400 -49.894 1.00 14.59 163 GLN B N 1
ATOM 3778 C CA . GLN B 1 183 ? 26.901 -1.987 -50.866 1.00 13.44 163 GLN B CA 1
ATOM 3779 C C . GLN B 1 183 ? 26.262 -1.592 -52.197 1.00 13.72 163 GLN B C 1
ATOM 3780 O O . GLN B 1 183 ? 26.586 -0.535 -52.758 1.00 14.71 163 GLN B O 1
ATOM 3786 N N . ALA B 1 184 ? 25.358 -2.435 -52.691 1.00 14.80 164 ALA B N 1
ATOM 3787 C CA . ALA B 1 184 ? 24.691 -2.149 -53.977 1.00 15.18 164 ALA B CA 1
ATOM 3788 C C . ALA B 1 184 ? 23.954 -0.804 -53.932 1.00 15.42 164 ALA B C 1
ATOM 3789 O O . ALA B 1 184 ? 24.067 0.035 -54.833 1.00 15.34 164 ALA B O 1
ATOM 3791 N N . ARG B 1 185 ? 23.208 -0.590 -52.856 1.00 14.48 165 ARG B N 1
ATOM 3792 C CA . ARG B 1 185 ? 22.450 0.634 -52.721 1.00 14.68 165 ARG B CA 1
ATOM 3793 C C . ARG B 1 185 ? 23.377 1.840 -52.651 1.00 14.93 165 ARG B C 1
ATOM 3794 O O . ARG B 1 185 ? 23.145 2.846 -53.332 1.00 14.63 165 ARG B O 1
ATOM 3802 N N . ALA B 1 186 ? 24.420 1.757 -51.819 1.00 13.30 166 ALA B N 1
ATOM 3803 C CA . ALA B 1 186 ? 25.330 2.885 -51.687 1.00 14.38 166 ALA B CA 1
ATOM 3804 C C . ALA B 1 186 ? 26.061 3.239 -52.990 1.00 13.41 166 ALA B C 1
ATOM 3805 O O . ALA B 1 186 ? 26.255 4.416 -53.302 1.00 13.81 166 ALA B O 1
ATOM 3807 N N . CYS B 1 187 ? 26.403 2.215 -53.760 1.00 13.13 167 CYS B N 1
ATOM 3808 C CA . CYS B 1 187 ? 27.046 2.437 -55.051 1.00 14.46 167 CYS B CA 1
ATOM 3809 C C . CYS B 1 187 ? 26.123 3.165 -56.017 1.00 14.38 167 CYS B C 1
ATOM 3810 O O . CYS B 1 187 ? 26.541 4.110 -56.698 1.00 15.07 167 CYS B O 1
ATOM 3813 N N . ALA B 1 188 ? 24.860 2.746 -56.067 1.00 14.86 168 ALA B N 1
ATOM 3814 C CA . ALA B 1 188 ? 23.878 3.413 -56.945 1.00 14.61 168 ALA B CA 1
ATOM 3815 C C . ALA B 1 188 ? 23.725 4.883 -56.543 1.00 14.19 168 ALA B C 1
ATOM 3816 O O . ALA B 1 188 ? 23.688 5.780 -57.372 1.00 16.05 168 ALA B O 1
ATOM 3818 N N . GLU B 1 189 ? 23.636 5.105 -55.229 1.00 13.95 169 GLU B N 1
ATOM 3819 C CA . GLU B 1 189 ? 23.393 6.426 -54.698 1.00 14.48 169 GLU B CA 1
ATOM 3820 C C . GLU B 1 189 ? 24.573 7.369 -54.931 1.00 14.48 169 GLU B C 1
ATOM 3821 O O . GLU B 1 189 ? 24.385 8.584 -55.034 1.00 18.31 169 GLU B O 1
ATOM 3827 N N . ALA B 1 190 ? 25.774 6.788 -55.067 1.00 15.45 170 ALA B N 1
ATOM 3828 C CA . ALA B 1 190 ? 26.993 7.515 -55.376 1.00 15.72 170 ALA B CA 1
ATOM 3829 C C . ALA B 1 190 ? 27.141 7.861 -56.858 1.00 16.17 170 ALA B C 1
ATOM 3830 O O . ALA B 1 190 ? 28.051 8.602 -57.240 1.00 16.76 170 ALA B O 1
ATOM 3832 N N . GLY B 1 191 ? 26.243 7.332 -57.682 1.00 15.83 171 GLY B N 1
ATOM 3833 C CA . GLY B 1 191 ? 26.285 7.601 -59.113 1.00 15.66 171 GLY B CA 1
ATOM 3834 C C . GLY B 1 191 ? 27.497 7.041 -59.840 1.00 16.81 171 GLY B C 1
ATOM 3835 O O . GLY B 1 191 ? 27.959 7.605 -60.836 1.00 17.69 171 GLY B O 1
ATOM 3836 N N . VAL B 1 192 ? 27.984 5.902 -59.376 1.00 15.32 172 VAL B N 1
ATOM 3837 C CA . VAL B 1 192 ? 29.163 5.299 -59.985 1.00 15.38 172 VAL B CA 1
ATOM 3838 C C . VAL B 1 192 ? 28.837 4.787 -61.383 1.00 15.75 172 VAL B C 1
ATOM 3839 O O . VAL B 1 192 ? 27.696 4.438 -61.693 1.00 15.77 172 VAL B O 1
ATOM 3843 N N . PHE B 1 193 ? 29.843 4.768 -62.249 1.00 15.13 173 PHE B N 1
ATOM 3844 C CA . PHE B 1 193 ? 29.579 4.367 -63.617 1.00 14.86 173 PHE B CA 1
ATOM 3845 C C . PHE B 1 193 ? 29.124 2.915 -63.713 1.00 13.95 173 PHE B C 1
ATOM 3846 O O . PHE B 1 193 ? 28.211 2.567 -64.481 1.00 15.08 173 PHE B O 1
ATOM 3854 N N . LEU B 1 194 ? 29.778 2.065 -62.945 1.00 14.47 174 LEU B N 1
ATOM 3855 C CA . LEU B 1 194 ? 29.577 0.637 -63.069 1.00 13.29 174 LEU B CA 1
ATOM 3856 C C . LEU B 1 194 ? 29.844 -0.055 -61.749 1.00 13.40 174 LEU B C 1
ATOM 3857 O O . LEU B 1 194 ? 30.745 0.341 -61.010 1.00 13.94 174 LEU B O 1
ATOM 3862 N N . ILE B 1 195 ? 29.081 -1.119 -61.501 1.00 12.87 175 ILE B N 1
ATOM 3863 C CA . ILE B 1 195 ? 29.377 -2.037 -60.418 1.00 14.35 175 ILE B CA 1
ATOM 3864 C C . ILE B 1 195 ? 29.656 -3.423 -60.961 1.00 14.93 175 ILE B C 1
ATOM 3865 O O . ILE B 1 195 ? 29.076 -3.818 -61.987 1.00 14.66 175 ILE B O 1
ATOM 3870 N N . SER B 1 196 ? 30.538 -4.152 -60.273 1.00 13.71 176 SER B N 1
ATOM 3871 C CA . SER B 1 196 ? 30.785 -5.527 -60.602 1.00 15.10 176 SER B CA 1
ATOM 3872 C C . SER B 1 196 ? 30.508 -6.444 -59.410 1.00 16.31 176 SER B C 1
ATOM 3873 O O . SER B 1 196 ? 31.437 -6.930 -58.749 1.00 21.27 176 SER B O 1
ATOM 3876 N N . PRO B 1 197 ? 29.216 -6.648 -59.116 1.00 15.36 177 PRO B N 1
ATOM 3877 C CA . PRO B 1 197 ? 28.846 -7.497 -57.984 1.00 15.92 177 PRO B CA 1
ATOM 3878 C C . PRO B 1 197 ? 29.150 -8.950 -58.268 1.00 16.11 177 PRO B C 1
ATOM 3879 O O . PRO B 1 197 ? 29.053 -9.412 -59.401 1.00 16.99 177 PRO B O 1
ATOM 3883 N N . TYR B 1 198 ? 29.533 -9.665 -57.219 1.00 15.12 178 TYR B N 1
ATOM 3884 C CA . TYR B 1 198 ? 29.985 -11.038 -57.366 1.00 16.86 178 TYR B CA 1
ATOM 3885 C C . TYR B 1 198 ? 28.884 -12.071 -57.307 1.00 18.83 178 TYR B C 1
ATOM 3886 O O . TYR B 1 198 ? 27.910 -11.937 -56.576 1.00 17.64 178 TYR B O 1
ATOM 3895 N N . VAL B 1 199 ? 29.105 -13.137 -58.062 1.00 17.85 179 VAL B N 1
ATOM 3896 C CA . VAL B 1 199 ? 28.296 -14.340 -57.997 1.00 17.80 179 VAL B CA 1
ATOM 3897 C C . VAL B 1 199 ? 29.078 -15.491 -57.333 1.00 17.44 179 VAL B C 1
ATOM 3898 O O . VAL B 1 199 ? 28.686 -16.012 -56.293 1.00 17.50 179 VAL B O 1
ATOM 3902 N N . GLY B 1 200 ? 30.196 -15.850 -57.940 1.00 18.58 180 GLY B N 1
ATOM 3903 C CA . GLY B 1 200 ? 30.946 -17.045 -57.602 1.00 19.46 180 GLY B CA 1
ATOM 3904 C C . GLY B 1 200 ? 31.487 -17.085 -56.180 1.00 16.77 180 GLY B C 1
ATOM 3905 O O . GLY B 1 200 ? 31.376 -18.092 -55.505 1.00 19.50 180 GLY B O 1
ATOM 3906 N N . ARG B 1 201 ? 32.011 -15.963 -55.716 1.00 17.49 181 ARG B N 1
ATOM 3907 C CA . ARG B 1 201 ? 32.513 -15.922 -54.334 1.00 18.54 181 ARG B CA 1
ATOM 3908 C C . ARG B 1 201 ? 31.426 -16.067 -53.303 1.00 17.60 181 ARG B C 1
ATOM 3909 O O . ARG B 1 201 ? 31.688 -16.544 -52.201 1.00 18.98 181 ARG B O 1
ATOM 3917 N N . ILE B 1 202 ? 30.214 -15.669 -53.648 1.00 16.53 182 ILE B N 1
ATOM 3918 C CA . ILE B 1 202 ? 29.071 -15.882 -52.766 1.00 17.39 182 ILE B CA 1
ATOM 3919 C C . ILE B 1 202 ? 28.777 -17.389 -52.688 1.00 18.49 182 ILE B C 1
ATOM 3920 O O . ILE B 1 202 ? 28.634 -17.923 -51.607 1.00 19.44 182 ILE B O 1
ATOM 3925 N N . LEU B 1 203 ? 28.674 -18.055 -53.839 1.00 19.16 183 LEU B N 1
ATOM 3926 C CA . LEU B 1 203 ? 28.564 -19.505 -53.857 1.00 18.70 183 LEU B CA 1
ATOM 3927 C C . LEU B 1 203 ? 29.690 -20.141 -53.003 1.00 20.47 183 LEU B C 1
ATOM 3928 O O . LEU B 1 203 ? 29.414 -21.041 -52.204 1.00 24.89 183 LEU B O 1
ATOM 3933 N N . ASP B 1 204 ? 30.929 -19.687 -53.183 1.00 19.39 184 ASP B N 1
ATOM 3934 C CA . ASP B 1 204 ? 32.055 -20.236 -52.421 1.00 20.53 184 ASP B CA 1
ATOM 3935 C C . ASP B 1 204 ? 31.756 -20.194 -50.919 1.00 21.80 184 ASP B C 1
ATOM 3936 O O . ASP B 1 204 ? 31.929 -21.177 -50.207 1.00 21.92 184 ASP B O 1
ATOM 3941 N N . TRP B 1 205 ? 31.305 -19.043 -50.441 1.00 18.57 185 TRP B N 1
ATOM 3942 C CA . TRP B 1 205 ? 31.035 -18.890 -49.023 1.00 19.28 185 TRP B CA 1
ATOM 3943 C C . TRP B 1 205 ? 29.951 -19.854 -48.555 1.00 17.94 185 TRP B C 1
ATOM 3944 O O . TRP B 1 205 ? 30.079 -20.476 -47.482 1.00 22.07 185 TRP B O 1
ATOM 3955 N N . TYR B 1 206 ? 28.864 -19.939 -49.311 1.00 20.94 186 TYR B N 1
ATOM 3956 C CA . TYR B 1 206 ? 27.743 -20.783 -48.908 1.00 22.45 186 TYR B CA 1
ATOM 3957 C C . TYR B 1 206 ? 28.144 -22.248 -48.882 1.00 23.87 186 TYR B C 1
ATOM 3958 O O . TYR B 1 206 ? 27.755 -22.990 -47.972 1.00 26.95 186 TYR B O 1
ATOM 3967 N N . LYS B 1 207 ? 28.975 -22.657 -49.837 1.00 23.52 187 LYS B N 1
ATOM 3968 C CA . LYS B 1 207 ? 29.443 -24.047 -49.830 1.00 26.68 187 LYS B CA 1
ATOM 3969 C C . LYS B 1 207 ? 30.312 -24.317 -48.602 1.00 27.27 187 LYS B C 1
ATOM 3970 O O . LYS B 1 207 ? 30.298 -25.416 -48.074 1.00 33.67 187 LYS B O 1
ATOM 3976 N N . ALA B 1 208 ? 31.075 -23.315 -48.173 1.00 28.12 188 ALA B N 1
ATOM 3977 C CA . ALA B 1 208 ? 32.015 -23.479 -47.065 1.00 27.58 188 ALA B CA 1
ATOM 3978 C C . ALA B 1 208 ? 31.343 -23.349 -45.710 1.00 28.71 188 ALA B C 1
ATOM 3979 O O . ALA B 1 208 ? 31.842 -23.885 -44.727 1.00 37.59 188 ALA B O 1
ATOM 3981 N N . ASN B 1 209 ? 30.215 -22.646 -45.654 1.00 26.08 189 ASN B N 1
ATOM 3982 C CA . ASN B 1 209 ? 29.606 -22.273 -44.371 1.00 30.78 189 ASN B CA 1
ATOM 3983 C C . ASN B 1 209 ? 28.196 -22.784 -44.127 1.00 32.62 189 ASN B C 1
ATOM 3984 O O . ASN B 1 209 ? 27.574 -22.436 -43.117 1.00 35.79 189 ASN B O 1
ATOM 3989 N N . THR B 1 210 ? 27.697 -23.622 -45.034 1.00 34.92 190 THR B N 1
ATOM 3990 C CA . THR B 1 210 ? 26.406 -24.286 -44.857 1.00 37.36 190 THR B CA 1
ATOM 3991 C C . THR B 1 210 ? 26.540 -25.724 -45.355 1.00 36.24 190 THR B C 1
ATOM 3992 O O . THR B 1 210 ? 27.554 -26.084 -45.967 1.00 33.11 190 THR B O 1
ATOM 3996 N N . ASP B 1 211 ? 25.516 -26.538 -45.118 1.00 38.16 191 ASP B N 1
ATOM 3997 C CA . ASP B 1 211 ? 25.544 -27.951 -45.512 1.00 45.02 191 ASP B CA 1
ATOM 3998 C C . ASP B 1 211 ? 25.142 -28.179 -46.972 1.00 46.56 191 ASP B C 1
ATOM 3999 O O . ASP B 1 211 ? 25.340 -29.272 -47.517 1.00 46.21 191 ASP B O 1
ATOM 4004 N N . LYS B 1 212 ? 24.565 -27.154 -47.599 1.00 44.96 192 LYS B N 1
ATOM 4005 C CA . LYS B 1 212 ? 24.137 -27.249 -48.984 1.00 40.12 192 LYS B CA 1
ATOM 4006 C C . LYS B 1 212 ? 25.321 -26.919 -49.874 1.00 40.21 192 LYS B C 1
ATOM 4007 O O . LYS B 1 212 ? 25.812 -25.790 -49.872 1.00 42.75 192 LYS B O 1
ATOM 4013 N N . LYS B 1 213 ? 25.806 -27.916 -50.606 1.00 42.21 193 LYS B N 1
ATOM 4014 C CA . LYS B 1 213 ? 26.989 -27.728 -51.442 1.00 48.69 193 LYS B CA 1
ATOM 4015 C C . LYS B 1 213 ? 26.662 -27.921 -52.929 1.00 46.96 193 LYS B C 1
ATOM 4016 O O . LYS B 1 213 ? 27.548 -27.935 -53.779 1.00 57.88 193 LYS B O 1
ATOM 4022 N N . GLU B 1 214 ? 25.364 -28.002 -53.228 1.00 51.18 194 GLU B N 1
ATOM 4023 C CA . GLU B 1 214 ? 24.854 -28.156 -54.594 1.00 50.21 194 GLU B CA 1
ATOM 4024 C C . GLU B 1 214 ? 23.709 -27.184 -54.743 1.00 36.65 194 GLU B C 1
ATOM 4025 O O . GLU B 1 214 ? 22.794 -27.216 -53.931 1.00 45.13 194 GLU B O 1
ATOM 4031 N N . TYR B 1 215 ? 23.774 -26.303 -55.745 1.00 33.35 195 TYR B N 1
ATOM 4032 C CA . TYR B 1 215 ? 22.699 -25.329 -56.002 1.00 32.99 195 TYR B CA 1
ATOM 4033 C C . TYR B 1 215 ? 22.255 -25.371 -57.456 1.00 32.77 195 TYR B C 1
ATOM 4034 O O . TYR B 1 215 ? 23.084 -25.341 -58.371 1.00 35.54 195 TYR B O 1
ATOM 4043 N N . ALA B 1 216 ? 20.944 -25.438 -57.671 1.00 30.12 196 ALA B N 1
ATOM 4044 C CA . ALA B 1 216 ? 20.384 -25.169 -58.995 1.00 31.25 196 ALA B CA 1
ATOM 4045 C C . ALA B 1 216 ? 20.698 -23.715 -59.333 1.00 29.26 196 ALA B C 1
ATOM 4046 O O . ALA B 1 216 ? 20.760 -22.868 -58.433 1.00 30.50 196 ALA B O 1
ATOM 4048 N N . PRO B 1 217 ? 20.917 -23.416 -60.625 1.00 29.08 197 PRO B N 1
ATOM 4049 C CA . PRO B 1 217 ? 21.372 -22.078 -60.979 1.00 27.67 197 PRO B CA 1
ATOM 4050 C C . PRO B 1 217 ? 20.505 -20.949 -60.398 1.00 26.33 197 PRO B C 1
ATOM 4051 O O . PRO B 1 217 ? 21.034 -19.962 -59.905 1.00 24.33 197 PRO B O 1
ATOM 4055 N N . ALA B 1 218 ? 19.182 -21.108 -60.451 1.00 28.79 198 ALA B N 1
ATOM 4056 C CA . ALA B 1 218 ? 18.290 -20.066 -59.941 1.00 29.61 198 ALA B CA 1
ATOM 4057 C C . ALA B 1 218 ? 18.344 -19.902 -58.422 1.00 28.73 198 ALA B C 1
ATOM 4058 O O . ALA B 1 218 ? 17.912 -18.876 -57.895 1.00 27.16 198 ALA B O 1
ATOM 4060 N N . GLU B 1 219 ? 18.851 -20.912 -57.721 1.00 25.65 199 GLU B N 1
ATOM 4061 C CA . GLU B 1 219 ? 18.986 -20.848 -56.272 1.00 23.51 199 GLU B CA 1
ATOM 4062 C C . GLU B 1 219 ? 20.407 -20.544 -55.808 1.00 21.08 199 GLU B C 1
ATOM 4063 O O . GLU B 1 219 ? 20.662 -20.429 -54.610 1.00 27.17 199 GLU B O 1
ATOM 4069 N N . ASP B 1 220 ? 21.332 -20.432 -56.755 1.00 22.38 200 ASP B N 1
ATOM 4070 C CA . ASP B 1 220 ? 22.704 -20.044 -56.452 1.00 20.02 200 ASP B CA 1
ATOM 4071 C C . ASP B 1 220 ? 22.652 -18.668 -55.777 1.00 19.06 200 ASP B C 1
ATOM 4072 O O . ASP B 1 220 ? 22.082 -17.741 -56.321 1.00 21.09 200 ASP B O 1
ATOM 4077 N N . PRO B 1 221 ? 23.181 -18.556 -54.544 1.00 21.43 201 PRO B N 1
ATOM 4078 C CA . PRO B 1 221 ? 22.988 -17.303 -53.812 1.00 20.12 201 PRO B CA 1
ATOM 4079 C C . PRO B 1 221 ? 23.656 -16.107 -54.462 1.00 18.64 201 PRO B C 1
ATOM 4080 O O . PRO B 1 221 ? 23.224 -14.966 -54.265 1.00 18.64 201 PRO B O 1
ATOM 4084 N N . GLY B 1 222 ? 24.719 -16.350 -55.232 1.00 19.95 202 GLY B N 1
ATOM 4085 C CA . GLY B 1 222 ? 25.322 -15.266 -55.991 1.00 17.69 202 GLY B CA 1
ATOM 4086 C C . GLY B 1 222 ? 24.418 -14.786 -57.134 1.00 17.13 202 GLY B C 1
ATOM 4087 O O . GLY B 1 222 ? 24.318 -13.576 -57.412 1.00 17.23 202 GLY B O 1
ATOM 4088 N N . VAL B 1 223 ? 23.791 -15.735 -57.825 1.00 18.48 203 VAL B N 1
ATOM 4089 C CA . VAL B 1 223 ? 22.805 -15.414 -58.861 1.00 20.41 203 VAL B CA 1
ATOM 4090 C C . VAL B 1 223 ? 21.652 -14.618 -58.263 1.00 18.54 203 VAL B C 1
ATOM 4091 O O . VAL B 1 223 ? 21.255 -13.594 -58.799 1.00 19.79 203 VAL B O 1
ATOM 4095 N N . VAL B 1 224 ? 21.158 -15.062 -57.115 1.00 18.84 204 VAL B N 1
ATOM 4096 C CA . VAL B 1 224 ? 20.089 -14.348 -56.451 1.00 19.35 204 VAL B CA 1
ATOM 4097 C C . VAL B 1 224 ? 20.543 -12.905 -56.111 1.00 17.08 204 VAL B C 1
ATOM 4098 O O . VAL B 1 224 ? 19.801 -11.936 -56.350 1.00 18.98 204 VAL B O 1
ATOM 4102 N N . SER B 1 225 ? 21.754 -12.764 -55.563 1.00 16.55 205 SER B N 1
ATOM 4103 C CA . SER B 1 225 ? 22.266 -11.452 -55.183 1.00 17.21 205 SER B CA 1
ATOM 4104 C C . SER B 1 225 ? 22.267 -10.480 -56.365 1.00 17.13 205 SER B C 1
ATOM 4105 O O . SER B 1 225 ? 21.725 -9.373 -56.275 1.00 17.41 205 SER B O 1
ATOM 4108 N N . VAL B 1 226 ? 22.877 -10.900 -57.472 1.00 16.29 206 VAL B N 1
ATOM 4109 C CA . VAL B 1 226 ? 23.015 -10.018 -58.616 1.00 17.89 206 VAL B CA 1
ATOM 4110 C C . VAL B 1 226 ? 21.659 -9.767 -59.263 1.00 17.89 206 VAL B C 1
ATOM 4111 O O . VAL B 1 226 ? 21.384 -8.654 -59.700 1.00 17.72 206 VAL B O 1
ATOM 4115 N N . SER B 1 227 ? 20.811 -10.783 -59.277 1.00 16.58 207 SER B N 1
ATOM 4116 C CA . SER B 1 227 ? 19.439 -10.608 -59.826 1.00 17.93 207 SER B CA 1
ATOM 4117 C C . SER B 1 227 ? 18.658 -9.533 -59.058 1.00 18.90 207 SER B C 1
ATOM 4118 O O . SER B 1 227 ? 17.982 -8.691 -59.648 1.00 21.10 207 SER B O 1
ATOM 4121 N N . GLU B 1 228 ? 18.767 -9.574 -57.734 1.00 16.61 208 GLU B N 1
ATOM 4122 C CA . GLU B 1 228 ? 18.105 -8.612 -56.871 1.00 17.96 208 GLU B CA 1
ATOM 4123 C C . GLU B 1 228 ? 18.661 -7.207 -57.061 1.00 17.43 208 GLU B C 1
ATOM 4124 O O . GLU B 1 228 ? 17.926 -6.232 -57.063 1.00 16.82 208 GLU B O 1
ATOM 4130 N N . ILE B 1 229 ? 19.984 -7.119 -57.228 1.00 16.56 209 ILE B N 1
ATOM 4131 C CA . ILE B 1 229 ? 20.630 -5.836 -57.471 1.00 14.69 209 ILE B CA 1
ATOM 4132 C C . ILE B 1 229 ? 20.144 -5.240 -58.797 1.00 14.88 209 ILE B C 1
ATOM 4133 O O . ILE B 1 229 ? 19.824 -4.052 -58.872 1.00 15.20 209 ILE B O 1
ATOM 4138 N N . TYR B 1 230 ? 20.142 -6.064 -59.838 1.00 16.72 210 TYR B N 1
ATOM 4139 C CA . TYR B 1 230 ? 19.651 -5.645 -61.149 1.00 17.12 210 TYR B CA 1
ATOM 4140 C C . TYR B 1 230 ? 18.235 -5.074 -61.023 1.00 17.20 210 TYR B C 1
ATOM 4141 O O . TYR B 1 230 ? 17.961 -3.971 -61.494 1.00 15.86 210 TYR B O 1
ATOM 4150 N N . GLN B 1 231 ? 17.347 -5.816 -60.367 1.00 15.54 211 GLN B N 1
ATOM 4151 C CA . GLN B 1 231 ? 15.964 -5.385 -60.202 1.00 17.85 211 GLN B CA 1
ATOM 4152 C C . GLN B 1 231 ? 15.891 -4.031 -59.479 1.00 17.68 211 GLN B C 1
ATOM 4153 O O . GLN B 1 231 ? 15.196 -3.124 -59.919 1.00 17.85 211 GLN B O 1
ATOM 4159 N N . TYR B 1 232 ? 16.604 -3.911 -58.350 1.00 15.96 212 TYR B N 1
ATOM 4160 C CA . TYR B 1 232 ? 16.618 -2.669 -57.616 1.00 16.30 212 TYR B CA 1
ATOM 4161 C C . TYR B 1 232 ? 17.099 -1.485 -58.481 1.00 16.82 212 TYR B C 1
ATOM 4162 O O . TYR B 1 232 ? 16.509 -0.408 -58.451 1.00 16.65 212 TYR B O 1
ATOM 4171 N N . TYR B 1 233 ? 18.170 -1.699 -59.244 1.00 15.37 213 TYR B N 1
ATOM 4172 C CA . TYR B 1 233 ? 18.751 -0.614 -60.044 1.00 15.05 213 TYR B CA 1
ATOM 4173 C C . TYR B 1 233 ? 17.746 -0.152 -61.100 1.00 17.54 213 TYR B C 1
ATOM 4174 O O . TYR B 1 233 ? 17.513 1.045 -61.278 1.00 17.24 213 TYR B O 1
ATOM 4183 N N . LYS B 1 234 ? 17.150 -1.105 -61.797 1.00 16.48 214 LYS B N 1
ATOM 4184 C CA . LYS B 1 234 ? 16.263 -0.752 -62.901 1.00 18.47 214 LYS B CA 1
ATOM 4185 C C . LYS B 1 234 ? 14.964 -0.161 -62.360 1.00 17.57 214 LYS B C 1
ATOM 4186 O O . LYS B 1 234 ? 14.453 0.811 -62.897 1.00 20.61 214 LYS B O 1
ATOM 4192 N N . GLU B 1 235 ? 14.453 -0.734 -61.279 1.00 18.61 215 GLU B N 1
ATOM 4193 C CA . GLU B 1 235 ? 13.190 -0.260 -60.744 1.00 18.89 215 GLU B CA 1
ATOM 4194 C C . GLU B 1 235 ? 13.283 1.182 -60.244 1.00 18.11 215 GLU B C 1
ATOM 4195 O O . GLU B 1 235 ? 12.289 1.886 -60.262 1.00 22.01 215 GLU B O 1
ATOM 4201 N N . HIS B 1 236 ? 14.478 1.626 -59.850 1.00 17.39 216 HIS B N 1
ATOM 4202 C CA . HIS B 1 236 ? 14.669 3.020 -59.418 1.00 18.69 216 HIS B CA 1
ATOM 4203 C C . HIS B 1 236 ? 15.342 3.920 -60.451 1.00 17.99 216 HIS B C 1
ATOM 4204 O O . HIS B 1 236 ? 15.695 5.064 -60.158 1.00 19.22 216 HIS B O 1
ATOM 4211 N N . GLY B 1 237 ? 15.468 3.428 -61.678 1.00 18.31 217 GLY B N 1
ATOM 4212 C CA . GLY B 1 237 ? 16.025 4.245 -62.742 1.00 19.08 217 GLY B CA 1
ATOM 4213 C C . GLY B 1 237 ? 17.501 4.572 -62.647 1.00 18.68 217 GLY B C 1
ATOM 4214 O O . GLY B 1 237 ? 17.952 5.543 -63.259 1.00 20.93 217 GLY B O 1
ATOM 4215 N N . TYR B 1 238 ? 18.257 3.808 -61.856 1.00 16.95 218 TYR B N 1
ATOM 4216 C CA . TYR B 1 238 ? 19.688 4.092 -61.741 1.00 15.62 218 TYR B CA 1
ATOM 4217 C C . TYR B 1 238 ? 20.380 3.726 -63.035 1.00 15.44 218 TYR B C 1
ATOM 4218 O O . TYR B 1 238 ? 20.067 2.694 -63.642 1.00 18.82 218 TYR B O 1
ATOM 4227 N N . GLU B 1 239 ? 21.356 4.546 -63.416 1.00 17.60 219 GLU B N 1
ATOM 4228 C CA . GLU B 1 239 ? 22.065 4.376 -64.692 1.00 18.57 219 GLU B CA 1
ATOM 4229 C C . GLU B 1 239 ? 23.346 3.601 -64.537 1.00 17.02 219 GLU B C 1
ATOM 4230 O O . GLU B 1 239 ? 24.001 3.284 -65.527 1.00 20.39 219 GLU B O 1
ATOM 4236 N N . THR B 1 240 ? 23.760 3.338 -63.299 1.00 14.69 220 THR B N 1
ATOM 4237 C CA . THR B 1 240 ? 24.968 2.569 -63.055 1.00 14.45 220 THR B CA 1
ATOM 4238 C C . THR B 1 240 ? 24.855 1.216 -63.771 1.00 15.25 220 THR B C 1
ATOM 4239 O O . THR B 1 240 ? 23.852 0.529 -63.661 1.00 17.33 220 THR B O 1
ATOM 4243 N N . VAL B 1 241 ? 25.889 0.870 -64.516 1.00 13.93 221 VAL B N 1
ATOM 4244 C CA . VAL B 1 241 ? 25.920 -0.390 -65.232 1.00 14.79 221 VAL B CA 1
ATOM 4245 C C . VAL B 1 241 ? 26.083 -1.526 -64.255 1.00 15.77 221 VAL B C 1
ATOM 4246 O O . VAL B 1 241 ? 26.937 -1.466 -63.370 1.00 15.57 221 VAL B O 1
ATOM 4250 N N . VAL B 1 242 ? 25.283 -2.560 -64.428 1.00 15.75 222 VAL B N 1
ATOM 4251 C CA . VAL B 1 242 ? 25.386 -3.766 -63.621 1.00 15.34 222 VAL B CA 1
ATOM 4252 C C . VAL B 1 242 ? 26.161 -4.809 -64.393 1.00 14.52 222 VAL B C 1
ATOM 4253 O O . VAL B 1 242 ? 25.694 -5.295 -65.431 1.00 16.18 222 VAL B O 1
ATOM 4257 N N . MET B 1 243 ? 27.363 -5.118 -63.918 1.00 14.01 223 MET B N 1
ATOM 4258 C CA . MET B 1 243 ? 28.217 -6.108 -64.562 1.00 16.31 223 MET B CA 1
ATOM 4259 C C . MET B 1 243 ? 28.513 -7.259 -63.603 1.00 16.89 223 MET B C 1
ATOM 4260 O O . MET B 1 243 ? 29.397 -7.159 -62.752 1.00 16.67 223 MET B O 1
ATOM 4265 N N . GLY B 1 244 ? 27.802 -8.362 -63.742 1.00 15.80 224 GLY B N 1
ATOM 4266 C CA . GLY B 1 244 ? 28.113 -9.536 -62.934 1.00 16.02 224 GLY B CA 1
ATOM 4267 C C . GLY B 1 244 ? 29.549 -10.002 -63.146 1.00 14.70 224 GLY B C 1
ATOM 4268 O O . GLY B 1 244 ? 30.068 -9.989 -64.277 1.00 15.70 224 GLY B O 1
ATOM 4269 N N . ALA B 1 245 ? 30.191 -10.388 -62.045 1.00 15.70 225 ALA B N 1
ATOM 4270 C CA . ALA B 1 245 ? 31.591 -10.851 -62.029 1.00 16.72 225 ALA B CA 1
ATOM 4271 C C . ALA B 1 245 ? 31.699 -12.040 -61.078 1.00 16.90 225 ALA B C 1
ATOM 4272 O O . ALA B 1 245 ? 30.818 -12.241 -60.250 1.00 16.76 225 ALA B O 1
ATOM 4274 N N . SER B 1 246 ? 32.770 -12.823 -61.252 1.00 18.21 226 SER B N 1
ATOM 4275 C CA . SER B 1 246 ? 33.085 -14.006 -60.450 1.00 18.53 226 SER B CA 1
ATOM 4276 C C . SER B 1 246 ? 32.142 -15.153 -60.797 1.00 18.41 226 SER B C 1
ATOM 4277 O O . SER B 1 246 ? 30.954 -15.152 -60.414 1.00 18.51 226 SER B O 1
ATOM 4280 N N . PHE B 1 247 ? 32.648 -16.124 -61.550 1.00 18.20 227 PHE B N 1
ATOM 4281 C CA . PHE B 1 247 ? 31.818 -17.253 -61.944 1.00 17.76 227 PHE B CA 1
ATOM 4282 C C . PHE B 1 247 ? 32.499 -18.576 -61.706 1.00 17.94 227 PHE B C 1
ATOM 4283 O O . PHE B 1 247 ? 33.720 -18.716 -61.838 1.00 21.00 227 PHE B O 1
ATOM 4291 N N . ARG B 1 248 ? 31.690 -19.541 -61.313 1.00 19.85 228 ARG B N 1
ATOM 4292 C CA . ARG B 1 248 ? 32.172 -20.880 -61.046 1.00 23.28 228 ARG B CA 1
ATOM 4293 C C . ARG B 1 248 ? 31.690 -21.885 -62.073 1.00 24.33 228 ARG B C 1
ATOM 4294 O O . ARG B 1 248 ? 32.292 -22.937 -62.219 1.00 25.85 228 ARG B O 1
ATOM 4302 N N . ASN B 1 249 ? 30.603 -21.572 -62.770 1.00 23.63 229 ASN B N 1
ATOM 4303 C CA . ASN B 1 249 ? 30.042 -22.478 -63.774 1.00 23.62 229 ASN B CA 1
ATOM 4304 C C . ASN B 1 249 ? 29.184 -21.685 -64.791 1.00 23.28 229 ASN B C 1
ATOM 4305 O O . ASN B 1 249 ? 28.804 -20.559 -64.517 1.00 22.83 229 ASN B O 1
ATOM 4310 N N . ILE B 1 250 ? 28.902 -22.267 -65.959 1.00 24.04 230 ILE B N 1
ATOM 4311 C CA . ILE B 1 250 ? 28.140 -21.577 -66.989 1.00 24.12 230 ILE B CA 1
ATOM 4312 C C . ILE B 1 250 ? 26.685 -21.380 -66.599 1.00 21.01 230 ILE B C 1
ATOM 4313 O O . ILE B 1 250 ? 26.057 -20.471 -67.047 1.00 23.69 230 ILE B O 1
ATOM 4318 N N . GLY B 1 251 ? 26.168 -22.226 -65.727 1.00 21.82 231 GLY B N 1
ATOM 4319 C CA . GLY B 1 251 ? 24.771 -22.076 -65.305 1.00 21.88 231 GLY B CA 1
ATOM 4320 C C . GLY B 1 251 ? 24.514 -20.771 -64.616 1.00 19.79 231 GLY B C 1
ATOM 4321 O O . GLY B 1 251 ? 23.477 -20.153 -64.808 1.00 22.10 231 GLY B O 1
ATOM 4322 N N . GLU B 1 252 ? 25.463 -20.352 -63.790 1.00 24.16 232 GLU B N 1
ATOM 4323 C CA . GLU B 1 252 ? 25.381 -19.031 -63.144 1.00 21.90 232 GLU B CA 1
ATOM 4324 C C . GLU B 1 252 ? 25.281 -17.928 -64.183 1.00 21.90 232 GLU B C 1
ATOM 4325 O O . GLU B 1 252 ? 24.455 -17.024 -64.070 1.00 22.95 232 GLU B O 1
ATOM 4331 N N . ILE B 1 253 ? 26.141 -18.015 -65.193 1.00 21.05 233 ILE B N 1
ATOM 4332 C CA . ILE B 1 253 ? 26.155 -17.025 -66.249 1.00 21.42 233 ILE B CA 1
ATOM 4333 C C . ILE B 1 253 ? 24.827 -16.991 -67.000 1.00 21.47 233 ILE B C 1
ATOM 4334 O O . ILE B 1 253 ? 24.269 -15.906 -67.226 1.00 22.12 233 ILE B O 1
ATOM 4339 N N . LEU B 1 254 ? 24.321 -18.164 -67.385 1.00 22.46 234 LEU B N 1
ATOM 4340 C CA . LEU B 1 254 ? 23.089 -18.235 -68.172 1.00 22.99 234 LEU B CA 1
ATOM 4341 C C . LEU B 1 254 ? 21.896 -17.687 -67.377 1.00 21.09 234 LEU B C 1
ATOM 4342 O O . LEU B 1 254 ? 21.006 -17.087 -67.957 1.00 22.65 234 LEU B O 1
ATOM 4347 N N . GLU B 1 255 ? 21.896 -17.875 -66.050 1.00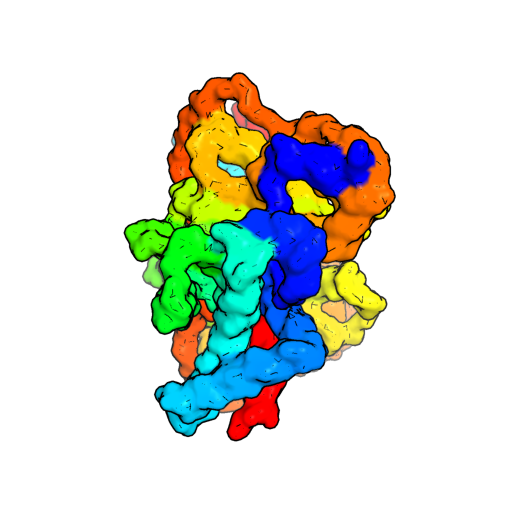 19.60 235 GLU B N 1
ATOM 4348 C CA . GLU B 1 255 ? 20.808 -17.365 -65.205 1.00 19.94 235 GLU B CA 1
ATOM 4349 C C . GLU B 1 255 ? 20.763 -15.850 -65.180 1.00 19.29 235 GLU B C 1
ATOM 4350 O O . GLU B 1 255 ? 19.778 -15.275 -64.724 1.00 22.99 235 GLU B O 1
ATOM 4356 N N . LEU B 1 256 ? 21.864 -15.221 -65.587 1.00 19.07 236 LEU B N 1
ATOM 4357 C CA . LEU B 1 256 ? 21.988 -13.774 -65.572 1.00 15.90 236 LEU B CA 1
ATOM 4358 C C . LEU B 1 256 ? 21.908 -13.164 -66.962 1.00 19.09 236 LEU B C 1
ATOM 4359 O O . LEU B 1 256 ? 22.168 -11.974 -67.133 1.00 19.14 236 LEU B O 1
ATOM 4364 N N . ALA B 1 257 ? 21.528 -13.976 -67.949 1.00 19.88 237 ALA B N 1
ATOM 4365 C CA . ALA B 1 257 ? 21.353 -13.489 -69.305 1.00 19.22 237 ALA B CA 1
ATOM 4366 C C . ALA B 1 257 ? 20.385 -12.334 -69.262 1.00 18.80 237 ALA B C 1
ATOM 4367 O O . ALA B 1 257 ? 19.276 -12.466 -68.726 1.00 20.65 237 ALA B O 1
ATOM 4369 N N . GLY B 1 258 ? 20.829 -11.185 -69.774 1.00 17.92 238 GLY B N 1
ATOM 4370 C CA . GLY B 1 258 ? 20.067 -9.942 -69.691 1.00 19.21 238 GLY B CA 1
ATOM 4371 C C . GLY B 1 258 ? 20.721 -8.913 -68.780 1.00 18.17 238 GLY B C 1
ATOM 4372 O O . GLY B 1 258 ? 20.428 -7.721 -68.851 1.00 19.49 238 GLY B O 1
ATOM 4373 N N . CYS B 1 259 ? 21.637 -9.359 -67.932 1.00 17.32 239 CYS B N 1
ATOM 4374 C CA . CYS B 1 259 ? 22.425 -8.431 -67.136 1.00 17.08 239 CYS B CA 1
ATOM 4375 C C . CYS B 1 259 ? 23.136 -7.490 -68.101 1.00 17.64 239 CYS B C 1
ATOM 4376 O O . CYS B 1 259 ? 23.541 -7.918 -69.186 1.00 18.53 239 CYS B O 1
ATOM 4379 N N . ASP B 1 260 ? 23.278 -6.226 -67.734 1.00 15.82 240 ASP B N 1
ATOM 4380 C CA . ASP B 1 260 ? 23.826 -5.233 -68.665 1.00 17.87 240 ASP B CA 1
ATOM 4381 C C . ASP B 1 260 ? 25.123 -5.749 -69.308 1.00 15.47 240 ASP B C 1
ATOM 4382 O O . ASP B 1 260 ? 25.274 -5.759 -70.517 1.00 16.71 240 ASP B O 1
ATOM 4387 N N . ARG B 1 261 ? 26.057 -6.159 -68.460 1.00 15.25 241 ARG B N 1
ATOM 4388 C CA . ARG B 1 261 ? 27.326 -6.734 -68.860 1.00 17.07 241 ARG B CA 1
ATOM 4389 C C . ARG B 1 261 ? 27.599 -7.911 -67.930 1.00 15.59 241 ARG B C 1
ATOM 4390 O O . ARG B 1 261 ? 27.039 -7.985 -66.817 1.00 15.87 241 ARG B O 1
ATOM 4398 N N . LEU B 1 262 ? 28.427 -8.830 -68.406 1.00 15.62 242 LEU B N 1
ATOM 4399 C CA . LEU B 1 262 ? 28.974 -9.905 -67.594 1.00 15.95 242 LEU B CA 1
ATOM 4400 C C . LEU B 1 262 ? 30.433 -10.057 -67.957 1.00 15.33 242 LEU B C 1
ATOM 4401 O O . LEU B 1 262 ? 30.770 -10.147 -69.132 1.00 17.74 242 LEU B O 1
ATOM 4406 N N . THR B 1 263 ? 31.289 -10.088 -66.940 1.00 15.60 243 THR B N 1
ATOM 4407 C CA . THR B 1 263 ? 32.703 -10.314 -67.139 1.00 16.14 243 THR B CA 1
ATOM 4408 C C . THR B 1 263 ? 33.038 -11.740 -66.778 1.00 17.46 243 THR B C 1
ATOM 4409 O O . THR B 1 263 ? 32.719 -12.215 -65.684 1.00 19.42 243 THR B O 1
ATOM 4413 N N . ILE B 1 264 ? 33.641 -12.428 -67.751 1.00 16.44 244 ILE B N 1
ATOM 4414 C CA . ILE B 1 264 ? 33.740 -13.871 -67.734 1.00 18.12 244 ILE B CA 1
ATOM 4415 C C . ILE B 1 264 ? 35.165 -14.292 -68.086 1.00 18.52 244 ILE B C 1
ATOM 4416 O O . ILE B 1 264 ? 35.776 -13.756 -69.019 1.00 19.80 244 ILE B O 1
ATOM 4421 N N . ALA B 1 265 ? 35.690 -15.242 -67.324 1.00 19.21 245 ALA B N 1
ATOM 4422 C CA . ALA B 1 265 ? 37.047 -15.737 -67.540 1.00 19.95 245 ALA B CA 1
ATOM 4423 C C . ALA B 1 265 ? 37.102 -16.574 -68.813 1.00 20.49 245 ALA B C 1
ATOM 4424 O O . ALA B 1 265 ? 36.094 -17.182 -69.198 1.00 21.81 245 ALA B O 1
ATOM 4426 N N . PRO B 1 266 ? 38.286 -16.641 -69.449 1.00 20.69 246 PRO B N 1
ATOM 4427 C CA . PRO B 1 266 ? 38.415 -17.434 -70.676 1.00 20.49 246 PRO B CA 1
ATOM 4428 C C . PRO B 1 266 ? 37.925 -18.871 -70.583 1.00 21.39 246 PRO B C 1
ATOM 4429 O O . PRO B 1 266 ? 37.347 -19.366 -71.550 1.00 24.44 246 PRO B O 1
ATOM 4433 N N . THR B 1 267 ? 38.126 -19.523 -69.439 1.00 21.44 247 THR B N 1
ATOM 4434 C CA . THR B 1 267 ? 37.697 -20.920 -69.263 1.00 22.17 247 THR B CA 1
ATOM 4435 C C . THR B 1 267 ? 36.203 -21.069 -69.510 1.00 21.97 247 THR B C 1
ATOM 4436 O O . THR B 1 267 ? 35.756 -21.996 -70.199 1.00 26.63 247 THR B O 1
ATOM 4440 N N . LEU B 1 268 ? 35.420 -20.159 -68.952 1.00 22.60 248 LEU B N 1
ATOM 4441 C CA . LEU B 1 268 ? 33.977 -20.225 -69.136 1.00 22.19 248 LEU B CA 1
ATOM 4442 C C . LEU B 1 268 ? 33.519 -19.613 -70.452 1.00 22.74 248 LEU B C 1
ATOM 4443 O O . LEU B 1 268 ? 32.509 -20.047 -70.987 1.00 23.41 248 LEU B O 1
ATOM 4448 N N . LEU B 1 269 ? 34.244 -18.632 -70.992 1.00 22.63 249 LEU B N 1
ATOM 4449 C CA . LEU B 1 269 ? 33.962 -18.183 -72.371 1.00 23.25 249 LEU B CA 1
ATOM 4450 C C . LEU B 1 269 ? 34.045 -19.338 -73.355 1.00 23.06 249 LEU B C 1
ATOM 4451 O O . LEU B 1 269 ? 33.168 -19.522 -74.208 1.00 27.29 249 LEU B O 1
ATOM 4456 N N . LYS B 1 270 ? 35.100 -20.117 -73.210 1.00 23.58 250 LYS B N 1
ATOM 4457 C CA . LYS B 1 270 ? 35.301 -21.319 -74.011 1.00 26.51 250 LYS B CA 1
ATOM 4458 C C . LYS B 1 270 ? 34.156 -22.306 -73.831 1.00 25.45 250 LYS B C 1
ATOM 4459 O O . LYS B 1 270 ? 33.642 -22.841 -74.814 1.00 29.94 250 LYS B O 1
ATOM 4465 N N . GLU B 1 271 ? 33.762 -22.567 -72.586 1.00 27.25 251 GLU B N 1
ATOM 4466 C CA . GLU B 1 271 ? 32.661 -23.505 -72.341 1.00 26.41 251 GLU B CA 1
ATOM 4467 C C . GLU B 1 271 ? 31.382 -23.018 -73.013 1.00 28.80 251 GLU B C 1
ATOM 4468 O O . GLU B 1 271 ? 30.650 -23.815 -73.576 1.00 29.99 251 GLU B O 1
ATOM 4474 N N . LEU B 1 272 ? 31.129 -21.719 -72.952 1.00 25.63 252 LEU B N 1
ATOM 4475 C CA . LEU B 1 272 ? 29.930 -21.150 -73.558 1.00 28.31 252 LEU B CA 1
ATOM 4476 C C . LEU B 1 272 ? 29.978 -21.279 -75.079 1.00 30.11 252 LEU B C 1
ATOM 4477 O O . LEU B 1 272 ? 29.000 -21.680 -75.708 1.00 35.76 252 LEU B O 1
ATOM 4482 N N . ALA B 1 273 ? 31.137 -20.967 -75.650 1.00 26.26 253 ALA B N 1
ATOM 4483 C CA . ALA B 1 273 ? 31.318 -21.078 -77.097 1.00 29.53 253 ALA B CA 1
ATOM 4484 C C . ALA B 1 273 ? 31.184 -22.515 -77.597 1.00 32.35 253 ALA B C 1
ATOM 4485 O O . ALA B 1 273 ? 30.769 -22.743 -78.729 1.00 40.26 253 ALA B O 1
ATOM 4487 N N . GLU B 1 274 ? 31.517 -23.478 -76.747 1.00 35.42 254 GLU B N 1
ATOM 4488 C CA . GLU B 1 274 ? 31.453 -24.894 -77.109 1.00 38.91 254 GLU B CA 1
ATOM 4489 C C . GLU B 1 274 ? 30.129 -25.559 -76.791 1.00 45.65 254 GLU B C 1
ATOM 4490 O O . GLU B 1 274 ? 29.960 -26.730 -77.084 1.00 77.96 254 GLU B O 1
ATOM 4496 N N . SER B 1 275 ? 29.203 -24.818 -76.190 1.00 42.56 255 SER B N 1
ATOM 4497 C CA . SER B 1 275 ? 27.892 -25.357 -75.851 1.00 38.67 255 SER B CA 1
ATOM 4498 C C . SER B 1 275 ? 26.930 -24.943 -76.936 1.00 37.66 255 SER B C 1
ATOM 4499 O O . SER B 1 275 ? 26.753 -23.758 -77.213 1.00 41.38 255 SER B O 1
ATOM 4502 N N . GLU B 1 276 ? 26.296 -25.927 -77.538 1.00 42.34 256 GLU B N 1
ATOM 4503 C CA . GLU B 1 276 ? 25.332 -25.651 -78.571 1.00 41.73 256 GLU B CA 1
ATOM 4504 C C . GLU B 1 276 ? 23.992 -25.380 -77.934 1.00 39.01 256 GLU B C 1
ATOM 4505 O O . GLU B 1 276 ? 23.642 -25.953 -76.902 1.00 44.01 256 GLU B O 1
ATOM 4511 N N . GLY B 1 277 ? 23.244 -24.479 -78.544 1.00 44.07 257 GLY B N 1
ATOM 4512 C CA . GLY B 1 277 ? 21.890 -24.223 -78.101 1.00 48.16 257 GLY B CA 1
ATOM 4513 C C . GLY B 1 277 ? 21.658 -22.755 -77.881 1.00 46.73 257 GLY B C 1
ATOM 4514 O O . GLY B 1 277 ? 22.580 -21.987 -77.591 1.00 59.44 257 GLY B O 1
ATOM 4515 N N . ALA B 1 278 ? 20.405 -22.371 -78.049 1.00 49.91 258 ALA B N 1
ATOM 4516 C CA . ALA B 1 278 ? 19.968 -21.025 -77.781 1.00 43.01 258 ALA B CA 1
ATOM 4517 C C . ALA B 1 278 ? 19.542 -20.950 -76.325 1.00 39.76 258 ALA B C 1
ATOM 4518 O O . ALA B 1 278 ? 19.064 -21.933 -75.744 1.00 49.59 258 ALA B O 1
ATOM 4520 N N . ILE B 1 279 ? 19.693 -19.765 -75.751 1.00 37.57 259 ILE B N 1
ATOM 4521 C CA . ILE B 1 279 ? 19.278 -19.520 -74.379 1.00 36.17 259 ILE B CA 1
ATOM 4522 C C . ILE B 1 279 ? 18.302 -18.360 -74.370 1.00 32.38 259 ILE B C 1
ATOM 4523 O O . ILE B 1 279 ? 18.248 -17.558 -75.303 1.00 34.67 259 ILE B O 1
ATOM 4528 N N . GLU B 1 280 ? 17.525 -18.285 -73.303 1.00 30.80 260 GLU B N 1
ATOM 4529 C CA . GLU B 1 280 ? 16.556 -17.223 -73.149 1.00 32.38 260 GLU B CA 1
ATOM 4530 C C . GLU B 1 280 ? 17.070 -16.160 -72.198 1.00 26.88 260 GLU B C 1
ATOM 4531 O O . GLU B 1 280 ? 17.920 -16.411 -71.349 1.00 29.56 260 GLU B O 1
ATOM 4537 N N . ARG B 1 281 ? 16.564 -14.952 -72.373 1.00 25.92 261 ARG B N 1
ATOM 4538 C CA . ARG B 1 281 ? 16.829 -13.868 -71.454 1.00 21.41 261 ARG B CA 1
ATOM 4539 C C . ARG B 1 281 ? 16.179 -14.180 -70.095 1.00 22.02 261 ARG B C 1
ATOM 4540 O O . ARG B 1 281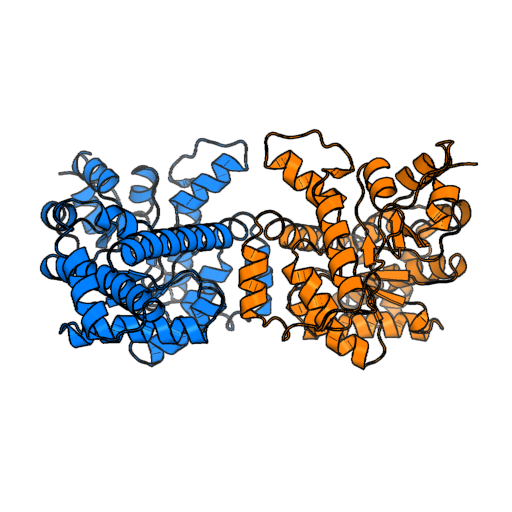 ? 15.043 -14.625 -70.052 1.00 27.60 261 ARG B O 1
ATOM 4548 N N . LYS B 1 282 ? 16.903 -13.924 -69.004 1.00 25.23 262 LYS B N 1
ATOM 4549 C CA . LYS B 1 282 ? 16.420 -14.166 -67.629 1.00 28.18 262 LYS B CA 1
ATOM 4550 C C . LYS B 1 282 ? 16.159 -12.927 -66.782 1.00 29.05 262 LYS B C 1
ATOM 4551 O O . LYS B 1 282 ? 15.279 -12.928 -65.915 1.00 34.21 262 LYS B O 1
ATOM 4557 N N . LEU B 1 283 ? 16.952 -11.890 -67.009 1.00 21.72 263 LEU B N 1
ATOM 4558 C CA . LEU B 1 283 ? 16.930 -10.690 -66.199 1.00 23.69 263 LEU B CA 1
ATOM 4559 C C . LEU B 1 283 ? 16.358 -9.548 -67.009 1.00 22.96 263 LEU B C 1
ATOM 4560 O O . LEU B 1 283 ? 16.959 -9.128 -68.000 1.00 23.96 263 LEU B O 1
ATOM 4565 N N . SER B 1 284 ? 15.180 -9.077 -66.591 1.00 24.55 264 SER B N 1
ATOM 4566 C CA . SER B 1 284 ? 14.498 -7.970 -67.250 1.00 26.53 264 SER B CA 1
ATOM 4567 C C . SER B 1 284 ? 13.723 -7.169 -66.208 1.00 27.93 264 SER B C 1
ATOM 4568 O O . SER B 1 284 ? 13.320 -7.709 -65.181 1.00 31.31 264 SER B O 1
ATOM 4571 N N . TYR B 1 285 ? 13.512 -5.889 -66.493 1.00 33.07 265 TYR B N 1
ATOM 4572 C CA . TYR B 1 285 ? 12.600 -5.054 -65.732 1.00 33.17 265 TYR B CA 1
ATOM 4573 C C . TYR B 1 285 ? 11.643 -4.340 -66.698 1.00 35.66 265 TYR B C 1
ATOM 4574 O O . TYR B 1 285 ? 12.063 -3.643 -67.632 1.00 40.29 265 TYR B O 1
ATOM 4583 N N . THR B 1 286 ? 10.348 -4.510 -66.455 1.00 42.06 266 THR B N 1
ATOM 4584 C CA . THR B 1 286 ? 9.320 -4.103 -67.400 1.00 44.28 266 THR B CA 1
ATOM 4585 C C . THR B 1 286 ? 8.355 -3.043 -66.808 1.00 42.57 266 THR B C 1
ATOM 4586 O O . THR B 1 286 ? 7.482 -2.514 -67.510 1.00 39.52 266 THR B O 1
ATOM 4590 N N . GLY B 1 287 ? 8.552 -2.698 -65.537 1.00 42.05 267 GLY B N 1
ATOM 4591 C CA . GLY B 1 287 ? 7.639 -1.816 -64.825 1.00 36.51 267 GLY B CA 1
ATOM 4592 C C . GLY B 1 287 ? 7.978 -0.343 -64.906 1.00 34.95 267 GLY B C 1
ATOM 4593 O O . GLY B 1 287 ? 8.769 0.110 -65.752 1.00 35.33 267 GLY B O 1
ATOM 4594 N N . GLU B 1 288 ? 7.388 0.386 -63.971 1.00 37.83 268 GLU B N 1
ATOM 4595 C CA . GLU B 1 288 ? 7.495 1.836 -63.860 1.00 37.03 268 GLU B CA 1
ATOM 4596 C C . GLU B 1 288 ? 8.671 2.204 -62.927 1.00 27.38 268 GLU B C 1
ATOM 4597 O O . GLU B 1 288 ? 9.106 1.393 -62.111 1.00 38.52 268 GLU B O 1
ATOM 4603 N N . VAL B 1 289 ? 9.197 3.417 -63.064 1.00 28.45 269 VAL B N 1
ATOM 4604 C CA . VAL B 1 289 ? 10.283 3.858 -62.199 1.00 27.61 269 VAL B CA 1
ATOM 4605 C C . VAL B 1 289 ? 9.673 4.223 -60.844 1.00 30.92 269 VAL B C 1
ATOM 4606 O O . VAL B 1 289 ? 8.671 4.934 -60.782 1.00 32.80 269 VAL B O 1
ATOM 4610 N N . LYS B 1 290 ? 10.282 3.711 -59.775 1.00 26.84 270 LYS B N 1
ATOM 4611 C CA . LYS B 1 290 ? 9.837 3.940 -58.409 1.00 24.67 270 LYS B CA 1
ATOM 4612 C C . LYS B 1 290 ? 10.662 5.070 -57.808 1.00 23.79 270 LYS B C 1
ATOM 4613 O O . LYS B 1 290 ? 11.822 5.261 -58.151 1.00 24.00 270 LYS B O 1
ATOM 4619 N N . ALA B 1 291 ? 10.049 5.813 -56.902 1.00 26.74 271 ALA B N 1
ATOM 4620 C CA . ALA B 1 291 ? 10.735 6.887 -56.186 1.00 26.39 271 ALA B CA 1
ATOM 4621 C C . ALA B 1 291 ? 11.842 6.297 -55.359 1.00 25.28 271 ALA B C 1
ATOM 4622 O O . ALA B 1 291 ? 11.686 5.228 -54.758 1.00 25.77 271 ALA B O 1
ATOM 4624 N N . ARG B 1 292 ? 12.960 7.013 -55.315 1.00 22.98 272 ARG B N 1
ATOM 4625 C CA . ARG B 1 292 ? 14.113 6.611 -54.510 1.00 22.67 272 ARG B CA 1
ATOM 4626 C C . ARG B 1 292 ? 13.964 6.995 -53.062 1.00 23.99 272 ARG B C 1
ATOM 4627 O O . ARG B 1 292 ? 13.334 8.000 -52.739 1.00 27.11 272 ARG B O 1
ATOM 4635 N N . PRO B 1 293 ? 14.603 6.224 -52.173 1.00 22.85 273 PRO B N 1
ATOM 4636 C CA . PRO B 1 293 ? 14.603 6.579 -50.765 1.00 25.29 273 PRO B CA 1
ATOM 4637 C C . PRO B 1 293 ? 15.582 7.715 -50.510 1.00 21.44 273 PRO B C 1
ATOM 4638 O O . PRO B 1 293 ? 16.284 8.143 -51.429 1.00 20.81 273 PRO B O 1
ATOM 4642 N N . ALA B 1 294 ? 15.643 8.187 -49.263 1.00 21.84 274 ALA B N 1
ATOM 4643 C CA . ALA B 1 294 ? 16.736 9.020 -48.835 1.00 21.40 274 ALA B CA 1
ATOM 4644 C C . ALA B 1 294 ? 18.010 8.194 -49.003 1.00 18.51 274 ALA B C 1
ATOM 4645 O O . ALA B 1 294 ? 17.973 6.971 -48.995 1.00 21.02 274 ALA B O 1
ATOM 4647 N N . ARG B 1 295 ? 19.135 8.868 -49.147 1.00 20.34 275 ARG B N 1
ATOM 4648 C CA . ARG B 1 295 ? 20.407 8.170 -49.262 1.00 20.54 275 ARG B CA 1
ATOM 4649 C C . ARG B 1 295 ? 20.707 7.389 -48.005 1.00 17.82 275 ARG B C 1
ATOM 4650 O O . ARG B 1 295 ? 20.446 7.862 -46.900 1.00 19.66 275 ARG B O 1
ATOM 4658 N N . ILE B 1 296 ? 21.260 6.189 -48.170 1.00 17.36 276 ILE B N 1
ATOM 4659 C CA . ILE B 1 296 ? 21.713 5.422 -47.002 1.00 16.21 276 ILE B CA 1
ATOM 4660 C C . ILE B 1 296 ? 22.863 6.193 -46.349 1.00 16.68 276 ILE B C 1
ATOM 4661 O O . ILE B 1 296 ? 23.745 6.727 -47.031 1.00 16.58 276 ILE B O 1
ATOM 4666 N N . THR B 1 297 ? 22.843 6.281 -45.016 1.00 17.29 277 THR B N 1
ATOM 4667 C CA . THR B 1 297 ? 23.917 6.948 -44.301 1.00 16.77 277 THR B CA 1
ATOM 4668 C C . THR B 1 297 ? 25.026 5.948 -44.033 1.00 15.97 277 THR B C 1
ATOM 4669 O O . THR B 1 297 ? 24.851 4.732 -44.130 1.00 16.08 277 THR B O 1
ATOM 4673 N N . GLU B 1 298 ? 26.190 6.472 -43.666 1.00 16.71 278 GLU B N 1
ATOM 4674 C CA . GLU B 1 298 ? 27.297 5.587 -43.349 1.00 17.66 278 GLU B CA 1
ATOM 4675 C C . GLU B 1 298 ? 26.902 4.604 -42.242 1.00 16.53 278 GLU B C 1
ATOM 4676 O O . GLU B 1 298 ? 27.172 3.401 -42.329 1.00 15.76 278 GLU B O 1
ATOM 4682 N N . SER B 1 299 ? 26.270 5.111 -41.192 1.00 17.36 279 SER B N 1
ATOM 4683 C CA . SER B 1 299 ? 25.865 4.242 -40.078 1.00 16.63 279 SER B CA 1
ATOM 4684 C C . SER B 1 299 ? 24.887 3.164 -40.479 1.00 15.96 279 SER B C 1
ATOM 4685 O O . SER B 1 299 ? 25.026 2.004 -40.083 1.00 17.33 279 SER B O 1
ATOM 4688 N N . GLU B 1 300 ? 23.911 3.537 -41.303 1.00 16.61 280 GLU B N 1
ATOM 4689 C CA . GLU B 1 300 ? 22.964 2.567 -41.823 1.00 18.13 280 GLU B CA 1
ATOM 4690 C C . GLU B 1 300 ? 23.635 1.528 -42.707 1.00 16.51 280 GLU B C 1
ATOM 4691 O O . GLU B 1 300 ? 23.342 0.329 -42.621 1.00 16.04 280 GLU B O 1
ATOM 4697 N N . PHE B 1 301 ? 24.527 2.003 -43.565 1.00 15.97 281 PHE B N 1
ATOM 4698 C CA . PHE B 1 301 ? 25.292 1.135 -44.433 1.00 16.37 281 PHE B CA 1
ATOM 4699 C C . PHE B 1 301 ? 26.103 0.117 -43.614 1.00 16.07 281 PHE B C 1
ATOM 4700 O O . PHE B 1 301 ? 26.089 -1.082 -43.886 1.00 15.14 281 PHE B O 1
ATOM 4708 N N . LEU B 1 302 ? 26.782 0.597 -42.575 1.00 14.90 282 LEU B N 1
ATOM 4709 C CA . LEU B 1 302 ? 27.581 -0.296 -41.755 1.00 15.98 282 LEU B CA 1
ATOM 4710 C C . LEU B 1 302 ? 26.691 -1.319 -41.032 1.00 16.00 282 LEU B C 1
ATOM 4711 O O . LEU B 1 302 ? 26.993 -2.508 -41.009 1.00 15.17 282 LEU B O 1
ATOM 4716 N N . TRP B 1 303 ? 25.557 -0.860 -40.509 1.00 16.35 283 TRP B N 1
ATOM 4717 C CA . TRP B 1 303 ? 24.664 -1.783 -39.826 1.00 17.27 283 TRP B CA 1
ATOM 4718 C C . TRP B 1 303 ? 24.210 -2.884 -40.800 1.00 15.94 283 TRP B C 1
ATOM 4719 O O . TRP B 1 303 ? 24.269 -4.086 -40.518 1.00 16.31 283 TRP B O 1
ATOM 4730 N N . GLN B 1 304 ? 23.742 -2.451 -41.966 1.00 15.72 284 GLN B N 1
ATOM 4731 C CA . GLN B 1 304 ? 23.154 -3.384 -42.907 1.00 17.28 284 GLN B CA 1
ATOM 4732 C C . GLN B 1 304 ? 24.178 -4.318 -43.535 1.00 15.27 284 GLN B C 1
ATOM 4733 O O . GLN B 1 304 ? 23.918 -5.508 -43.713 1.00 17.30 284 GLN B O 1
ATOM 4739 N N . HIS B 1 305 ? 25.342 -3.783 -43.904 1.00 16.21 285 HIS B N 1
ATOM 4740 C CA . HIS B 1 305 ? 26.391 -4.649 -44.433 1.00 16.50 285 HIS B CA 1
ATOM 4741 C C . HIS B 1 305 ? 26.775 -5.738 -43.432 1.00 14.72 285 HIS B C 1
ATOM 4742 O O . HIS B 1 305 ? 26.904 -6.914 -43.768 1.00 16.53 285 HIS B O 1
ATOM 4749 N N . ASN B 1 306 ? 26.918 -5.337 -42.173 1.00 15.59 286 ASN B N 1
ATOM 4750 C CA . ASN B 1 306 ? 27.330 -6.278 -41.145 1.00 17.28 286 ASN B CA 1
ATOM 4751 C C . ASN B 1 306 ? 26.221 -7.214 -40.634 1.00 15.65 286 ASN B C 1
ATOM 4752 O O . ASN B 1 306 ? 26.491 -8.110 -39.826 1.00 15.99 286 ASN B O 1
ATOM 4757 N N . GLN B 1 307 ? 24.998 -7.056 -41.138 1.00 17.04 287 GLN B N 1
ATOM 4758 C CA . GLN B 1 307 ? 23.975 -8.058 -40.948 1.00 18.59 287 GLN B CA 1
ATOM 4759 C C . GLN B 1 307 ? 24.214 -9.329 -41.749 1.00 19.63 287 GLN B C 1
ATOM 4760 O O . GLN B 1 307 ? 23.625 -10.351 -41.447 1.00 21.22 287 GLN B O 1
ATOM 4766 N N . ASP B 1 308 ? 25.079 -9.232 -42.770 1.00 18.69 288 ASP B N 1
ATOM 4767 C CA . ASP B 1 308 ? 25.277 -10.252 -43.803 1.00 21.03 288 ASP B CA 1
ATOM 4768 C C . ASP B 1 308 ? 26.645 -10.915 -43.514 1.00 18.95 288 ASP B C 1
ATOM 4769 O O . ASP B 1 308 ? 27.680 -10.380 -43.914 1.00 21.38 288 ASP B O 1
ATOM 4774 N N . PRO B 1 309 ? 26.665 -12.063 -42.790 1.00 20.28 289 PRO B N 1
ATOM 4775 C CA . PRO B 1 309 ? 27.975 -12.662 -42.443 1.00 19.95 289 PRO B CA 1
ATOM 4776 C C . PRO B 1 309 ? 28.826 -13.040 -43.648 1.00 16.71 289 PRO B C 1
ATOM 4777 O O . PRO B 1 309 ? 30.040 -12.988 -43.586 1.00 18.20 289 PRO B O 1
ATOM 4781 N N . MET B 1 310 ? 28.180 -13.402 -44.752 1.00 16.67 290 MET B N 1
ATOM 4782 C CA . MET B 1 310 ? 28.897 -13.684 -45.968 1.00 17.74 290 MET B CA 1
ATOM 4783 C C . MET B 1 310 ? 29.623 -12.414 -46.433 1.00 15.45 290 MET B C 1
ATOM 4784 O O . MET B 1 310 ? 30.822 -12.426 -46.697 1.00 16.03 290 MET B O 1
ATOM 4789 N N . ALA B 1 311 ? 28.887 -11.314 -46.521 1.00 14.52 291 ALA B N 1
ATOM 4790 C CA . ALA B 1 311 ? 29.439 -10.075 -47.028 1.00 15.78 291 ALA B CA 1
ATOM 4791 C C . ALA B 1 311 ? 30.531 -9.561 -46.126 1.00 15.52 291 ALA B C 1
ATOM 4792 O O . ALA B 1 311 ? 31.553 -9.075 -46.594 1.00 15.34 291 ALA B O 1
ATOM 4794 N N . VAL B 1 312 ? 30.316 -9.676 -44.818 1.00 15.76 292 VAL B N 1
ATOM 4795 C CA . VAL B 1 312 ? 31.336 -9.292 -43.845 1.00 16.03 292 VAL B CA 1
ATOM 4796 C C . VAL B 1 312 ? 32.676 -9.980 -44.144 1.00 15.30 292 VAL B C 1
ATOM 4797 O O . VAL B 1 312 ? 33.714 -9.325 -44.302 1.00 17.66 292 VAL B O 1
ATOM 4801 N N A ASP B 1 313 ? 32.633 -11.299 -44.242 0.50 14.76 293 ASP B N 1
ATOM 4802 N N B ASP B 1 313 ? 32.633 -11.314 -44.233 0.50 14.21 293 ASP B N 1
ATOM 4803 C CA A ASP B 1 313 ? 33.809 -12.109 -44.477 0.50 16.53 293 ASP B CA 1
ATOM 4804 C CA B ASP B 1 313 ? 33.838 -12.113 -44.440 0.50 14.68 293 ASP B CA 1
ATOM 4805 C C A ASP B 1 313 ? 34.444 -11.825 -45.829 0.50 15.34 293 ASP B C 1
ATOM 4806 C C B ASP B 1 313 ? 34.445 -11.803 -45.815 0.50 14.48 293 ASP B C 1
ATOM 4807 O O A ASP B 1 313 ? 35.643 -11.577 -45.935 0.50 17.31 293 ASP B O 1
ATOM 4808 O O B ASP B 1 313 ? 35.639 -11.521 -45.917 0.50 16.42 293 ASP B O 1
ATOM 4817 N N . LYS B 1 314 ? 33.625 -11.855 -46.864 1.00 15.68 294 LYS B N 1
ATOM 4818 C CA . LYS B 1 314 ? 34.143 -11.865 -48.232 1.00 14.91 294 LYS B CA 1
ATOM 4819 C C . LYS B 1 314 ? 34.654 -10.530 -48.710 1.00 14.49 294 LYS B C 1
ATOM 4820 O O . LYS B 1 314 ? 35.623 -10.492 -49.487 1.00 15.90 294 LYS B O 1
ATOM 4826 N N . LEU B 1 315 ? 34.070 -9.433 -48.241 1.00 14.26 295 LEU B N 1
ATOM 4827 C CA . LEU B 1 315 ? 34.615 -8.126 -48.579 1.00 15.54 295 LEU B CA 1
ATOM 4828 C C . LEU B 1 315 ? 36.032 -8.000 -48.011 1.00 13.59 295 LEU B C 1
ATOM 4829 O O . LEU B 1 315 ? 36.975 -7.651 -48.716 1.00 15.02 295 LEU B O 1
ATOM 4834 N N . ALA B 1 316 ? 36.165 -8.274 -46.708 1.00 15.25 296 ALA B N 1
ATOM 4835 C CA . ALA B 1 316 ? 37.457 -8.132 -46.075 1.00 15.48 296 ALA B CA 1
ATOM 4836 C C . ALA B 1 316 ? 38.472 -9.083 -46.685 1.00 13.43 296 ALA B C 1
ATOM 4837 O O . ALA B 1 316 ? 39.637 -8.711 -46.909 1.00 15.20 296 ALA B O 1
ATOM 4839 N N . GLU B 1 317 ? 38.041 -10.311 -46.962 1.00 15.34 297 GLU B N 1
ATOM 4840 C CA . GLU B 1 317 ? 38.925 -11.314 -47.517 1.00 16.44 297 GLU B CA 1
ATOM 4841 C C . GLU B 1 317 ? 39.426 -10.937 -48.910 1.00 15.92 297 GLU B C 1
ATOM 4842 O O . GLU B 1 317 ? 40.599 -11.099 -49.213 1.00 16.36 297 GLU B O 1
ATOM 4848 N N . GLY B 1 318 ? 38.538 -10.481 -49.767 1.00 15.61 298 GLY B N 1
ATOM 4849 C CA . GLY B 1 318 ? 38.909 -10.155 -51.149 1.00 17.04 298 GLY B CA 1
ATOM 4850 C C . GLY B 1 318 ? 39.918 -9.015 -51.180 1.00 15.41 298 GLY B C 1
ATOM 4851 O O . GLY B 1 318 ? 40.859 -9.012 -51.967 1.00 17.43 298 GLY B O 1
ATOM 4852 N N . ILE B 1 319 ? 39.731 -8.053 -50.271 1.00 15.38 299 ILE B N 1
ATOM 4853 C CA . ILE B 1 319 ? 40.688 -6.977 -50.108 1.00 14.41 299 ILE B CA 1
ATOM 4854 C C . ILE B 1 319 ? 42.044 -7.547 -49.668 1.00 14.99 299 ILE B C 1
ATOM 4855 O O . ILE B 1 319 ? 43.072 -7.189 -50.235 1.00 14.96 299 ILE B O 1
ATOM 4860 N N . ARG B 1 320 ? 42.048 -8.417 -48.653 1.00 14.92 300 ARG B N 1
ATOM 4861 C CA . ARG B 1 320 ? 43.316 -8.968 -48.164 1.00 15.75 300 ARG B CA 1
ATOM 4862 C C . ARG B 1 320 ? 44.059 -9.684 -49.278 1.00 15.77 300 ARG B C 1
ATOM 4863 O O . ARG B 1 320 ? 45.269 -9.540 -49.421 1.00 16.10 300 ARG B O 1
ATOM 4871 N N . LYS B 1 321 ? 43.317 -10.458 -50.066 1.00 16.59 301 LYS B N 1
ATOM 4872 C CA . LYS B 1 321 ? 43.900 -11.266 -51.120 1.00 18.59 301 LYS B CA 1
ATOM 4873 C C . LYS B 1 321 ? 44.463 -10.410 -52.251 1.00 16.89 301 LYS B C 1
ATOM 4874 O O . LYS B 1 321 ? 45.584 -10.657 -52.734 1.00 18.25 301 LYS B O 1
ATOM 4880 N N . PHE B 1 322 ? 43.711 -9.417 -52.694 1.00 16.33 302 PHE B N 1
ATOM 4881 C CA . PHE B 1 322 ? 44.238 -8.501 -53.712 1.00 15.50 302 PHE B CA 1
ATOM 4882 C C . PHE B 1 322 ? 45.465 -7.713 -53.227 1.00 16.65 302 PHE B C 1
ATOM 4883 O O . PHE B 1 322 ? 46.401 -7.438 -53.997 1.00 18.21 302 PHE B O 1
ATOM 4891 N N . ALA B 1 323 ? 45.487 -7.383 -51.938 1.00 15.55 303 ALA B N 1
ATOM 4892 C CA . ALA B 1 323 ? 46.609 -6.686 -51.351 1.00 17.41 303 ALA B CA 1
ATOM 4893 C C . ALA B 1 323 ? 47.844 -7.573 -51.334 1.00 16.60 303 ALA B C 1
ATOM 4894 O O . ALA B 1 323 ? 48.954 -7.129 -51.608 1.00 17.91 303 ALA B O 1
ATOM 4896 N N . ILE B 1 324 ? 47.649 -8.843 -51.012 1.00 17.85 304 ILE B N 1
ATOM 4897 C CA . ILE B 1 324 ? 48.757 -9.803 -51.043 1.00 19.11 304 ILE B CA 1
ATOM 4898 C C . ILE B 1 324 ? 49.342 -9.885 -52.437 1.00 17.65 304 ILE B C 1
ATOM 4899 O O . ILE B 1 324 ? 50.578 -9.907 -52.611 1.00 22.05 304 ILE B O 1
ATOM 4904 N N . ASP B 1 325 ? 48.481 -9.920 -53.440 1.00 19.28 305 ASP B N 1
ATOM 4905 C CA . ASP B 1 325 ? 48.968 -9.960 -54.811 1.00 20.62 305 ASP B CA 1
ATOM 4906 C C . ASP B 1 325 ? 49.664 -8.678 -55.261 1.00 18.97 305 ASP B C 1
ATOM 4907 O O . ASP B 1 325 ? 50.630 -8.733 -56.039 1.00 20.84 305 ASP B O 1
ATOM 4912 N N . GLN B 1 326 ? 49.263 -7.550 -54.706 1.00 19.22 306 GLN B N 1
ATOM 4913 C CA . GLN B 1 326 ? 49.991 -6.305 -54.913 1.00 19.75 306 GLN B CA 1
ATOM 4914 C C . GLN B 1 326 ? 51.409 -6.391 -54.349 1.00 19.63 306 GLN B C 1
ATOM 4915 O O . GLN B 1 326 ? 52.365 -5.949 -54.999 1.00 22.34 306 GLN B O 1
ATOM 4921 N N . GLU B 1 327 ? 51.533 -6.949 -53.135 1.00 18.53 307 GLU B N 1
ATOM 4922 C CA . GLU B 1 327 ? 52.830 -7.139 -52.504 1.00 21.26 307 GLU B CA 1
ATOM 4923 C C . GLU B 1 327 ? 53.673 -8.102 -53.304 1.00 21.10 307 GLU B C 1
ATOM 4924 O O . GLU B 1 327 ? 54.870 -7.887 -53.459 1.00 23.51 307 GLU B O 1
ATOM 4930 N N . LYS B 1 328 ? 53.063 -9.164 -53.824 1.00 21.10 308 LYS B N 1
ATOM 4931 C CA . LYS B 1 328 ? 53.811 -10.124 -54.645 1.00 25.12 308 LYS B CA 1
ATOM 4932 C C . LYS B 1 328 ? 54.327 -9.471 -55.927 1.00 22.83 308 LYS B C 1
ATOM 4933 O O . LYS B 1 328 ? 55.472 -9.710 -56.349 1.00 27.60 308 LYS B O 1
ATOM 4939 N N . LEU B 1 329 ? 53.505 -8.614 -56.522 1.00 25.31 309 LEU B N 1
ATOM 4940 C CA . LEU B 1 329 ? 53.911 -7.885 -57.708 1.00 24.68 309 LEU B CA 1
ATOM 4941 C C . LEU B 1 329 ? 55.091 -6.952 -57.384 1.00 24.87 309 LEU B C 1
ATOM 4942 O O . LEU B 1 329 ? 56.054 -6.851 -58.149 1.00 25.79 309 LEU B O 1
ATOM 4947 N N . GLU B 1 330 ? 54.996 -6.254 -56.256 1.00 21.37 310 GLU B N 1
ATOM 4948 C CA . GLU B 1 330 ? 56.051 -5.363 -55.824 1.00 26.07 310 GLU B CA 1
ATOM 4949 C C . GLU B 1 330 ? 57.365 -6.109 -55.596 1.00 23.24 310 GLU B C 1
ATOM 4950 O O . GLU B 1 330 ? 58.430 -5.571 -55.871 1.00 25.09 310 GLU B O 1
ATOM 4956 N N . LYS B 1 331 ? 57.277 -7.334 -55.082 1.00 23.98 311 LYS B N 1
ATOM 4957 C CA . LYS B 1 331 ? 58.462 -8.169 -54.831 1.00 26.32 311 LYS B CA 1
ATOM 4958 C C . LYS B 1 331 ? 59.139 -8.527 -56.153 1.00 26.39 311 LYS B C 1
ATOM 4959 O O . LYS B 1 331 ? 60.376 -8.417 -56.298 1.00 28.31 311 LYS B O 1
ATOM 4965 N N . MET B 1 332 ? 58.319 -8.986 -57.097 1.00 26.31 312 MET B N 1
ATOM 4966 C CA . MET B 1 332 ? 58.759 -9.285 -58.457 1.00 29.04 312 MET B CA 1
ATOM 4967 C C . MET B 1 332 ? 59.467 -8.082 -59.078 1.00 29.31 312 MET B C 1
ATOM 4968 O O . MET B 1 332 ? 60.553 -8.206 -59.629 1.00 31.50 312 MET B O 1
ATOM 4973 N N . ILE B 1 333 ? 58.842 -6.915 -58.993 1.00 26.80 313 ILE B N 1
ATOM 4974 C CA . ILE B 1 333 ? 59.428 -5.678 -59.523 1.00 28.23 313 ILE B CA 1
ATOM 4975 C C . ILE B 1 333 ? 60.698 -5.283 -58.784 1.00 27.93 313 ILE B C 1
ATOM 4976 O O . ILE B 1 333 ? 61.699 -4.960 -59.418 1.00 28.12 313 ILE B O 1
ATOM 4981 N N . GLY B 1 334 ? 60.648 -5.277 -57.451 1.00 28.39 314 GLY B N 1
ATOM 4982 C CA . GLY B 1 334 ? 61.808 -4.932 -56.640 1.00 30.56 314 GLY B CA 1
ATOM 4983 C C . GLY B 1 334 ? 63.037 -5.730 -57.042 1.00 30.45 314 GLY B C 1
ATOM 4984 O O . GLY B 1 334 ? 64.158 -5.212 -57.040 1.00 38.62 314 GLY B O 1
ATOM 4985 N N . ASP B 1 335 ? 62.819 -6.999 -57.398 1.00 29.29 315 ASP B N 1
ATOM 4986 C CA . ASP B 1 335 ? 63.915 -7.892 -57.805 1.00 28.85 315 ASP B CA 1
ATOM 4987 C C . ASP B 1 335 ? 64.539 -7.524 -59.155 1.00 32.99 315 ASP B C 1
ATOM 4988 O O . ASP B 1 335 ? 65.641 -7.957 -59.454 1.00 34.87 315 ASP B O 1
ATOM 4993 N N . LEU B 1 336 ? 63.837 -6.734 -59.958 1.00 34.95 316 LEU B N 1
ATOM 4994 C CA . LEU B 1 336 ? 64.301 -6.346 -61.277 1.00 31.76 316 LEU B CA 1
ATOM 4995 C C . LEU B 1 336 ? 64.981 -4.976 -61.326 1.00 32.54 316 LEU B C 1
ATOM 4996 O O . LEU B 1 336 ? 65.506 -4.580 -62.365 1.00 33.42 316 LEU B O 1
ATOM 5001 N N . LEU B 1 337 ? 64.969 -4.248 -60.214 1.00 33.57 317 LEU B N 1
ATOM 5002 C CA . LEU B 1 337 ? 65.539 -2.913 -60.171 1.00 32.02 317 LEU B CA 1
ATOM 5003 C C . LEU B 1 337 ? 67.042 -2.989 -59.993 1.00 39.28 317 LEU B C 1
ATOM 5004 O O . LEU B 1 337 ? 67.767 -2.075 -60.405 1.00 48.68 317 LEU B O 1
#

Sequence (632 aa):
TDKLTSLRQYTTVVADTGDIAAMKLYQPQDATTNPSSLILNAAQIPEEYRKKLIDDAVAWAKQQSNDRAQQIVDATDKLAVNIGLEILKLVPGRISTEVDARLSYDTEASIAKAKRLIKLYNDAGISSNDRILIKLASSTWQGIRAAEQLEKEGINCNLTLLFSFAQARACAEAGVFLISPYVGRILDWYKANTDKKEYAPAEDPGVVSVSEIYQYYKEHGYEETVVMGASFRNIGEILELAGCDRLTIAPTLLKELAESEGAIERKLSYTGEVKARPARITESEFLWQHNQDPMAVDDKLAEGIRKFAIDQEKLEKMIGDLLTDKLTSLRQYTTVVADTGDIAAMKLYQPQDATTNPSSLILNAAQIPEYRKKLIDDAVAWAKQQSNDRAQQIVDATDKLAVNIGLEILKLVPGRISTEVDARLSYDTEASIAKAKRLIKLYNDAGISSNDRILIKLASSTWQGIRAAEQLEKEGINCNLLTLLFSFAQARACAEAGVFLISPYVGRILDWYKANTDKKEYAPAEDPGVVSVSEIYQYYKEHGYETVVMGASFRNIGEILELAGCDRLTIAPTLLKELAESEGAIERKLSYTGEVKARPARITESEFLWQHNQDPMAVDDKLAEGIRKFAIDQEKLEKMIGDLL

Solvent-accessible surface area: 25016 Å² total; per-residue (Å²): 133,21,38,8,69,7,0,91,127,59,7,49,4,0,0,27,11,2,48,36,59,7,1,127,125,20,140,0,80,5,1,1,2,20,7,34,36,7,22,86,4,7,111,48,116,136,5,122,111,8,5,58,83,0,11,58,66,0,90,160,80,22,153,74,132,67,79,17,30,58,6,0,3,8,34,0,12,0,12,0,1,29,27,0,14,147,61,3,92,9,24,0,1,1,17,3,16,3,72,36,6,15,47,33,120,29,2,8,60,28,0,81,77,4,9,105,8,0,68,99,50,65,32,69,38,97,65,0,2,0,9,3,4,0,4,32,22,2,0,56,0,0,27,71,0,38,160,83,44,8,30,0,0,0,0,0,0,4,2,88,3,0,0,37,1,0,3,23,7,47,2,58,0,0,0,0,10,0,0,38,2,6,49,33,70,82,81,77,52,135,92,103,145,47,55,56,69,81,4,19,0,5,57,19,0,28,108,3,10,72,30,0,50,27,16,30,20,168,6,19,0,2,0,4,17,21,107,61,39,16,1,0,30,32,0,0,2,0,39,47,0,2,0,41,41,96,14,0,114,78,0,40,112,24,127,30,96,23,114,98,92,16,62,55,135,53,149,100,101,99,127,63,86,117,6,70,59,32,82,5,34,56,66,12,21,79,40,53,8,0,9,39,22,13,2,51,0,1,36,103,7,4,82,23,17,88,113,5,32,136,53,0,5,99,63,55,135,21,41,7,69,8,0,91,126,51,6,47,4,0,0,27,11,2,47,40,58,6,1,126,125,17,141,0,79,5,0,1,2,19,8,28,38,8,22,91,4,7,110,40,115,136,4,120,111,8,5,58,83,0,12,58,65,0,88,158,83,20,153,73,133,68,78,16,30,58,6,0,3,9,37,0,12,0,11,0,0,31,26,0,14,147,60,3,93,9,24,0,1,1,17,4,16,2,73,35,6,15,48,32,125,30,2,18,60,27,0,80,80,3,10,106,9,0,67,102,50,64,33,70,37,96,67,0,2,0,9,3,4,0,4,31,24,1,0,54,0,0,28,66,0,36,150,80,43,8,28,0,0,0,0,0,0,4,2,87,3,0,0,38,2,0,3,23,8,48,2,58,0,0,0,0,11,0,0,35,1,12,49,35,69,84,81,76,50,145,90,109,147,47,57,56,64,100,2,21,0,5,57,20,0,28,107,3,12,71,30,0,50,26,16,26,20,161,5,17,0,2,0,4,16,21,107,62,41,16,0,0,29,32,0,0,2,0,38,47,0,2,1,41,44,96,13,0,110,74,0,40,113,25,127,29,90,16,125,99,113,15,63,56,136,53,148,101,101,97,125,61,87,114,7,71,60,32,80,4,34,55,66,11,22,79,40,58,8,0,8,29,20,14,2,42,0,1,33,91,4,4,82,22,17,89,114,5,31,137,53,0,5,100,64,54

Radius of gyration: 27.87 Å; Cα contacts (8 Å, |Δi|>4): 1245; chains: 2; bounding box: 65×43×83 Å

Organism: Escherichia coli (strain K12) (NCBI:txid83333)